Protein 8R7I (pdb70)

Foldseek 3Di:
DPLVLLEEDLDADQVCQDPPPDPSHFNHQDDPPDDAHAHEYEKEKEWDKAQPDQQPPPPVPQVSCVRQLHQHAQNQIDIFIAISNFFQTREAHHAAFHKYKYWYAYQYPPFWWWKAWALQQCFQHQLNRGADLASAPTHDHGDIDIRIGGNNAAFKIWMATNGAQSLSGGIDIYHHDYNLVPPLCSVVFDEEGPLLAKEKEFHASYHQVCQVLHDQPPTAADDGQEIATGRYFHRAWLQRHGPGPCNDFAEDEDAAQGKYKRKYFQNYQALKKWKKAKAPWWWWWQAKQRFGFDTDIARIEIDHFRIIIITMTGNHDDAAKIKIKIAIDFDAPDNRRGYIGIHIYHYPPYDHDDDRDAGSPRGGNVLAAYECDFQCQPPVPRRYDYLLQIFTSDFDPQCQLVDQFPAFAEWEKDWDFCVVDPNPPPPPDDAGWHQHPVRTTIFIDIQQEFEDRFFWHCQAPVVVTPPVQEADQDPVRAGDHCPSGYYGQHEAEDEAFTKYKYKYFHNPFDRFGQFKKFKHSDWWFWFDAHADDPVDDSVNVSVVCSVVSHGSYPHGHTHGIHGHHGNMMTMIIDTRNRAGKMKIAGSNSVNVVRRRIHIYGYHDRVSHDHDDPPRDIGGDDDDDDDD

Secondary structure (DSSP, 8-state):
--GGGGBPPS---HHHHHS-S-TT--SS---TTPPP-EEEEEEEEEEEESSSGGGTTTTTSTGGGGSTT---BTS---EEEEETTBSS---EEEETT-EEEEEEEEE-TT--B-EEEET---TT-GGGS--BTTTBPPBPTT-EEEEEEE--S-EEEEEEE-STT---S-EEEEEEEPPTTTSTTGGG-SB--GGGEEEEEEE-SS-SGGGSS-BTTTB-S---SEEEETTB---B-TTS-B-S--PPPPEEEE-TT-EEEEEEEEE--SS-EEEEEETT--EEEEEETTEEEEEEEESEEEE-TT-EEEEEEE--SSSSEEEEEEEEES--S-GGG--EEEEEEEETT--PPP-SPP-TT--S-TTS-EES-GGG--STTSSEE-GGG--BSS--SSSSTTS--SEEEEEEEEEEEGGGSS--SSSS-----EE-TT--EEEEEETTEEE---SS-HHHHGGGS-GGGBPPB-TTSSB------EEEB-EEEE-TT-EEEEEEEESS--TT---EEEETT--EEEEEEEEPPTT--HHHHHHHHHHH---SSSSPPEESEEEPPTTEEEEEEEE--S-EEEEEEESSHHHHTTT-EEEEEES-TTTSPPPPTT--------PPP--

Solvent-accessible surface area: 24685 Å² total; per-residue (Å²): 158,102,32,92,56,46,73,15,72,57,119,32,80,52,110,72,2,56,86,62,107,59,175,45,17,0,9,19,92,16,112,58,90,76,74,89,42,35,0,8,7,110,3,56,0,26,68,30,55,1,25,27,133,33,1,60,110,10,17,98,72,77,109,20,1,93,32,95,80,5,2,0,0,1,5,110,120,22,59,1,47,0,0,26,76,15,4,10,5,1,34,0,9,1,6,71,22,0,69,0,7,0,18,0,65,0,114,0,75,85,38,80,0,0,0,2,0,0,9,3,59,8,128,40,37,2,6,20,0,0,2,25,58,5,0,0,9,22,8,117,74,58,74,89,19,127,0,42,1,92,2,106,21,39,4,0,2,4,0,22,13,16,8,60,26,16,11,8,1,4,7,0,2,0,0,2,7,47,20,94,103,61,14,90,4,2,115,25,6,49,16,16,1,14,56,0,7,1,3,0,1,1,2,2,45,34,44,0,42,50,14,65,55,12,60,83,125,191,51,26,0,13,29,4,75,0,0,1,1,37,31,27,0,2,7,8,42,17,77,11,115,73,94,27,48,84,4,30,38,45,66,3,88,1,60,70,64,75,74,0,11,0,3,0,0,1,0,1,16,2,35,0,0,0,29,2,3,3,25,87,8,65,0,36,0,0,1,0,10,4,12,14,0,103,53,41,75,2,11,0,0,4,0,4,0,0,0,1,0,1,0,6,0,63,0,95,61,120,61,2,4,22,10,1,1,0,54,0,23,31,90,22,100,38,110,103,86,41,6,2,0,1,0,29,0,29,0,64,85,34,134,84,149,74,142,148,55,17,41,15,119,27,34,41,29,162,86,23,96,28,0,6,12,43,45,12,55,17,54,169,88,94,28,6,18,1,0,0,72,3,55,3,23,40,89,40,154,90,70,5,12,94,133,121,10,96,48,30,4,37,0,7,0,0,18,43,15,6,107,152,29,113,96,12,76,157,133,67,72,208,51,62,46,2,3,24,63,96,101,40,22,16,0,0,9,0,57,94,0,0,17,66,57,4,42,3,0,4,4,21,15,32,207,85,12,74,130,128,36,47,4,53,101,14,249,83,48,86,11,92,35,121,171,40,24,10,67,8,2,0,18,10,137,5,79,85,28,7,2,0,0,0,0,0,0,2,76,57,62,37,65,58,18,6,1,0,1,1,2,2,6,14,43,2,11,0,0,2,10,44,51,32,142,164,86,61,80,20,97,56,13,3,58,72,6,35,107,80,44,94,51,76,13,104,34,0,0,43,0,2,0,0,4,1,1,12,65,0,21,0,0,0,0,7,46,0,49,4,10,0,11,0,16,1,2,0,17,1,22,6,5,43,31,0,2,0,0,0,0,2,20,0,4,103,110,69,66,11,43,121,68,45,123,147,17,64,166,36,47,88,190,156,81,128,145,98,235

B-factor: mean 31.76, std 15.77, range [15.72, 157.98]

Radius of gyration: 23.55 Å; Cα contacts (8 Å, |Δi|>4): 1766; chains: 1; bounding box: 65×57×74 Å

Organism: NCBI:txid377960

Nearest PDB structures (foldseek):
  8r7i-assembly1_A-2  TM=1.002E+00  e=0.000E+00  Neocapritermes taracua
  5ehf-assembly1_A  TM=8.408E-01  e=8.484E-43  Antrodiella faginea
  5lwx-assembly1_A  TM=8.359E-01  e=9.428E-39  Aspergillus niger
  5lm8-assembly1_A  TM=8.127E-01  e=3.568E-38  Aspergillus niger
  3pps-assembly1_A  TM=8.114E-01  e=4.093E-37  Canariomyces arenarius

InterPro domains:
  IPR001117 Multicopper oxidase, second cupredoxin domain [PF00394] (268-372)
  IPR002355 Multicopper oxidase, copper-binding site [PS00080] (613-624)
  IPR008972 Cupredoxin [G3DSA:2.60.40.420] (43-202)
  IPR008972 Cupredoxin [G3DSA:2.60.40.420] (209-385)
  IPR008972 Cupredoxin [G3DSA:2.60.40.420] (458-654)
  IPR008972 Cupredoxin [SSF49503] (53-204)
  IPR008972 Cupredoxin [SSF49503] (212-377)
  IPR008972 Cupredoxin [SSF49503] (459-645)
  IPR011706 Multicopper oxidase, C-terminal [PF07731] (511-632)
  IPR011707 Multicopper oxidase-like, N-terminal [PF07732] (93-203)
  IPR033138 Multicopper oxidases, conserved site [PS00079] (608-628)
  IPR045087 Multicopper oxidase [PTHR11709] (98-631)

Sequence (627 aa):
LNLEESSYLQPDRIITRQEFLTPSNNRRNQCARECIAGEEAPPKICYYKWIAEDYVTLGPACGNCPANVVTACDAPQCVVANGYEKSIRTINRMVPGPSIQVCLGDRIIVDLQNKMAGNELAIHWHGVFQKGTQYMDGVPMLTQCSILEGDVFRYDFFANNEGTLYWHSHDGLQLDGIIQGSIVVRKPKSTDLNGDDTYDLDVPDHTLLILLDWINTTAGSRFPGLLQQRLPGQEPITFLLEDRGPTMLSSGQLIGPPVPYKEVWVESGKKRFRLRLLGGLCTVTGVEFSIEDHDLTVIATDGGPIKKPVVTVTSFVIYSGERYDVVVNANQNNPGTYWIHMKGLGVFPSPDEEVYQLALLRYSGTNNEERNEVPSSYNNGGFARGGKVVLNPQNATTCAEEGEGGVCVSQLVASIPDKHNVLDDRRKPDENIVLGFGFYNYLLHGPNPFNRGIYDRFFVVPDRNLMNSVMNNISFIAPPSPPLSQGRDIPDDVYCPIGRSGFPQCPEGFCEECVHLFRVPLGANNVQIVMGDVTPASDLHHPFHLHGYDFFVIAMDDQFRNGEETLDDSISSNLLETNLKQSSLPARKDTIAVPSNGYYAAIRFKKADDNPGFWFLHCHFMYHLATGMAVVFQVGEEGDWPPVPPNFPKCGSYQPTVSL

Structure (mmCIF, N/CA/C/O backbone):
data_8R7I
#
_entry.id   8R7I
#
_cell.length_a   163.500
_cell.length_b   163.500
_cell.length_c   89.210
_cell.angle_alpha   90.00
_cell.angle_beta   90.00
_cell.angle_gamma   120.00
#
_symmetry.space_group_name_H-M   'P 3 2 1'
#
loop_
_entity.id
_entity.type
_entity.pdbx_description
1 polymer 'Laccase BP76'
2 branched 2-acetamido-2-deoxy-beta-D-glucopyranose-(1-2)-alpha-D-mannopyranose-(1-3)-beta-D-mannopyranose-(1-4)-2-acetamido-2-deoxy-beta-D-glucopyranose-(1-4)-[alpha-L-fucopyranose-(1-3)][alpha-L-fucopyranose-(1-6)]2-acetamido-2-deoxy-beta-D-glucopyranose
3 branched 2-acetamido-2-deoxy-beta-D-glucopyranose-(1-2)-3-O-sulfo-alpha-D-mannopyranose-(1-3)-[alpha-D-mannopyranose-(1-6)]beta-D-mannopyranose-(1-4)-2-acetamido-2-deoxy-beta-D-glucopyranose-(1-4)-2-acetamido-2-deoxy-beta-D-glucopyranose
4 branched 3-O-sulfo-alpha-D-mannopyranose-(1-3)-[alpha-D-mannopyranose-(1-6)]beta-D-mannopyranose-(1-4)-2-acetamido-2-deoxy-beta-D-glucopyranose-(1-4)-[alpha-L-fucopyranose-(1-3)][alpha-L-fucopyranose-(1-6)]2-acetamido-2-deoxy-beta-D-glucopyranose
5 branched 2-acetamido-2-deoxy-beta-D-glucopyranose-(1-4)-2-acetamido-2-deoxy-beta-D-glucopyranose
6 non-polymer 2-methyl-5-oxidanyl-cyclohexa-2,5-diene-1,4-dione
7 non-polymer 1,4-benzoquinone
8 non-polymer 2-methylcyclohexa-2,5-diene-1,4-dione
9 non-polymer 'HYDROXIDE ION'
10 non-polymer 'COPPER (II) ION'
11 non-polymer 'CHLORIDE ION'
12 non-polymer 'SULFATE ION'
13 water water
#
loop_
_atom_site.group_PDB
_atom_site.id
_atom_site.type_symbol
_atom_site.label_atom_id
_atom_site.label_alt_id
_atom_site.label_comp_id
_atom_site.label_asym_id
_atom_site.label_entity_id
_atom_site.label_seq_id
_atom_site.pdbx_PDB_ins_code
_atom_site.Cartn_x
_atom_site.Cartn_y
_atom_site.Cartn_z
_atom_site.occupancy
_atom_site.B_iso_or_equiv
_atom_site.auth_seq_id
_atom_site.auth_comp_id
_atom_site.auth_asym_id
_atom_site.auth_atom_id
_atom_site.pdbx_PDB_model_num
ATOM 1 N N . LEU A 1 1 ? 41.485 91.726 19.868 1.00 81.84 23 LEU A N 1
ATOM 2 C CA . LEU A 1 1 ? 40.738 90.655 19.152 1.00 75.49 23 LEU A CA 1
ATOM 3 C C . LEU A 1 1 ? 39.389 90.418 19.830 1.00 80.10 23 LEU A C 1
ATOM 4 O O . LEU A 1 1 ? 39.300 90.501 21.063 1.00 88.33 23 LEU A O 1
ATOM 9 N N . ASN A 1 2 ? 38.357 90.097 19.029 1.00 70.33 24 ASN A N 1
ATOM 10 C CA . ASN A 1 2 ? 37.156 89.438 19.541 1.00 57.92 24 ASN A CA 1
ATOM 11 C C . ASN A 1 2 ? 37.401 87.914 19.504 1.00 47.64 24 ASN A C 1
ATOM 12 O O . ASN A 1 2 ? 37.163 87.284 18.462 1.00 44.47 24 ASN A O 1
ATOM 17 N N . LEU A 1 3 ? 37.816 87.338 20.646 1.00 41.41 25 LEU A N 1
ATOM 18 C CA . LEU A 1 3 ? 38.095 85.914 20.780 1.00 38.49 25 LEU A CA 1
ATOM 19 C C . LEU A 1 3 ? 36.915 85.046 20.349 1.00 34.50 25 LEU A C 1
ATOM 20 O O . LEU A 1 3 ? 37.126 83.947 19.812 1.00 32.88 25 LEU A O 1
ATOM 25 N N . GLU A 1 4 ? 35.675 85.488 20.602 1.00 33.46 26 GLU A N 1
ATOM 26 C CA A GLU A 1 4 ? 34.475 84.702 20.301 0.50 36.97 26 GLU A CA 1
ATOM 27 C CA B GLU A 1 4 ? 34.492 84.677 20.309 0.50 36.45 26 GLU A CA 1
ATOM 28 C C . GLU A 1 4 ? 34.397 84.396 18.804 1.00 32.27 26 GLU A C 1
ATOM 29 O O . GLU A 1 4 ? 33.794 83.379 18.423 1.00 33.53 26 GLU A O 1
ATOM 40 N N A SER A 1 5 ? 34.962 85.256 17.934 0.50 30.48 27 SER A N 1
ATOM 41 N N B SER A 1 5 ? 34.974 85.269 17.956 0.50 31.37 27 SER A N 1
ATOM 42 C CA A SER A 1 5 ? 34.936 85.024 16.488 0.50 33.23 27 SER A CA 1
ATOM 43 C CA B SER A 1 5 ? 35.013 85.086 16.504 0.50 35.07 27 SER A CA 1
ATOM 44 C C A SER A 1 5 ? 35.814 83.813 16.115 0.50 29.98 27 SER A C 1
ATOM 45 C C B SER A 1 5 ? 35.802 83.817 16.132 0.50 30.83 27 SER A C 1
ATOM 46 O O A SER A 1 5 ? 35.642 83.256 15.023 0.50 31.80 27 SER A O 1
ATOM 47 O O B SER A 1 5 ? 35.567 83.240 15.059 0.50 32.59 27 SER A O 1
ATOM 52 N N . TYR A 1 6 ? 36.720 83.394 17.018 1.00 27.22 28 TYR A N 1
ATOM 53 C CA . TYR A 1 6 ? 37.624 82.257 16.780 1.00 26.13 28 TYR A CA 1
ATOM 54 C C . TYR A 1 6 ? 37.178 81.004 17.524 1.00 26.03 28 TYR A C 1
ATOM 55 O O . TYR A 1 6 ? 37.925 80.015 17.538 1.00 23.78 28 TYR A O 1
ATOM 64 N N . LEU A 1 7 ? 35.995 81.040 18.139 1.00 23.75 29 LEU A N 1
ATOM 65 C CA . LEU A 1 7 ? 35.518 79.932 18.964 1.00 23.79 29 LEU A CA 1
ATOM 66 C C . LEU A 1 7 ? 35.310 78.695 18.097 1.00 24.47 29 LEU A C 1
ATOM 67 O O . LEU A 1 7 ? 34.618 78.752 17.058 1.00 24.19 29 LEU A O 1
ATOM 72 N N . GLN A 1 8 ? 35.890 77.561 18.500 1.00 22.43 30 GLN A N 1
ATOM 73 C CA . GLN A 1 8 ? 35.776 76.290 17.802 1.00 21.29 30 GLN A CA 1
ATOM 74 C C . GLN A 1 8 ? 34.666 75.431 18.390 1.00 23.31 30 GLN A C 1
ATOM 75 O O . GLN A 1 8 ? 34.422 75.444 19.608 1.00 22.83 30 GLN A O 1
ATOM 81 N N . PRO A 1 9 ? 33.968 74.640 17.556 1.00 21.59 31 PRO A N 1
ATOM 82 C CA . PRO A 1 9 ? 32.976 73.696 18.063 1.00 22.18 31 PRO A CA 1
ATOM 83 C C . PRO A 1 9 ? 33.640 72.495 18.776 1.00 22.90 31 PRO A C 1
ATOM 84 O O . PRO A 1 9 ? 34.774 72.144 18.449 1.00 20.95 31 PRO A O 1
ATOM 88 N N . ASP A 1 10 ? 32.893 71.913 19.721 1.00 21.35 32 ASP A N 1
ATOM 89 C CA . ASP A 1 10 ? 33.285 70.727 20.483 1.00 22.13 32 ASP A CA 1
ATOM 90 C C . ASP A 1 10 ? 33.462 69.498 19.572 1.00 23.41 32 ASP A C 1
ATOM 91 O O . ASP A 1 10 ? 34.270 68.628 19.909 1.00 23.27 32 ASP A O 1
ATOM 96 N N . ARG A 1 11 ? 32.646 69.393 18.503 1.00 21.93 33 ARG A N 1
ATOM 97 C CA . ARG A 1 11 ? 32.653 68.276 17.574 1.00 23.41 33 ARG A CA 1
ATOM 98 C C . ARG A 1 11 ? 32.593 68.828 16.126 1.00 24.76 33 ARG A C 1
ATOM 99 O O . ARG A 1 11 ? 31.947 69.851 15.875 1.00 24.30 33 ARG A O 1
ATOM 107 N N . ILE A 1 12 ? 33.240 68.109 15.224 1.00 24.50 34 ILE A N 1
ATOM 108 C CA A ILE A 1 12 ? 33.222 68.412 13.788 0.50 29.05 34 ILE A CA 1
ATOM 109 C CA B ILE A 1 12 ? 33.293 68.392 13.776 0.50 27.16 34 ILE A CA 1
ATOM 110 C C . ILE A 1 12 ? 32.827 67.126 13.053 1.00 28.39 34 ILE A C 1
ATOM 111 O O . ILE A 1 12 ? 33.374 66.062 13.349 1.00 27.86 34 ILE A O 1
ATOM 120 N N . THR A 1 13 ? 31.825 67.214 12.162 1.00 26.51 35 THR A N 1
ATOM 121 C CA . THR A 1 13 ? 31.442 66.053 11.318 1.00 26.36 35 THR A CA 1
ATOM 122 C C . THR A 1 13 ? 32.505 65.858 10.223 1.00 23.81 35 THR A C 1
ATOM 123 O O . THR A 1 13 ? 33.220 66.805 9.912 1.00 22.94 35 THR A O 1
ATOM 127 N N . ARG A 1 14 ? 32.627 64.667 9.647 1.00 23.71 36 ARG A N 1
ATOM 128 C CA . ARG A 1 14 ? 33.553 64.448 8.538 1.00 21.70 36 ARG A CA 1
ATOM 129 C C . ARG A 1 14 ? 33.266 65.452 7.398 1.00 21.97 36 ARG A C 1
ATOM 130 O O . ARG A 1 14 ? 34.178 66.049 6.863 1.00 20.83 36 ARG A O 1
ATOM 138 N N . GLN A 1 15 ? 31.994 65.685 7.052 1.00 22.58 37 GLN A N 1
ATOM 139 C CA . GLN A 1 15 ? 31.665 66.596 5.960 1.00 24.20 37 GLN A CA 1
ATOM 140 C C . GLN A 1 15 ? 32.076 68.025 6.304 1.00 23.22 37 GLN A C 1
ATOM 141 O O . GLN A 1 15 ? 32.596 68.733 5.421 1.00 23.34 37 GLN A O 1
ATOM 147 N N . GLU A 1 16 ? 31.907 68.469 7.569 1.00 23.39 38 GLU A N 1
ATOM 148 C CA . GLU A 1 16 ? 32.352 69.825 7.949 1.00 23.01 38 GLU A CA 1
ATOM 149 C C . GLU A 1 16 ? 33.868 69.973 7.817 1.00 22.15 38 GLU A C 1
ATOM 150 O O . GLU A 1 16 ? 34.372 71.039 7.483 1.00 23.50 38 GLU A O 1
ATOM 156 N N . PHE A 1 17 ? 34.609 68.902 8.145 1.00 20.87 39 PHE A N 1
ATOM 157 C CA . PHE A 1 17 ? 36.070 68.893 8.032 1.00 21.31 39 PHE A CA 1
ATOM 158 C C . PHE A 1 17 ? 36.472 69.029 6.554 1.00 20.04 39 PHE A C 1
ATOM 159 O O . PHE A 1 17 ? 37.363 69.797 6.219 1.00 22.64 39 PHE A O 1
ATOM 167 N N . LEU A 1 18 ? 35.849 68.238 5.671 1.00 21.38 40 LEU A N 1
ATOM 168 C CA . LEU A 1 18 ? 36.212 68.160 4.244 1.00 22.69 40 LEU A CA 1
ATOM 169 C C . LEU A 1 18 ? 35.813 69.452 3.505 1.00 23.97 40 LEU A C 1
ATOM 170 O O . LEU A 1 18 ? 36.609 69.912 2.688 1.00 24.69 40 LEU A O 1
ATOM 175 N N . THR A 1 19 ? 34.662 70.042 3.854 1.00 22.48 41 THR A N 1
ATOM 176 C CA . THR A 1 19 ? 34.160 71.269 3.207 1.00 25.54 41 THR A CA 1
ATOM 177 C C . THR A 1 19 ? 33.643 72.228 4.295 1.00 26.00 41 THR A C 1
ATOM 178 O O . THR A 1 19 ? 32.456 72.287 4.602 1.00 27.23 41 THR A O 1
ATOM 182 N N . PRO A 1 20 ? 34.546 72.948 4.969 1.00 25.63 42 PRO A N 1
ATOM 183 C CA . PRO A 1 20 ? 34.160 73.822 6.067 1.00 28.34 42 PRO A CA 1
ATOM 184 C C . PRO A 1 20 ? 33.182 74.933 5.627 1.00 29.94 42 PRO A C 1
ATOM 185 O O . PRO A 1 20 ? 33.383 75.496 4.586 1.00 29.38 42 PRO A O 1
ATOM 189 N N . SER A 1 21 ? 32.174 75.228 6.436 1.00 36.29 43 SER A N 1
ATOM 190 C CA . SER A 1 21 ? 31.203 76.323 6.210 1.00 41.89 43 SER A CA 1
ATOM 191 C C . SER A 1 21 ? 31.753 77.657 6.718 1.00 38.74 43 SER A C 1
ATOM 192 O O . SER A 1 21 ? 31.192 78.680 6.384 1.00 36.89 43 SER A O 1
ATOM 195 N N . ASN A 1 22 ? 32.814 77.640 7.536 1.00 35.92 44 ASN A N 1
ATOM 196 C CA A ASN A 1 22 ? 33.340 78.841 8.191 0.50 39.64 44 ASN A CA 1
ATOM 197 C CA B ASN A 1 22 ? 33.345 78.836 8.208 0.50 40.33 44 ASN A CA 1
ATOM 198 C C . ASN A 1 22 ? 34.850 78.893 7.949 1.00 35.76 44 ASN A C 1
ATOM 199 O O . ASN A 1 22 ? 35.519 77.878 8.200 1.00 33.85 44 ASN A O 1
ATOM 208 N N A ARG A 1 23 ? 35.364 80.061 7.519 0.50 29.43 45 ARG A N 1
ATOM 209 N N B ARG A 1 23 ? 35.395 80.045 7.506 0.50 30.08 45 ARG A N 1
ATOM 210 C CA A ARG A 1 23 ? 36.786 80.308 7.314 0.50 32.87 45 ARG A CA 1
ATOM 211 C CA B ARG A 1 23 ? 36.834 80.184 7.288 0.50 34.28 45 ARG A CA 1
ATOM 212 C C A ARG A 1 23 ? 37.599 80.194 8.611 0.50 27.64 45 ARG A C 1
ATOM 213 C C B ARG A 1 23 ? 37.618 80.206 8.612 0.50 28.12 45 ARG A C 1
ATOM 214 O O A ARG A 1 23 ? 38.819 80.010 8.545 0.50 31.02 45 ARG A O 1
ATOM 215 O O B ARG A 1 23 ? 38.850 80.115 8.568 0.50 30.94 45 ARG A O 1
ATOM 230 N N . ASN A 1 24 ? 36.932 80.352 9.764 1.00 28.02 46 ASN A N 1
ATOM 231 C CA . ASN A 1 24 ? 37.595 80.350 11.079 1.00 27.44 46 ASN A CA 1
ATOM 232 C C . ASN A 1 24 ? 37.706 78.926 11.665 1.00 24.23 46 ASN A C 1
ATOM 233 O O . ASN A 1 24 ? 38.339 78.774 12.708 1.00 25.18 46 ASN A O 1
ATOM 238 N N . GLN A 1 25 ? 37.122 77.913 11.006 1.00 24.51 47 GLN A N 1
ATOM 239 C CA . GLN A 1 25 ? 37.173 76.526 11.491 1.00 24.85 47 GLN A CA 1
ATOM 240 C C . GLN A 1 25 ? 38.604 75.992 11.410 1.00 24.09 47 GLN A C 1
ATOM 241 O O . GLN A 1 25 ? 39.201 75.948 10.311 1.00 22.45 47 GLN A O 1
ATOM 247 N N . CYS A 1 26 ? 39.152 75.535 12.545 1.00 21.99 48 CYS A N 1
ATOM 248 C CA . CYS A 1 26 ? 40.546 75.058 12.590 1.00 22.07 48 CYS A CA 1
ATOM 249 C C . CYS A 1 26 ? 40.674 73.597 12.142 1.00 20.88 48 CYS A C 1
ATOM 250 O O . CYS A 1 26 ? 41.726 73.233 11.597 1.00 23.35 48 CYS A O 1
ATOM 253 N N . ALA A 1 27 ? 39.663 72.782 12.374 1.00 20.15 49 ALA A N 1
ATOM 254 C CA . ALA A 1 27 ? 39.655 71.385 11.945 1.00 20.42 49 ALA A CA 1
ATOM 255 C C . ALA A 1 27 ? 39.477 71.361 10.408 1.00 22.48 49 ALA A C 1
ATOM 256 O O . ALA A 1 27 ? 38.365 71.538 9.920 1.00 22.07 49 ALA A O 1
ATOM 258 N N . ARG A 1 28 ? 40.579 71.141 9.680 1.00 23.06 50 ARG A N 1
ATOM 259 C CA . ARG A 1 28 ? 40.626 71.326 8.230 1.00 23.50 50 ARG A CA 1
ATOM 260 C C . ARG A 1 28 ? 41.785 70.550 7.609 1.00 24.01 50 ARG A C 1
ATOM 261 O O . ARG A 1 28 ? 42.774 70.229 8.305 1.00 22.25 50 ARG A O 1
ATOM 269 N N . GLU A 1 29 ? 41.694 70.287 6.298 1.00 22.84 51 GLU A N 1
ATOM 270 C CA . GLU A 1 29 ? 42.848 69.828 5.524 1.00 25.76 51 GLU A CA 1
ATOM 271 C C . GLU A 1 29 ? 43.745 71.046 5.348 1.00 28.67 51 GLU A C 1
ATOM 272 O O . GLU A 1 29 ? 43.343 72.016 4.701 1.00 33.95 51 GLU A O 1
ATOM 278 N N . CYS A 1 30 ? 44.941 70.992 5.898 1.00 24.75 52 CYS A N 1
ATOM 279 C CA . CYS A 1 30 ? 45.843 72.140 5.942 1.00 24.41 52 CYS A CA 1
ATOM 280 C C . CYS A 1 30 ? 46.371 72.432 4.524 1.00 26.57 52 CYS A C 1
ATOM 281 O O . CYS A 1 30 ? 46.552 71.497 3.739 1.00 26.87 52 CYS A O 1
ATOM 284 N N . ILE A 1 31 ? 46.581 73.712 4.235 1.00 26.11 53 ILE A N 1
ATOM 285 C CA . ILE A 1 31 ? 47.091 74.187 2.934 1.00 29.85 53 ILE A CA 1
ATOM 286 C C . ILE A 1 31 ? 48.514 74.721 3.164 1.00 28.74 53 ILE A C 1
ATOM 287 O O . ILE A 1 31 ? 48.688 75.626 3.992 1.00 29.21 53 ILE A O 1
ATOM 292 N N . ALA A 1 32 ? 49.479 74.186 2.427 1.00 29.36 54 ALA A N 1
ATOM 293 C CA . ALA A 1 32 ? 50.888 74.583 2.526 1.00 31.60 54 ALA A CA 1
ATOM 294 C C . ALA A 1 32 ? 50.992 76.090 2.280 1.00 30.68 54 ALA A C 1
ATOM 295 O O . ALA A 1 32 ? 50.377 76.564 1.332 1.00 32.47 54 ALA A O 1
ATOM 297 N N . GLY A 1 33 ? 51.655 76.813 3.163 1.00 29.49 55 GLY A N 1
ATOM 298 C CA . GLY A 1 33 ? 51.899 78.236 3.012 1.00 34.93 55 GLY A CA 1
ATOM 299 C C . GLY A 1 33 ? 50.745 79.155 3.448 1.00 36.35 55 GLY A C 1
ATOM 300 O O . GLY A 1 33 ? 50.923 80.346 3.402 1.00 36.37 55 GLY A O 1
ATOM 301 N N A GLU A 1 34 ? 49.589 78.606 3.875 0.50 33.20 56 GLU A N 1
ATOM 302 N N B GLU A 1 34 ? 49.582 78.627 3.854 0.50 33.46 56 GLU A N 1
ATOM 303 C CA A GLU A 1 34 ? 48.436 79.394 4.325 0.50 34.07 56 GLU A CA 1
ATOM 304 C CA B GLU A 1 34 ? 48.500 79.520 4.253 0.50 34.78 56 GLU A CA 1
ATOM 305 C C A GLU A 1 34 ? 48.723 80.019 5.703 0.50 35.83 56 GLU A C 1
ATOM 306 C C B GLU A 1 34 ? 48.773 80.059 5.665 0.50 36.26 56 GLU A C 1
ATOM 307 O O A GLU A 1 34 ? 49.362 79.369 6.528 0.50 31.82 56 GLU A O 1
ATOM 308 O O B GLU A 1 34 ? 49.484 79.425 6.443 0.50 32.46 56 GLU A O 1
ATOM 319 N N . ALA A 1 35 ? 48.242 81.255 5.961 1.00 32.03 57 ALA A N 1
ATOM 320 C CA . ALA A 1 35 ? 48.443 81.930 7.239 1.00 35.33 57 ALA A CA 1
ATOM 321 C C . ALA A 1 35 ? 47.906 81.027 8.368 1.00 30.12 57 ALA A C 1
ATOM 322 O O . ALA A 1 35 ? 46.825 80.458 8.234 1.00 27.72 57 ALA A O 1
ATOM 324 N N A PRO A 1 36 ? 48.587 80.950 9.528 0.50 28.20 58 PRO A N 1
ATOM 325 N N B PRO A 1 36 ? 48.628 80.864 9.492 0.50 28.46 58 PRO A N 1
ATOM 326 C CA A PRO A 1 36 ? 48.058 80.181 10.659 0.50 28.91 58 PRO A CA 1
ATOM 327 C CA B PRO A 1 36 ? 48.062 80.166 10.655 0.50 29.48 58 PRO A CA 1
ATOM 328 C C A PRO A 1 36 ? 46.785 80.814 11.220 0.50 27.66 58 PRO A C 1
ATOM 329 C C B PRO A 1 36 ? 46.784 80.807 11.205 0.50 27.90 58 PRO A C 1
ATOM 330 O O A PRO A 1 36 ? 46.540 82.005 11.013 0.50 27.71 58 PRO A O 1
ATOM 331 O O B PRO A 1 36 ? 46.532 81.993 10.979 0.50 27.88 58 PRO A O 1
ATOM 338 N N . LYS A 1 37 ? 45.961 80.009 11.902 1.00 25.15 59 LYS A N 1
ATOM 339 C CA . LYS A 1 37 ? 44.701 80.468 12.496 1.00 23.89 59 LYS A CA 1
ATOM 340 C C . LYS A 1 37 ? 44.867 80.624 14.019 1.00 25.18 59 LYS A C 1
ATOM 341 O O . LYS A 1 37 ? 45.810 80.077 14.612 1.00 26.01 59 LYS A O 1
ATOM 347 N N . ILE A 1 38 ? 43.971 81.395 14.617 1.00 24.99 60 ILE A N 1
ATOM 348 C CA . ILE A 1 38 ? 43.755 81.417 16.062 1.00 24.84 60 ILE A CA 1
ATOM 349 C C . ILE A 1 38 ? 42.602 80.475 16.332 1.00 24.35 60 ILE A C 1
ATOM 350 O O . ILE A 1 38 ? 41.500 80.659 15.782 1.00 24.18 60 ILE A O 1
ATOM 355 N N . CYS A 1 39 ? 42.840 79.498 17.198 1.00 21.92 61 CYS A N 1
ATOM 356 C CA . CYS A 1 39 ? 41.850 78.484 17.526 1.00 20.42 61 CYS A CA 1
ATOM 357 C C . CYS A 1 39 ? 41.493 78.613 19.022 1.00 21.96 61 CYS A C 1
ATOM 358 O O . CYS A 1 39 ? 42.322 78.270 19.883 1.00 21.56 61 CYS A O 1
ATOM 361 N N . TYR A 1 40 ? 40.281 79.148 19.302 1.00 21.54 62 TYR A N 1
ATOM 362 C CA . TYR A 1 40 ? 39.820 79.437 20.654 1.00 21.91 62 TYR A CA 1
ATOM 363 C C . TYR A 1 40 ? 38.835 78.370 21.115 1.00 21.04 62 TYR A C 1
ATOM 364 O O . TYR A 1 40 ? 37.900 78.004 20.381 1.00 22.19 62 TYR A O 1
ATOM 373 N N . TYR A 1 41 ? 39.054 77.869 22.343 1.00 21.33 63 TYR A N 1
ATOM 374 C CA . TYR A 1 41 ? 38.247 76.821 22.960 1.00 20.75 63 TYR A CA 1
ATOM 375 C C . TYR A 1 41 ? 37.741 77.327 24.305 1.00 21.41 63 TYR A C 1
ATOM 376 O O . TYR A 1 41 ? 38.506 77.907 25.081 1.00 22.57 63 TYR A O 1
ATOM 385 N N . LYS A 1 42 ? 36.456 77.158 24.558 1.00 22.54 64 LYS A N 1
ATOM 386 C CA . LYS A 1 42 ? 35.856 77.546 25.830 1.00 22.73 64 LYS A CA 1
ATOM 387 C C . LYS A 1 42 ? 35.361 76.273 26.496 1.00 21.16 64 LYS A C 1
ATOM 388 O O . LYS A 1 42 ? 34.419 75.634 26.024 1.00 19.87 64 LYS A O 1
ATOM 394 N N . TRP A 1 43 ? 36.033 75.918 27.592 1.00 21.64 65 TRP A N 1
ATOM 395 C CA . TRP A 1 43 ? 35.868 74.625 28.255 1.00 19.60 65 TRP A CA 1
ATOM 396 C C . TRP A 1 43 ? 35.398 74.829 29.704 1.00 20.74 65 TRP A C 1
ATOM 397 O O . TRP A 1 43 ? 35.968 75.666 30.424 1.00 20.40 65 TRP A O 1
ATOM 408 N N . ILE A 1 44 ? 34.396 74.069 30.127 1.00 20.03 66 ILE A N 1
ATOM 409 C CA . ILE A 1 44 ? 33.956 74.060 31.525 1.00 20.99 66 ILE A CA 1
ATOM 410 C C . ILE A 1 44 ? 34.118 72.650 32.067 1.00 20.31 66 ILE A C 1
ATOM 411 O O . ILE A 1 44 ? 33.589 71.707 31.487 1.00 19.89 66 ILE A O 1
ATOM 416 N N . ALA A 1 45 ? 34.865 72.544 33.187 1.00 21.22 67 ALA A N 1
ATOM 417 C CA . ALA A 1 45 ? 35.028 71.302 33.952 1.00 20.85 67 ALA A CA 1
ATOM 418 C C . ALA A 1 45 ? 33.941 71.211 35.021 1.00 20.92 67 ALA A C 1
ATOM 419 O O . ALA A 1 45 ? 33.858 72.094 35.909 1.00 21.78 67 ALA A O 1
ATOM 421 N N . GLU A 1 46 ? 33.105 70.173 34.929 1.00 20.25 68 GLU A N 1
ATOM 422 C CA . GLU A 1 46 ? 31.991 69.938 35.849 1.00 21.06 68 GLU A CA 1
ATOM 423 C C . GLU A 1 46 ? 32.069 68.547 36.491 1.00 21.29 68 GLU A C 1
ATOM 424 O O . GLU A 1 46 ? 32.577 67.611 35.870 1.00 20.94 68 GLU A O 1
ATOM 430 N N . ASP A 1 47 ? 31.421 68.438 37.654 1.00 19.84 69 ASP A N 1
ATOM 431 C CA . ASP A 1 47 ? 30.907 67.181 38.200 1.00 19.85 69 ASP A CA 1
ATOM 432 C C . ASP A 1 47 ? 29.723 66.777 37.318 1.00 22.04 69 ASP A C 1
ATOM 433 O O . ASP A 1 47 ? 28.831 67.595 37.129 1.00 20.96 69 ASP A O 1
ATOM 438 N N . TYR A 1 48 ? 29.724 65.563 36.755 1.00 20.78 70 TYR A N 1
ATOM 439 C CA . TYR A 1 48 ? 28.650 65.125 35.878 1.00 20.47 70 TYR A CA 1
ATOM 440 C C . TYR A 1 48 ? 28.444 63.624 36.098 1.00 21.36 70 TYR A C 1
ATOM 441 O O . TYR A 1 48 ? 28.901 63.064 37.115 1.00 19.69 70 TYR A O 1
ATOM 450 N N . VAL A 1 49 ? 27.693 63.000 35.176 1.00 21.23 71 VAL A N 1
ATOM 451 C CA . VAL A 1 49 ? 27.215 61.627 35.312 1.00 20.09 71 VAL A CA 1
ATOM 452 C C . VAL A 1 49 ? 27.297 60.923 33.970 1.00 19.70 71 VAL A C 1
ATOM 453 O O . VAL A 1 49 ? 27.187 61.585 32.943 1.00 20.63 71 VAL A O 1
ATOM 457 N N . THR A 1 50 ? 27.378 59.582 34.008 1.00 21.10 72 THR A N 1
ATOM 458 C CA . THR A 1 50 ? 27.066 58.733 32.870 1.00 21.36 72 THR A CA 1
ATOM 459 C C . THR A 1 50 ? 25.535 58.541 32.863 1.00 21.09 72 THR A C 1
ATOM 460 O O . THR A 1 50 ? 24.896 58.688 33.916 1.00 23.02 72 THR A O 1
ATOM 464 N N . LEU A 1 51 ? 24.966 58.288 31.686 1.00 22.72 73 LEU A N 1
ATOM 465 C CA . LEU A 1 51 ? 23.533 58.260 31.455 1.00 20.18 73 LEU A CA 1
ATOM 466 C C . LEU A 1 51 ? 22.901 59.522 32.061 1.00 21.80 73 LEU A C 1
ATOM 467 O O . LEU A 1 51 ? 23.354 60.630 31.766 1.00 22.20 73 LEU A O 1
ATOM 472 N N . GLY A 1 52 ? 21.862 59.383 32.872 1.00 23.10 74 GLY A N 1
ATOM 473 C CA . GLY A 1 52 ? 21.205 60.537 33.481 1.00 22.83 74 GLY A CA 1
ATOM 474 C C . GLY A 1 52 ? 20.305 61.294 32.506 1.00 23.76 74 GLY A C 1
ATOM 475 O O . GLY A 1 52 ? 19.942 60.780 31.445 1.00 24.18 74 GLY A O 1
ATOM 476 N N . PRO A 1 53 ? 19.914 62.518 32.879 1.00 24.76 75 PRO A N 1
ATOM 477 C CA . PRO A 1 53 ? 18.875 63.271 32.167 1.00 25.92 75 PRO A CA 1
ATOM 478 C C . PRO A 1 53 ? 19.169 63.566 30.695 1.00 29.44 75 PRO A C 1
ATOM 479 O O . PRO A 1 53 ? 18.239 63.657 29.918 1.00 28.07 75 PRO A O 1
ATOM 483 N N . ALA A 1 54 ? 20.433 63.767 30.301 1.00 24.20 76 ALA A N 1
ATOM 484 C CA . ALA A 1 54 ? 20.756 64.045 28.903 1.00 24.78 76 ALA A CA 1
ATOM 485 C C . ALA A 1 54 ? 20.659 62.809 28.003 1.00 23.10 76 ALA A C 1
ATOM 486 O O . ALA A 1 54 ? 20.717 62.971 26.784 1.00 23.64 76 ALA A O 1
ATOM 488 N N . CYS A 1 55 ? 20.547 61.589 28.559 1.00 23.76 77 CYS A N 1
ATOM 489 C CA . CYS A 1 55 ? 20.716 60.368 27.804 1.00 25.21 77 CYS A CA 1
ATOM 490 C C . CYS A 1 55 ? 19.375 59.688 27.491 1.00 25.10 77 CYS A C 1
ATOM 491 O O . CYS A 1 55 ? 19.390 58.627 26.861 1.00 25.25 77 CYS A O 1
ATOM 494 N N . GLY A 1 56 ? 18.246 60.240 27.940 1.00 27.77 78 GLY A N 1
ATOM 495 C CA . GLY A 1 56 ? 16.933 59.645 27.666 1.00 26.21 78 GLY A CA 1
ATOM 496 C C . GLY A 1 56 ? 16.942 58.152 27.954 1.00 28.83 78 GLY A C 1
ATOM 497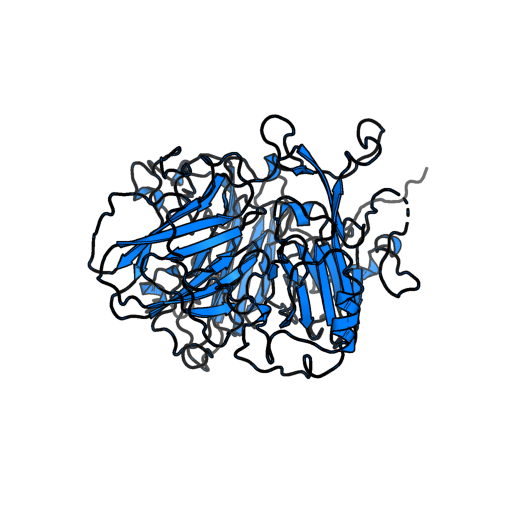 O O . GLY A 1 56 ? 17.331 57.754 29.072 1.00 27.71 78 GLY A O 1
ATOM 498 N N . ASN A 1 57 ? 16.525 57.329 26.976 1.00 27.20 79 ASN A N 1
ATOM 499 C CA . ASN A 1 57 ? 16.409 55.878 27.147 1.00 30.71 79 ASN A CA 1
ATOM 500 C C . ASN A 1 57 ? 17.606 55.142 26.539 1.00 29.39 79 ASN A C 1
ATOM 501 O O . ASN A 1 57 ? 17.486 53.962 26.190 1.00 28.54 79 ASN A O 1
ATOM 506 N N . CYS A 1 58 ? 18.761 55.808 26.447 1.00 28.27 80 CYS A N 1
ATOM 507 C CA . CYS A 1 58 ? 20.007 55.147 26.024 1.00 25.96 80 CYS A CA 1
ATOM 508 C C . CYS A 1 58 ? 20.303 54.054 27.035 1.00 27.17 80 CYS A C 1
ATOM 509 O O . CYS A 1 58 ? 20.216 54.315 28.234 1.00 30.74 80 CYS A O 1
ATOM 512 N N . PRO A 1 59 ? 20.741 52.829 26.658 1.00 27.84 81 PRO A N 1
ATOM 513 C CA . PRO A 1 59 ? 20.893 52.397 25.271 1.00 27.70 81 PRO A CA 1
ATOM 514 C C . PRO A 1 59 ? 19.789 51.527 24.646 1.00 32.01 81 PRO A C 1
ATOM 515 O O . PRO A 1 59 ? 19.974 51.059 23.514 1.00 33.38 81 PRO A O 1
ATOM 519 N N . ALA A 1 60 ? 18.656 51.332 25.333 1.00 30.78 82 ALA A N 1
ATOM 520 C CA . ALA A 1 60 ? 17.476 50.699 24.720 1.00 35.23 82 ALA A CA 1
ATOM 521 C C . ALA A 1 60 ? 17.124 51.459 23.456 1.00 33.60 82 ALA A C 1
ATOM 522 O O . ALA A 1 60 ? 16.817 50.871 22.432 1.00 33.70 82 ALA A O 1
ATOM 524 N N . ASN A 1 61 ? 17.176 52.797 23.526 1.00 33.05 83 ASN A N 1
ATOM 525 C CA . ASN A 1 61 ? 17.088 53.696 22.379 1.00 31.27 83 ASN A CA 1
ATOM 526 C C . ASN A 1 61 ? 18.539 54.084 22.018 1.00 34.02 83 ASN A C 1
ATOM 527 O O . ASN A 1 61 ? 19.154 54.894 22.740 1.00 28.75 83 ASN A O 1
ATOM 532 N N A VAL A 1 62 ? 19.083 53.517 20.930 0.50 32.65 84 VAL A N 1
ATOM 533 N N B VAL A 1 62 ? 19.081 53.525 20.923 0.50 32.40 84 VAL A N 1
ATOM 534 C CA A VAL A 1 62 ? 20.495 53.669 20.569 0.50 31.62 84 VAL A CA 1
ATOM 535 C CA B VAL A 1 62 ? 20.496 53.669 20.566 0.50 31.21 84 VAL A CA 1
ATOM 536 C C A VAL A 1 62 ? 20.770 55.098 20.103 0.50 32.23 84 VAL A C 1
ATOM 537 C C B VAL A 1 62 ? 20.777 55.095 20.091 0.50 32.10 84 VAL A C 1
ATOM 538 O O A VAL A 1 62 ? 21.871 55.605 20.333 0.50 32.06 84 VAL A O 1
ATOM 539 O O B VAL A 1 62 ? 21.883 55.597 20.301 0.50 32.08 84 VAL A O 1
ATOM 546 N N . THR A 1 63 ? 19.782 55.755 19.468 1.00 30.92 85 THR A N 1
ATOM 547 C CA . THR A 1 63 ? 19.915 57.136 18.978 1.00 31.07 85 THR A CA 1
ATOM 548 C C . THR A 1 63 ? 20.103 58.095 20.156 1.00 28.50 85 THR A C 1
ATOM 549 O O . THR A 1 63 ? 20.824 59.093 20.031 1.00 29.56 85 THR A O 1
ATOM 553 N N . ALA A 1 64 ? 19.420 57.832 21.281 1.00 29.26 86 ALA A N 1
ATOM 554 C CA . ALA A 1 64 ? 19.518 58.714 22.467 1.00 28.39 86 ALA A CA 1
ATOM 555 C C . ALA A 1 64 ? 20.979 58.797 22.955 1.00 25.83 86 ALA A C 1
ATOM 556 O O . ALA A 1 64 ? 21.407 59.839 23.466 1.00 27.58 86 ALA A O 1
ATOM 558 N N . CYS A 1 65 ? 21.759 57.714 22.767 1.00 25.93 87 CYS A N 1
ATOM 559 C CA . CYS A 1 65 ? 23.164 57.663 23.207 1.00 26.09 87 CYS A CA 1
ATOM 560 C C . CYS A 1 65 ? 23.991 58.773 22.561 1.00 26.15 87 CYS A C 1
ATOM 561 O O . CYS A 1 65 ? 25.025 59.155 23.119 1.00 26.46 87 CYS A O 1
ATOM 564 N N . ASP A 1 66 ? 23.575 59.262 21.372 1.00 25.63 88 ASP A N 1
ATOM 565 C CA . ASP A 1 66 ? 24.314 60.225 20.574 1.00 24.42 88 ASP A CA 1
ATOM 566 C C . ASP A 1 66 ? 23.944 61.671 20.917 1.00 24.27 88 ASP A C 1
ATOM 567 O O . ASP A 1 66 ? 24.501 62.597 20.321 1.00 24.21 88 ASP A O 1
ATOM 572 N N . ALA A 1 67 ? 23.078 61.902 21.914 1.00 24.18 89 ALA A N 1
ATOM 573 C CA . ALA A 1 67 ? 22.766 63.272 22.333 1.00 24.80 89 ALA A CA 1
ATOM 574 C C . ALA A 1 67 ? 24.045 63.998 22.774 1.00 25.29 89 ALA A C 1
ATOM 575 O O . ALA A 1 67 ? 24.955 63.372 23.342 1.00 24.25 89 ALA A O 1
ATOM 577 N N . PRO A 1 68 ? 24.211 65.298 22.491 1.00 22.28 90 PRO A N 1
ATOM 578 C CA . PRO A 1 68 ? 25.498 65.959 22.589 1.00 23.51 90 PRO A CA 1
ATOM 579 C C . PRO A 1 68 ? 26.017 66.158 24.010 1.00 22.39 90 PRO A C 1
ATOM 580 O O . PRO A 1 68 ? 27.219 66.384 24.130 1.00 21.44 90 PRO A O 1
ATOM 584 N N . GLN A 1 69 ? 25.149 66.008 25.044 1.00 21.46 91 GLN A N 1
ATOM 585 C CA . GLN A 1 69 ? 25.562 66.071 26.460 1.00 21.02 91 GLN A CA 1
ATOM 586 C C . GLN A 1 69 ? 25.364 64.731 27.159 1.00 22.38 91 GLN A C 1
ATOM 587 O O . GLN A 1 69 ? 25.443 64.670 28.390 1.00 23.12 91 GLN A O 1
ATOM 593 N N . CYS A 1 70 ? 25.126 63.666 26.395 1.00 22.29 92 CYS A N 1
ATOM 594 C CA . CYS A 1 70 ? 24.977 62.326 26.944 1.00 21.98 92 CYS A CA 1
ATOM 595 C C . CYS A 1 70 ? 26.358 61.653 26.941 1.00 22.23 92 CYS A C 1
ATOM 596 O O . CYS A 1 70 ? 27.002 61.649 25.894 1.00 20.63 92 CYS A O 1
ATOM 599 N N . VAL A 1 71 ? 26.760 61.085 28.085 1.00 22.18 93 VAL A N 1
ATOM 600 C CA . VAL A 1 71 ? 27.961 60.267 28.223 1.00 20.57 93 VAL A CA 1
ATOM 601 C C . VAL A 1 71 ? 27.521 58.822 28.483 1.00 22.87 93 VAL A C 1
ATOM 602 O O . VAL A 1 71 ? 27.036 58.517 29.582 1.00 21.50 93 VAL A O 1
ATOM 606 N N . VAL A 1 72 ? 27.708 57.935 27.499 1.00 22.33 94 VAL A N 1
ATOM 607 C CA . VAL A 1 72 ? 27.159 56.584 27.596 1.00 24.66 94 VAL A CA 1
ATOM 608 C C . VAL A 1 72 ? 28.150 55.652 28.314 1.00 22.57 94 VAL A C 1
ATOM 609 O O . VAL A 1 72 ? 27.707 54.839 29.124 1.00 23.42 94 VAL A O 1
ATOM 613 N N . ALA A 1 73 ? 29.437 55.731 27.979 1.00 21.81 95 ALA A N 1
ATOM 614 C CA . ALA A 1 73 ? 30.477 54.836 28.498 1.00 21.29 95 ALA A CA 1
ATOM 615 C C . ALA A 1 73 ? 30.012 53.381 28.349 1.00 22.44 95 ALA A C 1
ATOM 616 O O . ALA A 1 73 ? 29.646 52.970 27.222 1.00 21.81 95 ALA A O 1
ATOM 618 N N . ASN A 1 74 ? 30.026 52.589 29.433 1.00 21.59 96 ASN A N 1
ATOM 619 C CA . ASN A 1 74 ? 29.571 51.196 29.427 1.00 21.63 96 ASN A CA 1
ATOM 620 C C . ASN A 1 74 ? 28.125 51.079 29.944 1.00 23.78 96 ASN A C 1
ATOM 621 O O . ASN A 1 74 ? 27.678 49.967 30.246 1.00 23.42 96 ASN A O 1
ATOM 626 N N . GLY A 1 75 ? 27.435 52.222 30.111 1.00 22.85 97 GLY A N 1
ATOM 627 C CA . GLY A 1 75 ? 26.048 52.256 30.568 1.00 24.69 97 GLY A CA 1
ATOM 628 C C . GLY A 1 75 ? 25.861 52.017 32.075 1.00 26.68 97 GLY A C 1
ATOM 629 O O . GLY A 1 75 ? 24.707 51.918 32.536 1.00 26.13 97 GLY A O 1
ATOM 630 N N . TYR A 1 76 ? 26.958 51.916 32.847 1.00 25.58 98 TYR A N 1
ATOM 631 C CA . TYR A 1 76 ? 26.882 51.853 34.306 1.00 24.75 98 TYR A CA 1
ATOM 632 C C . TYR A 1 76 ? 26.836 53.295 34.830 1.00 27.35 98 TYR A C 1
ATOM 633 O O . TYR A 1 76 ? 27.728 54.093 34.499 1.00 25.00 98 TYR A O 1
ATOM 642 N N . GLU A 1 77 ? 25.787 53.651 35.591 1.00 24.52 99 GLU A N 1
ATOM 643 C CA . GLU A 1 77 ? 25.621 55.002 36.140 1.00 23.44 99 GLU A CA 1
ATOM 644 C C . GLU A 1 77 ? 26.625 55.257 37.251 1.00 24.52 99 GLU A C 1
ATOM 645 O O . GLU A 1 77 ? 26.675 54.503 38.223 1.00 25.39 99 GLU A O 1
ATOM 651 N N . LYS A 1 78 ? 27.392 56.348 37.121 1.00 23.17 100 LYS A N 1
ATOM 652 C CA . LYS A 1 78 ? 28.331 56.794 38.142 1.00 22.44 100 LYS A CA 1
ATOM 653 C C . LYS A 1 78 ? 28.673 58.258 37.910 1.00 21.97 100 LYS A C 1
ATOM 654 O O . LYS A 1 78 ? 28.394 58.796 36.828 1.00 22.21 100 LYS A O 1
ATOM 660 N N . SER A 1 79 ? 29.282 58.864 38.920 1.00 20.46 101 SER A N 1
ATOM 661 C CA . SER A 1 79 ? 29.840 60.196 38.873 1.00 23.20 101 SER A CA 1
ATOM 662 C C . SER A 1 79 ? 31.096 60.207 37.983 1.00 23.41 101 SER A C 1
ATOM 663 O O . SER A 1 79 ? 31.934 59.273 38.071 1.00 21.79 101 SER A O 1
ATOM 666 N N . ILE A 1 80 ? 31.220 61.270 37.175 1.00 21.98 102 ILE A N 1
ATOM 667 C CA . ILE A 1 80 ? 32.369 61.516 36.291 1.00 20.86 102 ILE A CA 1
ATOM 668 C C . ILE A 1 80 ? 32.722 62.996 36.384 1.00 21.86 102 ILE A C 1
ATOM 669 O O . ILE A 1 80 ? 31.980 63.782 36.992 1.00 21.75 102 ILE A O 1
ATOM 674 N N . ARG A 1 81 ? 33.841 63.349 35.756 1.00 21.62 103 ARG A N 1
ATOM 675 C CA . ARG A 1 81 ? 34.332 64.726 35.608 1.00 22.04 103 ARG A CA 1
ATOM 676 C C . ARG A 1 81 ? 34.462 64.952 34.104 1.00 23.01 103 ARG A C 1
ATOM 677 O O . ARG A 1 81 ? 35.112 64.134 33.452 1.00 22.86 103 ARG A O 1
ATOM 685 N N . THR A 1 82 ? 33.856 66.031 33.573 1.00 21.54 104 THR A N 1
ATOM 686 C CA . THR A 1 82 ? 33.751 66.226 32.139 1.00 20.85 104 THR A CA 1
ATOM 687 C C . THR A 1 82 ? 34.208 67.622 31.784 1.00 20.51 104 THR A C 1
ATOM 688 O O . THR A 1 82 ? 33.921 68.580 32.538 1.00 20.30 104 THR A O 1
ATOM 692 N N . ILE A 1 83 ? 34.860 67.725 30.612 1.00 19.63 105 ILE A N 1
ATOM 693 C CA . ILE A 1 83 ? 34.956 68.982 29.868 1.00 19.80 105 ILE A CA 1
ATOM 694 C C . ILE A 1 83 ? 33.756 69.006 28.902 1.00 21.69 105 ILE A C 1
ATOM 695 O O . ILE A 1 83 ? 33.652 68.113 28.026 1.00 21.50 105 ILE A O 1
ATOM 700 N N . ASN A 1 84 ? 32.896 70.020 29.034 1.00 19.82 106 ASN A N 1
ATOM 701 C CA . ASN A 1 84 ? 31.804 70.263 28.103 1.00 19.97 106 ASN A CA 1
ATOM 702 C C . ASN A 1 84 ? 30.931 69.003 27.941 1.00 20.81 106 ASN A C 1
ATOM 703 O O . ASN A 1 84 ? 30.470 68.735 26.837 1.00 21.82 106 ASN A O 1
ATOM 708 N N . ARG A 1 85 ? 30.699 68.269 29.036 1.00 20.35 107 ARG A N 1
ATOM 709 C CA . ARG A 1 85 ? 29.741 67.156 29.114 1.00 20.43 107 ARG A CA 1
ATOM 710 C C . ARG A 1 85 ? 29.970 66.138 27.994 1.00 20.82 107 ARG A C 1
ATOM 711 O O . ARG A 1 85 ? 29.006 65.633 27.392 1.00 21.14 107 ARG A O 1
ATOM 719 N N . MET A 1 86 ? 31.246 65.767 27.790 1.00 21.30 108 MET A N 1
ATOM 720 C CA . MET A 1 86 ? 31.581 64.704 26.850 1.00 21.33 108 MET A CA 1
ATOM 721 C C . MET A 1 86 ? 32.839 63.982 27.336 1.00 20.04 108 MET A C 1
ATOM 722 O O . MET A 1 86 ? 33.712 64.613 27.937 1.00 20.74 108 MET A O 1
ATOM 727 N N . VAL A 1 87 ? 32.860 62.659 27.141 1.00 19.55 109 VAL A N 1
ATOM 728 C CA . VAL A 1 87 ? 34.013 61.799 27.439 1.00 21.32 109 VAL A CA 1
ATOM 729 C C . VAL A 1 87 ? 34.193 60.863 26.252 1.00 19.80 109 VAL A C 1
ATOM 730 O O . VAL A 1 87 ? 33.282 60.059 25.973 1.00 22.68 109 VAL A O 1
ATOM 734 N N . PRO A 1 88 ? 35.311 60.924 25.515 1.00 20.73 110 PRO A N 1
ATOM 735 C CA . PRO A 1 88 ? 36.367 61.909 25.677 1.00 19.79 110 PRO A CA 1
ATOM 736 C C . PRO A 1 88 ? 35.864 63.343 25.520 1.00 20.24 110 PRO A C 1
ATOM 737 O O . PRO A 1 88 ? 34.837 63.583 24.897 1.00 19.10 110 PRO A O 1
ATOM 741 N N . GLY A 1 89 ? 36.645 64.268 26.063 1.00 19.11 111 GLY A N 1
ATOM 742 C CA . GLY A 1 89 ? 36.380 65.700 25.932 1.00 19.54 111 GLY A CA 1
ATOM 743 C C . GLY A 1 89 ? 36.565 66.160 24.502 1.00 20.32 111 GLY A C 1
ATOM 744 O O . GLY A 1 89 ? 36.861 65.376 23.581 1.00 21.28 111 GLY A O 1
ATOM 745 N N . PRO A 1 90 ? 36.342 67.456 24.261 1.00 19.89 112 PRO A N 1
ATOM 746 C CA . PRO A 1 90 ? 36.503 68.011 22.917 1.00 20.63 112 PRO A CA 1
ATOM 747 C C . PRO A 1 90 ? 37.899 67.745 22.361 1.00 20.64 112 PRO A C 1
ATOM 748 O O . PRO A 1 90 ? 38.886 67.909 23.078 1.00 20.39 112 PRO A O 1
ATOM 752 N N . SER A 1 91 ? 37.954 67.377 21.072 1.00 20.39 113 SER A N 1
ATOM 753 C CA . SER A 1 91 ? 39.200 67.222 20.346 1.00 21.20 113 SER A CA 1
ATOM 754 C C . SER A 1 91 ? 39.693 68.578 19.838 1.00 21.73 113 SER A C 1
ATOM 755 O O . SER A 1 91 ? 38.898 69.362 19.291 1.00 22.51 113 SER A O 1
ATOM 758 N N . ILE A 1 92 ? 40.976 68.862 20.027 1.00 19.42 114 ILE A N 1
ATOM 759 C CA . ILE A 1 92 ? 41.617 70.037 19.446 1.00 20.09 114 ILE A CA 1
ATOM 760 C C . ILE A 1 92 ? 42.238 69.585 18.111 1.00 21.95 114 ILE A C 1
ATOM 761 O O . ILE A 1 92 ? 43.250 68.871 18.120 1.00 20.96 114 ILE A O 1
ATOM 766 N N . GLN A 1 93 ? 41.574 69.918 16.991 1.00 20.33 115 GLN A N 1
ATOM 767 C CA . GLN A 1 93 ? 41.956 69.484 15.637 1.00 20.44 115 GLN A CA 1
ATOM 768 C C . GLN A 1 93 ? 42.426 70.728 14.895 1.00 22.44 115 GLN A C 1
ATOM 769 O O . GLN A 1 93 ? 41.598 71.626 14.642 1.00 21.73 115 GLN A O 1
ATOM 775 N N . VAL A 1 94 ? 43.736 70.838 14.637 1.00 20.58 116 VAL A N 1
ATOM 776 C CA . VAL A 1 94 ? 44.351 72.064 14.132 1.00 20.82 116 VAL A CA 1
ATOM 777 C C . VAL A 1 94 ? 45.408 71.712 13.076 1.00 20.85 116 VAL A C 1
ATOM 778 O O . VAL A 1 94 ? 45.547 70.534 12.697 1.00 20.48 116 VAL A O 1
ATOM 782 N N . CYS A 1 95 ? 46.103 72.740 12.585 1.00 21.20 117 CYS A N 1
ATOM 783 C CA . CYS A 1 95 ? 47.210 72.623 11.636 1.00 20.75 117 CYS A CA 1
ATOM 784 C C . CYS A 1 95 ? 48.480 73.175 12.287 1.00 21.85 117 CYS A C 1
ATOM 785 O O . CYS A 1 95 ? 48.390 74.097 13.078 1.00 22.53 117 CYS A O 1
ATOM 788 N N . LEU A 1 96 ? 49.641 72.584 11.942 1.00 21.43 118 LEU A N 1
ATOM 789 C CA . LEU A 1 96 ? 50.937 73.042 12.408 1.00 21.21 118 LEU A CA 1
ATOM 790 C C . LEU A 1 96 ? 51.057 74.557 12.249 1.00 23.08 118 LEU A C 1
ATOM 791 O O . LEU A 1 96 ? 50.786 75.058 11.155 1.00 23.60 118 LEU A O 1
ATOM 796 N N . GLY A 1 97 ? 51.407 75.250 13.331 1.00 22.83 119 GLY A N 1
ATOM 797 C CA . GLY A 1 97 ? 51.577 76.709 13.403 1.00 22.51 119 GLY A CA 1
ATOM 798 C C . GLY A 1 97 ? 50.374 77.439 13.942 1.00 22.00 119 GLY A C 1
ATOM 799 O O . GLY A 1 97 ? 50.478 78.639 14.216 1.00 22.61 119 GLY A O 1
ATOM 800 N N . ASP A 1 98 ? 49.218 76.779 14.057 1.00 22.88 120 ASP A N 1
ATOM 801 C CA . ASP A 1 98 ? 48.025 77.438 14.623 1.00 21.99 120 ASP A CA 1
ATOM 802 C C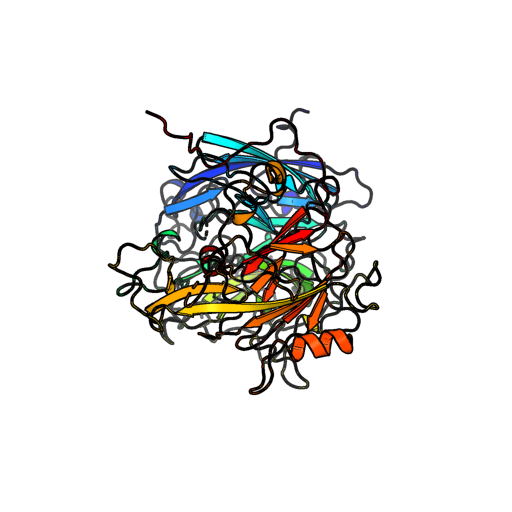 . ASP A 1 98 ? 48.262 77.783 16.101 1.00 23.77 120 ASP A C 1
ATOM 803 O O . ASP A 1 98 ? 49.076 77.126 16.797 1.00 23.78 120 ASP A O 1
ATOM 808 N N . ARG A 1 99 ? 47.604 78.854 16.555 1.00 21.53 121 ARG A N 1
ATOM 809 C CA . ARG A 1 99 ? 47.620 79.268 17.955 1.00 22.57 121 ARG A CA 1
ATOM 810 C C . ARG A 1 99 ? 46.415 78.674 18.672 1.00 22.71 121 ARG A C 1
ATOM 811 O O . ARG A 1 99 ? 45.274 78.764 18.150 1.00 23.55 121 ARG A O 1
ATOM 819 N N . ILE A 1 100 ? 46.672 78.044 19.834 1.00 21.24 122 ILE A N 1
ATOM 820 C CA . ILE A 1 100 ? 45.642 77.397 20.654 1.00 20.77 122 ILE A CA 1
ATOM 821 C C . ILE A 1 100 ? 45.438 78.268 21.895 1.00 21.31 122 ILE A C 1
ATOM 822 O O . ILE A 1 100 ? 46.414 78.564 22.616 1.00 23.40 122 ILE A O 1
ATOM 827 N N . ILE A 1 101 ? 44.208 78.742 22.084 1.00 20.98 123 ILE A N 1
ATOM 828 C CA . ILE A 1 101 ? 43.799 79.490 23.261 1.00 20.16 123 ILE A CA 1
ATOM 829 C C . ILE A 1 101 ? 42.630 78.741 23.908 1.00 20.02 123 ILE A C 1
ATOM 830 O O . ILE A 1 101 ? 41.601 78.549 23.253 1.00 21.28 123 ILE A O 1
ATOM 835 N N . VAL A 1 102 ? 42.810 78.290 25.167 1.00 20.95 124 VAL A N 1
ATOM 836 C CA . VAL A 1 102 ? 41.795 77.548 25.906 1.00 20.49 124 VAL A CA 1
ATOM 837 C C . VAL A 1 102 ? 41.417 78.318 27.172 1.00 20.22 124 VAL A C 1
ATOM 838 O O . VAL A 1 102 ? 42.272 78.502 28.044 1.00 21.27 124 VAL A O 1
ATOM 842 N N . ASP A 1 103 ? 40.167 78.792 27.251 1.00 21.10 125 ASP A N 1
ATOM 843 C CA . ASP A 1 103 ? 39.609 79.344 28.493 1.00 21.46 125 ASP A CA 1
ATOM 844 C C . ASP A 1 103 ? 39.025 78.180 29.278 1.00 21.05 125 ASP A C 1
ATOM 845 O O . ASP A 1 103 ? 38.014 77.606 28.860 1.00 22.25 125 ASP A O 1
ATOM 850 N N . LEU A 1 104 ? 39.700 77.802 30.369 1.00 22.00 126 LEU A N 1
ATOM 851 C CA . LEU A 1 104 ? 39.303 76.650 31.173 1.00 21.72 126 LEU A CA 1
ATOM 852 C C . LEU A 1 104 ? 38.698 77.122 32.503 1.00 21.43 126 LEU A C 1
ATOM 853 O O . LEU A 1 104 ? 39.430 77.699 33.332 1.00 20.34 126 LEU A O 1
ATOM 858 N N . GLN A 1 105 ? 37.381 76.899 32.644 1.00 20.20 127 GLN A N 1
ATOM 859 C CA . GLN A 1 105 ? 36.637 77.215 33.859 1.00 21.51 127 GLN A CA 1
ATOM 860 C C . GLN A 1 105 ? 36.574 75.979 34.768 1.00 20.47 127 GLN A C 1
ATOM 861 O O . GLN A 1 105 ? 36.067 74.927 34.344 1.00 19.68 127 GLN A O 1
ATOM 867 N N . ASN A 1 106 ? 37.037 76.112 36.001 1.00 19.53 128 ASN A N 1
ATOM 868 C CA . ASN A 1 106 ? 36.941 75.057 37.014 1.00 20.30 128 ASN A CA 1
ATOM 869 C C . ASN A 1 106 ? 35.628 75.199 37.799 1.00 20.08 128 ASN A C 1
ATOM 870 O O . ASN A 1 106 ? 35.519 76.107 38.595 1.00 21.57 128 ASN A O 1
ATOM 875 N N . LYS A 1 107 ? 34.664 74.311 37.575 1.00 20.10 129 LYS A N 1
ATOM 876 C CA . LYS A 1 107 ? 33.365 74.301 38.275 1.00 21.97 129 LYS A CA 1
ATOM 877 C C . LYS A 1 107 ? 33.216 73.016 39.087 1.00 24.03 129 LYS A C 1
ATOM 878 O O . LYS A 1 107 ? 32.085 72.590 39.392 1.00 23.99 129 LYS A O 1
ATOM 884 N N . MET A 1 108 ? 34.344 72.331 39.415 1.00 20.26 130 MET A N 1
ATOM 885 C CA . MET A 1 108 ? 34.259 71.067 40.150 1.00 20.33 130 MET A CA 1
ATOM 886 C C . MET A 1 108 ? 34.359 71.329 41.658 1.00 22.72 130 MET A C 1
ATOM 887 O O . MET A 1 108 ? 35.380 71.857 42.132 1.00 21.82 130 MET A O 1
ATOM 892 N N . ALA A 1 109 ? 33.329 70.901 42.396 1.00 23.02 131 ALA A N 1
ATOM 893 C CA . ALA A 1 109 ? 33.203 71.154 43.843 1.00 25.75 131 ALA A CA 1
ATOM 894 C C . ALA A 1 109 ? 34.453 70.637 44.571 1.00 21.70 131 ALA A C 1
ATOM 895 O O . ALA A 1 109 ? 34.774 69.444 44.453 1.00 24.89 131 ALA A O 1
ATOM 897 N N . GLY A 1 110 ? 35.151 71.479 45.321 1.00 22.18 132 GLY A N 1
ATOM 898 C CA . GLY A 1 110 ? 36.238 71.022 46.166 1.00 22.34 132 GLY A CA 1
ATOM 899 C C . GLY A 1 110 ? 37.503 70.606 45.421 1.00 22.14 132 GLY A C 1
ATOM 900 O O . GLY A 1 110 ? 38.452 70.118 46.067 1.00 22.92 132 GLY A O 1
ATOM 901 N N . ASN A 1 111 ? 37.521 70.721 44.085 1.00 21.47 133 ASN A N 1
ATOM 902 C CA . ASN A 1 111 ? 38.650 70.230 43.266 1.00 22.57 133 ASN A CA 1
ATOM 903 C C . ASN A 1 111 ? 39.460 71.402 42.707 1.00 22.60 133 ASN A C 1
ATOM 904 O O . ASN A 1 111 ? 38.932 72.480 42.427 1.00 23.83 133 ASN A O 1
ATOM 909 N N . GLU A 1 112 ? 40.780 71.219 42.608 1.00 20.60 134 GLU A N 1
ATOM 910 C CA . GLU A 1 112 ? 41.648 72.117 41.857 1.00 20.58 134 GLU A CA 1
ATOM 911 C C . GLU A 1 112 ? 41.865 71.484 40.467 1.00 21.07 134 GLU A C 1
ATOM 912 O O . GLU A 1 112 ? 41.624 70.259 40.302 1.00 22.36 134 GLU A O 1
ATOM 918 N N . LEU A 1 113 ? 42.301 72.274 39.488 1.00 19.43 135 LEU A N 1
ATOM 919 C CA . LEU A 1 113 ? 42.413 71.790 38.108 1.00 20.37 135 LEU A CA 1
ATOM 920 C C . LEU A 1 113 ? 43.641 72.338 37.388 1.00 19.63 135 LEU A C 1
ATOM 921 O O . LEU A 1 113 ? 44.009 73.512 37.544 1.00 20.92 135 LEU A O 1
ATOM 926 N N . ALA A 1 114 ? 44.232 71.491 36.543 1.00 20.10 136 ALA A N 1
ATOM 927 C CA . ALA A 1 114 ? 45.215 71.926 35.549 1.00 19.73 136 ALA A CA 1
ATOM 928 C C . ALA A 1 114 ? 45.170 70.898 34.419 1.00 19.52 136 ALA A C 1
ATOM 929 O O . ALA A 1 114 ? 45.029 69.705 34.706 1.00 19.04 136 ALA A O 1
ATOM 931 N N . ILE A 1 115 ? 45.260 71.352 33.172 1.00 20.48 137 ILE A N 1
ATOM 932 C CA . ILE A 1 115 ? 45.290 70.442 32.021 1.00 20.58 137 ILE A CA 1
ATOM 933 C C . ILE A 1 115 ? 46.670 70.545 31.378 1.00 20.01 137 ILE A C 1
ATOM 934 O O . ILE A 1 115 ? 47.161 71.656 31.132 1.00 19.65 137 ILE A O 1
ATOM 939 N N . HIS A 1 116 ? 47.258 69.361 31.118 1.00 19.38 138 HIS A N 1
ATOM 940 C CA . HIS A 1 116 ? 48.560 69.201 30.446 1.00 19.81 138 HIS A CA 1
ATOM 941 C C . HIS A 1 116 ? 48.322 68.824 28.968 1.00 19.80 138 HIS A C 1
ATOM 942 O O . HIS A 1 116 ? 47.423 67.990 28.653 1.00 19.43 138 HIS A O 1
ATOM 949 N N . TRP A 1 117 ? 49.100 69.457 28.064 1.00 18.85 139 TRP A N 1
ATOM 950 C CA . TRP A 1 117 ? 48.995 69.250 26.625 1.00 18.68 139 TRP A CA 1
ATOM 951 C C . TRP A 1 117 ? 50.124 68.268 26.268 1.00 19.91 139 TRP A C 1
ATOM 952 O O . TRP A 1 117 ? 51.238 68.676 25.963 1.00 20.37 139 TRP A O 1
ATOM 963 N N . HIS A 1 118 ? 49.824 66.988 26.447 1.00 18.50 140 HIS A N 1
ATOM 964 C CA . HIS A 1 118 ? 50.787 65.889 26.377 1.00 20.34 140 HIS A CA 1
ATOM 965 C C . HIS A 1 118 ? 51.327 65.757 24.942 1.00 19.97 140 HIS A C 1
ATOM 966 O O . HIS A 1 118 ? 50.576 65.475 24.002 1.00 20.09 140 HIS A O 1
ATOM 973 N N . GLY A 1 119 ? 52.647 65.944 24.801 1.00 20.38 141 GLY A N 1
ATOM 974 C CA . GLY A 1 119 ? 53.367 65.805 23.544 1.00 21.07 141 GLY A CA 1
ATOM 975 C C . GLY A 1 119 ? 53.629 67.160 22.899 1.00 24.28 141 GLY A C 1
ATOM 976 O O . GLY A 1 119 ? 54.421 67.212 21.954 1.00 22.75 141 GLY A O 1
ATOM 977 N N . VAL A 1 120 ? 53.019 68.241 23.431 1.00 20.41 142 VAL A N 1
ATOM 978 C CA . VAL A 1 120 ? 53.276 69.608 22.954 1.00 20.58 142 VAL A CA 1
ATOM 979 C C . VAL A 1 120 ? 54.509 70.131 23.662 1.00 20.76 142 VAL A C 1
ATOM 980 O O . VAL A 1 120 ? 54.502 70.162 24.894 1.00 20.41 142 VAL A O 1
ATOM 984 N N . PHE A 1 121 ? 55.555 70.577 22.911 1.00 20.87 143 PHE A N 1
ATOM 985 C CA . PHE A 1 121 ? 56.855 70.865 23.532 1.00 20.56 143 PHE A CA 1
ATOM 986 C C . PHE A 1 121 ? 56.833 72.134 24.397 1.00 22.01 143 PHE A C 1
ATOM 987 O O . PHE A 1 121 ? 57.604 72.208 25.377 1.00 22.16 143 PHE A O 1
ATOM 995 N N . GLN A 1 122 ? 55.992 73.136 24.042 1.00 20.29 144 GLN A N 1
ATOM 996 C CA . GLN A 1 122 ? 55.814 74.369 24.826 1.00 20.48 144 GLN A CA 1
ATOM 997 C C . GLN A 1 122 ? 57.138 75.168 24.901 1.00 22.09 144 GLN A C 1
ATOM 998 O O . GLN A 1 122 ? 57.342 75.909 25.863 1.00 21.60 144 GLN A O 1
ATOM 1004 N N . LYS A 1 123 ? 57.970 75.132 23.846 1.00 22.59 145 LYS A N 1
ATOM 1005 C CA . LYS A 1 123 ? 59.184 75.961 23.828 1.00 23.06 145 LYS A CA 1
ATOM 1006 C C . LYS A 1 123 ? 58.779 77.433 23.694 1.00 23.18 145 LYS A C 1
ATOM 1007 O O . LYS A 1 123 ? 58.192 77.784 22.670 1.00 25.40 145 LYS A O 1
ATOM 1013 N N . GLY A 1 124 ? 59.094 78.267 24.682 1.00 23.03 146 GLY A N 1
ATOM 1014 C CA . GLY A 1 124 ? 58.694 79.680 24.734 1.00 23.34 146 GLY A CA 1
ATOM 1015 C C . GLY A 1 124 ? 57.383 79.903 25.485 1.00 24.39 146 GLY A C 1
ATOM 1016 O O . GLY A 1 124 ? 57.070 81.047 25.819 1.00 25.27 146 GLY A O 1
ATOM 1017 N N . THR A 1 125 ? 56.650 78.827 25.818 1.00 22.23 147 THR A N 1
ATOM 1018 C CA . THR A 1 125 ? 55.382 78.907 26.544 1.00 22.45 147 THR A CA 1
ATOM 1019 C C . THR A 1 125 ? 55.388 77.839 27.660 1.00 22.85 147 THR A C 1
ATOM 1020 O O . THR A 1 125 ? 54.357 77.196 27.914 1.00 19.69 147 THR A O 1
ATOM 1024 N N . GLN A 1 126 ? 56.527 77.734 28.398 1.00 21.93 148 GLN A N 1
ATOM 1025 C CA . GLN A 1 126 ? 56.722 76.679 29.391 1.00 21.05 148 GLN A CA 1
ATOM 1026 C C . GLN A 1 126 ? 55.662 76.784 30.504 1.00 22.13 148 GLN A C 1
ATOM 1027 O O . GLN A 1 126 ? 55.260 75.767 31.048 1.00 21.79 148 GLN A O 1
ATOM 1033 N N . TYR A 1 127 ? 55.165 77.999 30.775 1.00 20.74 149 TYR A N 1
ATOM 1034 C CA . TYR A 1 127 ? 54.167 78.322 31.780 1.00 20.34 149 TYR A CA 1
ATOM 1035 C C . TYR A 1 127 ? 52.799 77.692 31.469 1.00 20.65 149 TYR A C 1
ATOM 1036 O O . TYR A 1 127 ? 51.908 77.723 32.341 1.00 20.89 149 TYR A O 1
ATOM 1045 N N . MET A 1 128 ? 52.621 77.148 30.262 1.00 19.74 150 MET A N 1
ATOM 1046 C CA . MET A 1 128 ? 51.343 76.565 29.834 1.00 20.84 150 MET A CA 1
ATOM 1047 C C . MET A 1 128 ? 51.372 75.033 29.906 1.00 20.41 150 MET A C 1
ATOM 1048 O O . MET A 1 128 ? 50.358 74.404 29.529 1.00 20.45 150 MET A O 1
ATOM 1053 N N . ASP A 1 129 ? 52.463 74.432 30.419 1.00 20.19 151 ASP A N 1
ATOM 1054 C CA . ASP A 1 129 ? 52.599 72.967 30.381 1.00 19.91 151 ASP A CA 1
ATOM 1055 C C . ASP A 1 129 ? 51.508 72.250 31.191 1.00 19.96 151 ASP A C 1
ATOM 1056 O O . ASP A 1 129 ? 51.205 71.082 30.881 1.00 21.31 151 ASP A O 1
ATOM 1061 N N . GLY A 1 130 ? 50.946 72.898 32.231 1.00 19.74 152 GLY A N 1
ATOM 1062 C CA . GLY A 1 130 ? 49.787 72.356 32.951 1.00 19.25 152 GLY A CA 1
ATOM 1063 C C . GLY A 1 130 ? 50.117 71.417 34.114 1.00 20.66 152 GLY A C 1
ATOM 1064 O O . GLY A 1 130 ? 49.284 70.580 34.445 1.00 21.32 152 GLY A O 1
ATOM 1065 N N . VAL A 1 131 ? 51.323 71.536 34.733 1.00 20.12 153 VAL A N 1
ATOM 1066 C CA . VAL A 1 131 ? 51.709 70.678 35.852 1.00 19.98 153 VAL A CA 1
ATOM 1067 C C . VAL A 1 131 ? 51.636 71.466 37.170 1.00 20.49 153 VAL A C 1
ATOM 1068 O O . VAL A 1 131 ? 52.436 72.398 37.398 1.00 19.54 153 VAL A O 1
ATOM 1072 N N . PRO A 1 132 ? 50.693 71.092 38.047 1.00 20.50 154 PRO A N 1
ATOM 1073 C CA . PRO A 1 132 ? 50.580 71.673 39.391 1.00 21.47 154 PRO A CA 1
ATOM 1074 C C . PRO A 1 132 ? 51.903 71.617 40.155 1.00 20.85 154 PRO A C 1
ATOM 1075 O O . PRO A 1 132 ? 52.569 70.583 40.149 1.00 20.06 154 PRO A O 1
ATOM 1079 N N . MET A 1 133 ? 52.293 72.746 40.749 1.00 19.29 155 MET A N 1
ATOM 1080 C CA . MET A 1 133 ? 53.524 72.895 41.545 1.00 21.32 155 MET A CA 1
ATOM 1081 C C . MET A 1 133 ? 54.780 72.579 40.722 1.00 22.91 155 MET A C 1
ATOM 1082 O O . MET A 1 133 ? 55.817 72.282 41.328 1.00 20.47 155 MET A O 1
ATOM 1087 N N . LEU A 1 134 ? 54.720 72.787 39.389 1.00 20.82 156 LEU A N 1
ATOM 1088 C CA . LEU A 1 134 ? 55.926 72.707 38.557 1.00 22.36 156 LEU A CA 1
ATOM 1089 C C . LEU A 1 134 ? 55.964 73.875 37.575 1.00 22.18 156 LEU A C 1
ATOM 1090 O O . LEU A 1 134 ? 56.884 74.683 37.655 1.00 21.04 156 LEU A O 1
ATOM 1095 N N . THR A 1 135 ? 54.940 73.999 36.723 1.00 20.33 157 THR A N 1
ATOM 1096 C CA . THR A 1 135 ? 54.842 75.056 35.745 1.00 20.41 157 THR A CA 1
ATOM 1097 C C . THR A 1 135 ? 53.747 76.070 36.096 1.00 21.31 157 THR A C 1
ATOM 1098 O O . THR A 1 135 ? 53.774 77.151 35.529 1.00 22.69 157 THR A O 1
ATOM 1102 N N . GLN A 1 136 ? 52.786 75.718 36.958 1.00 21.13 158 GLN A N 1
ATOM 1103 C CA . GLN A 1 136 ? 51.740 76.644 37.410 1.00 20.11 158 GLN A CA 1
ATOM 1104 C C . GLN A 1 136 ? 51.232 76.276 38.808 1.00 21.30 158 GLN A C 1
ATOM 1105 O O . GLN A 1 136 ? 51.456 75.152 39.304 1.00 20.97 158 GLN A O 1
ATOM 1111 N N . CYS A 1 137 ? 50.429 77.191 39.370 1.00 19.79 159 CYS A N 1
ATOM 1112 C CA . CYS A 1 137 ? 49.508 76.906 40.466 1.00 20.80 159 CYS A CA 1
ATOM 1113 C C . CYS A 1 137 ? 48.228 76.355 39.844 1.00 21.27 159 CYS A C 1
ATOM 1114 O O . CYS A 1 137 ? 47.758 76.922 38.841 1.00 20.78 159 CYS A O 1
ATOM 1117 N N . SER A 1 138 ? 47.694 75.280 40.404 1.00 20.78 160 SER A N 1
ATOM 1118 C CA . SER A 1 138 ? 46.397 74.738 40.015 1.00 20.89 160 SER A CA 1
ATOM 1119 C C . SER A 1 138 ? 45.331 75.849 40.045 1.00 21.93 160 SER A C 1
ATOM 1120 O O . SER A 1 138 ? 45.398 76.769 40.884 1.00 20.98 160 SER A O 1
ATOM 1123 N N . ILE A 1 139 ? 44.284 75.636 39.244 1.00 21.25 161 ILE A N 1
ATOM 1124 C CA . ILE A 1 139 ? 43.134 76.536 39.130 1.00 21.77 161 ILE A CA 1
ATOM 1125 C C . ILE A 1 139 ? 42.151 76.181 40.236 1.00 21.22 161 ILE A C 1
ATOM 1126 O O . ILE A 1 139 ? 41.643 75.029 40.250 1.00 20.39 161 ILE A O 1
ATOM 1131 N N . LEU A 1 140 ? 41.811 77.172 41.078 1.00 20.21 162 LEU A N 1
ATOM 1132 C CA . LEU A 1 140 ? 40.846 76.975 42.138 1.00 22.32 162 LEU A CA 1
ATOM 1133 C C . LEU A 1 140 ? 39.424 76.910 41.560 1.00 21.28 162 LEU A C 1
ATOM 1134 O O . LEU A 1 140 ? 39.154 77.488 40.506 1.00 21.01 162 LEU A O 1
ATOM 1139 N N . GLU A 1 141 ? 38.540 76.226 42.278 1.00 20.99 163 GLU A N 1
ATOM 1140 C CA . GLU A 1 141 ? 37.144 76.160 41.886 1.00 20.90 163 GLU A CA 1
ATOM 1141 C C . GLU A 1 141 ? 36.593 77.600 41.892 1.00 22.28 163 GLU A C 1
ATOM 1142 O O . GLU A 1 141 ? 36.867 78.325 42.843 1.00 21.23 163 GLU A O 1
ATOM 1148 N N . GLY A 1 142 ? 35.906 77.986 40.816 1.00 22.63 164 GLY A N 1
ATOM 1149 C CA . GLY A 1 142 ? 35.337 79.331 40.662 1.00 22.84 164 GLY A CA 1
ATOM 1150 C C . GLY A 1 142 ? 36.218 80.238 39.820 1.00 24.21 164 GLY A C 1
ATOM 1151 O O . GLY A 1 142 ? 35.774 81.355 39.486 1.00 24.50 164 GLY A O 1
ATOM 1152 N N . ASP A 1 143 ? 37.426 79.790 39.455 1.00 21.34 165 ASP A N 1
ATOM 1153 C CA . ASP A 1 143 ? 38.329 80.576 38.604 1.00 20.63 165 ASP A CA 1
ATOM 1154 C C . ASP A 1 143 ? 38.428 79.987 37.194 1.00 21.43 165 ASP A C 1
ATOM 1155 O O . ASP A 1 143 ? 38.130 78.792 36.983 1.00 21.98 165 ASP A O 1
ATOM 1160 N N . VAL A 1 144 ? 38.894 80.831 36.268 1.00 22.73 166 VAL A N 1
ATOM 1161 C CA . VAL A 1 144 ? 39.146 80.535 34.862 1.00 22.64 166 VAL A CA 1
ATOM 1162 C C . VAL A 1 144 ? 40.627 80.801 34.588 1.00 23.75 166 VAL A C 1
ATOM 1163 O O . VAL A 1 144 ? 41.169 81.787 35.070 1.00 23.38 166 VAL A O 1
ATOM 1167 N N . PHE A 1 145 ? 41.261 79.913 33.802 1.00 20.77 167 PHE A N 1
ATOM 1168 C CA . PHE A 1 145 ? 42.656 80.065 33.391 1.00 20.75 167 PHE A CA 1
ATOM 1169 C C . PHE A 1 145 ? 42.723 79.935 31.862 1.00 21.01 167 PHE A C 1
ATOM 1170 O O . PHE A 1 145 ? 42.183 78.979 31.295 1.00 21.84 167 PHE A O 1
ATOM 1178 N N . ARG A 1 146 ? 43.397 80.895 31.234 1.00 21.00 168 ARG A N 1
ATOM 1179 C CA . ARG A 1 146 ? 43.572 80.975 29.788 1.00 21.50 168 ARG A CA 1
ATOM 1180 C C . ARG A 1 146 ? 44.939 80.412 29.409 1.00 21.28 168 ARG A C 1
ATOM 1181 O O . ARG A 1 146 ? 45.946 81.101 29.578 1.00 21.70 168 ARG A O 1
ATOM 1189 N N . TYR A 1 147 ? 44.929 79.203 28.819 1.00 20.85 169 TYR A N 1
ATOM 1190 C CA . TYR A 1 147 ? 46.100 78.614 28.187 1.00 20.63 169 TYR A CA 1
ATOM 1191 C C . TYR A 1 147 ? 46.251 79.233 26.784 1.00 22.24 169 TYR A C 1
ATOM 1192 O O . TYR A 1 147 ? 45.259 79.338 26.072 1.00 22.73 169 TYR A O 1
ATOM 1201 N N . ASP A 1 148 ? 47.484 79.637 26.441 1.00 22.19 170 ASP A N 1
ATOM 1202 C CA . ASP A 1 148 ? 47.791 80.292 25.159 1.00 21.81 170 ASP A CA 1
ATOM 1203 C C . ASP A 1 148 ? 49.154 79.816 24.704 1.00 22.74 170 ASP A C 1
ATOM 1204 O O . ASP A 1 148 ? 50.157 80.161 25.345 1.00 22.93 170 ASP A O 1
ATOM 1209 N N . PHE A 1 149 ? 49.185 78.986 23.655 1.00 21.94 171 PHE A N 1
ATOM 1210 C CA . PHE A 1 149 ? 50.433 78.431 23.120 1.00 22.56 171 PHE A CA 1
ATOM 1211 C C . PHE A 1 149 ? 50.259 78.145 21.632 1.00 21.83 171 PHE A C 1
ATOM 1212 O O . PHE A 1 149 ? 49.149 78.174 21.106 1.00 23.96 171 PHE A O 1
ATOM 1220 N N . PHE A 1 150 ? 51.360 77.827 20.940 1.00 22.45 172 PHE A N 1
ATOM 1221 C CA . PHE A 1 150 ? 51.347 77.481 19.521 1.00 22.7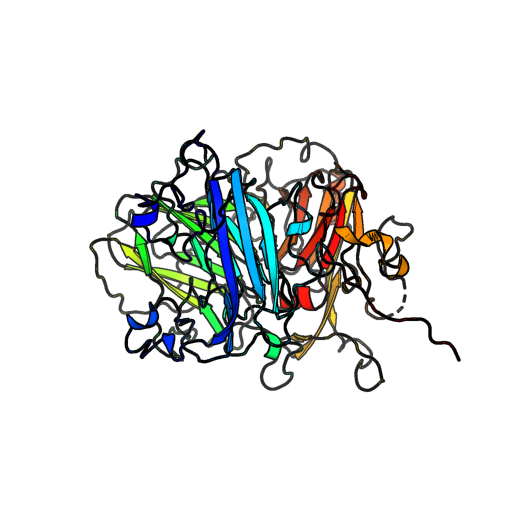7 172 PHE A CA 1
ATOM 1222 C C . PHE A 1 150 ? 51.498 75.966 19.354 1.00 24.30 172 PHE A C 1
ATOM 1223 O O . PHE A 1 150 ? 52.288 75.333 20.071 1.00 22.22 172 PHE A O 1
ATOM 1231 N N . ALA A 1 151 ? 50.805 75.425 18.333 1.00 21.93 173 ALA A N 1
ATOM 1232 C CA . ALA A 1 151 ? 50.932 74.050 17.872 1.00 20.91 173 ALA A CA 1
ATOM 1233 C C . ALA A 1 151 ? 52.148 74.000 16.949 1.00 23.11 173 ALA A C 1
ATOM 1234 O O . ALA A 1 151 ? 52.003 73.926 15.717 1.00 23.54 173 ALA A O 1
ATOM 1236 N N . ASN A 1 152 ? 53.348 74.110 17.543 1.00 22.25 174 ASN A N 1
ATOM 1237 C CA . ASN A 1 152 ? 54.590 74.209 16.770 1.00 21.66 174 ASN A CA 1
ATOM 1238 C C . ASN A 1 152 ? 55.249 72.840 16.597 1.00 22.93 174 ASN A C 1
ATOM 1239 O O . ASN A 1 152 ? 56.343 72.785 16.037 1.00 24.01 174 ASN A O 1
ATOM 1244 N N . ASN A 1 153 ? 54.602 71.740 16.985 1.00 21.42 175 ASN A N 1
ATOM 1245 C CA . ASN A 1 153 ? 55.159 70.411 16.680 1.00 20.44 175 ASN A CA 1
ATOM 1246 C C . ASN A 1 153 ? 54.039 69.501 16.196 1.00 21.49 175 ASN A C 1
ATOM 1247 O O . ASN A 1 153 ? 52.943 69.483 16.779 1.00 21.36 175 ASN A O 1
ATOM 1252 N N . GLU A 1 154 ? 54.314 68.723 15.126 1.00 20.96 176 GLU A N 1
ATOM 1253 C CA . GLU A 1 154 ? 53.274 67.970 14.427 1.00 21.27 176 GLU A CA 1
ATOM 1254 C C . GLU A 1 154 ? 52.846 66.713 15.206 1.00 21.58 176 GLU A C 1
ATOM 1255 O O . GLU A 1 154 ? 53.602 66.229 16.063 1.00 21.26 176 GLU A O 1
ATOM 1261 N N . GLY A 1 155 ? 51.652 66.212 14.868 1.00 20.18 177 GLY A N 1
ATOM 1262 C CA . GLY A 1 155 ? 51.293 64.821 15.147 1.00 20.82 177 GLY A CA 1
ATOM 1263 C C . GLY A 1 155 ? 50.085 64.642 16.066 1.00 21.23 177 GLY A C 1
ATOM 1264 O O . GLY A 1 155 ? 49.408 65.617 16.425 1.00 20.13 177 GLY A O 1
ATOM 1265 N N . THR A 1 156 ? 49.792 63.382 16.362 1.00 19.84 178 THR A N 1
ATOM 1266 C CA . THR A 1 156 ? 48.754 62.981 17.295 1.00 20.48 178 THR A CA 1
ATOM 1267 C C . THR A 1 156 ? 49.267 63.206 18.715 1.00 21.18 178 THR A C 1
ATOM 1268 O O . THR A 1 156 ? 50.121 62.445 19.193 1.00 20.48 178 THR A O 1
ATOM 1272 N N . LEU A 1 157 ? 48.806 64.286 19.339 1.00 20.27 179 LEU A N 1
ATOM 1273 C CA . LEU A 1 157 ? 49.131 64.655 20.713 1.00 19.74 179 LEU A CA 1
ATOM 1274 C C . LEU A 1 157 ? 47.860 64.443 21.543 1.00 19.92 179 LEU A C 1
ATOM 1275 O O . LEU A 1 157 ? 46.977 63.697 21.108 1.00 20.61 179 LEU A O 1
ATOM 1280 N N . TYR A 1 158 ? 47.841 64.914 22.793 1.00 20.64 180 TYR A N 1
ATOM 1281 C CA . TYR A 1 158 ? 46.915 64.393 23.793 1.00 20.27 180 TYR A CA 1
ATOM 1282 C C . TYR A 1 158 ? 46.727 65.462 24.878 1.00 20.88 180 TYR A C 1
ATOM 1283 O O . TYR A 1 158 ? 47.649 66.222 25.122 1.00 20.75 180 TYR A O 1
ATOM 1292 N N . TRP A 1 159 ? 45.561 65.521 25.523 1.00 21.22 181 TRP A N 1
ATOM 1293 C CA . TRP A 1 159 ? 45.370 66.422 26.664 1.00 20.12 181 TRP A CA 1
ATOM 1294 C C . TRP A 1 159 ? 44.646 65.685 27.789 1.00 20.35 181 TRP A C 1
ATOM 1295 O O . TRP A 1 159 ? 43.812 64.767 27.529 1.00 20.60 181 TRP A O 1
ATOM 1306 N N . HIS A 1 160 ? 45.006 66.044 29.041 1.00 20.40 182 HIS A N 1
ATOM 1307 C CA . HIS A 1 160 ? 44.321 65.456 30.200 1.00 20.33 182 HIS A CA 1
ATOM 1308 C C . HIS A 1 160 ? 44.563 66.305 31.425 1.00 19.19 182 HIS A C 1
ATOM 1309 O O . HIS A 1 160 ? 45.572 67.025 31.488 1.00 19.36 182 HIS A O 1
ATOM 1316 N N . SER A 1 161 ? 43.686 66.163 32.431 1.00 19.48 183 SER A N 1
ATOM 1317 C CA . SER A 1 161 ? 43.963 66.717 33.743 1.00 18.89 183 SER A CA 1
ATOM 1318 C C . SER A 1 161 ? 45.289 66.151 34.233 1.00 20.26 183 SER A C 1
ATOM 1319 O O . SER A 1 161 ? 45.512 64.924 34.111 1.00 21.29 183 SER A O 1
ATOM 1322 N N . HIS A 1 162 ? 46.150 67.018 34.749 1.00 19.64 184 HIS A N 1
ATOM 1323 C CA . HIS A 1 162 ? 47.398 66.618 35.417 1.00 21.29 184 HIS A CA 1
ATOM 1324 C C . HIS A 1 162 ? 47.270 66.863 36.927 1.00 21.87 184 HIS A C 1
ATOM 1325 O O . HIS A 1 162 ? 48.302 67.037 37.616 1.00 22.17 184 HIS A O 1
ATOM 1332 N N . ASP A 1 163 ? 46.021 66.862 37.447 1.00 21.43 185 ASP A N 1
ATOM 1333 C CA . ASP A 1 163 ? 45.723 67.242 38.837 1.00 22.11 185 ASP A CA 1
ATOM 1334 C C . ASP A 1 163 ? 45.010 66.066 39.500 1.00 21.70 185 ASP A C 1
ATOM 1335 O O . ASP A 1 163 ? 43.841 65.802 39.182 1.00 23.54 185 ASP A O 1
ATOM 1340 N N . GLY A 1 164 ? 45.736 65.311 40.334 1.00 22.41 186 GLY A N 1
ATOM 1341 C CA . GLY A 1 164 ? 45.179 64.136 41.009 1.00 22.14 186 GLY A CA 1
ATOM 1342 C C . GLY A 1 164 ? 44.738 63.086 39.987 1.00 23.07 186 GLY A C 1
ATOM 1343 O O . GLY A 1 164 ? 45.450 62.846 39.004 1.00 23.40 186 GLY A O 1
ATOM 1344 N N . LEU A 1 165 ? 43.566 62.476 40.222 1.00 21.09 187 LEU A N 1
ATOM 1345 C CA . LEU A 1 165 ? 43.116 61.268 39.535 1.00 21.96 187 LEU A CA 1
ATOM 1346 C C . LEU A 1 165 ? 42.011 61.584 38.531 1.00 21.67 187 LEU A C 1
ATOM 1347 O O . LEU A 1 165 ? 41.320 60.679 38.068 1.00 22.71 187 LEU A O 1
ATOM 1352 N N . GLN A 1 166 ? 41.823 62.874 38.223 1.00 21.92 188 GLN A N 1
ATOM 1353 C CA . GLN A 1 166 ? 40.676 63.360 37.437 1.00 21.86 188 GLN A CA 1
ATOM 1354 C C . GLN A 1 166 ? 40.652 62.801 35.992 1.00 21.84 188 GLN A C 1
ATOM 1355 O O . GLN A 1 166 ? 39.559 62.687 35.408 1.00 21.24 188 GLN A O 1
ATOM 1370 N N . LEU A 1 168 ? 40.988 59.748 34.905 1.00 20.12 190 LEU A N 1
ATOM 1371 C CA . LEU A 1 168 ? 40.250 58.485 34.811 1.00 20.18 190 LEU A CA 1
ATOM 1372 C C . LEU A 1 168 ? 38.755 58.712 35.105 1.00 21.42 190 LEU A C 1
ATOM 1373 O O . LEU A 1 168 ? 37.933 57.840 34.778 1.00 23.66 190 LEU A O 1
ATOM 1378 N N . ASP A 1 169 ? 38.412 59.877 35.684 1.00 21.06 191 ASP A N 1
ATOM 1379 C CA . ASP A 1 169 ? 36.997 60.282 35.838 1.00 20.23 191 ASP A CA 1
ATOM 1380 C C . ASP A 1 169 ? 36.424 60.919 34.557 1.00 22.51 191 ASP A C 1
ATOM 1381 O O . ASP A 1 169 ? 35.203 61.154 34.530 1.00 19.99 191 ASP A O 1
ATOM 1386 N N . GLY A 1 170 ? 37.279 61.220 33.560 1.00 20.77 192 GLY A N 1
ATOM 1387 C CA . GLY A 1 170 ? 36.854 61.640 32.237 1.00 21.99 192 GLY A CA 1
ATOM 1388 C C . GLY A 1 170 ? 37.499 62.909 31.684 1.00 20.33 192 GLY A C 1
ATOM 1389 O O . GLY A 1 170 ? 37.189 63.252 30.530 1.00 21.68 192 GLY A O 1
ATOM 1390 N N . ILE A 1 171 ? 38.446 63.555 32.392 1.00 20.96 193 ILE A N 1
ATOM 1391 C CA A ILE A 1 171 ? 39.082 64.767 31.877 0.50 20.79 193 ILE A CA 1
ATOM 1392 C CA B ILE A 1 171 ? 39.093 64.772 31.896 0.50 20.40 193 ILE A CA 1
ATOM 1393 C C . ILE A 1 171 ? 40.273 64.414 30.973 1.00 21.22 193 ILE A C 1
ATOM 1394 O O . ILE A 1 171 ? 41.447 64.480 31.397 1.00 19.62 193 ILE A O 1
ATOM 1403 N N . GLN A 1 172 ? 39.961 64.068 29.722 1.00 19.51 194 GLN A N 1
ATOM 1404 C CA . GLN A 1 172 ? 40.984 63.768 28.711 1.00 19.10 194 GLN A CA 1
ATOM 1405 C C . GLN A 1 172 ? 40.378 63.873 27.314 1.00 19.90 194 GLN A C 1
ATOM 1406 O O . GLN A 1 172 ? 39.166 63.621 27.142 1.00 19.49 194 GLN A O 1
ATOM 1412 N N . GLY A 1 173 ? 41.237 64.158 26.330 1.00 19.82 195 GLY A N 1
ATOM 1413 C CA . GLY A 1 173 ? 40.843 64.174 24.926 1.00 18.96 195 GLY A CA 1
ATOM 1414 C C . GLY A 1 173 ? 42.065 64.231 24.014 1.00 20.75 195 GLY A C 1
ATOM 1415 O O . GLY A 1 173 ? 43.198 64.166 24.503 1.00 19.95 195 GLY A O 1
ATOM 1416 N N . SER A 1 174 ? 41.834 64.336 22.695 1.00 19.78 196 SER A N 1
ATOM 1417 C CA . SER A 1 174 ? 42.897 64.319 21.721 1.00 19.45 196 SER A CA 1
ATOM 1418 C C . SER A 1 174 ? 43.286 65.717 21.279 1.00 19.89 196 SER A C 1
ATOM 1419 O O . SER A 1 174 ? 42.470 66.663 21.341 1.00 19.74 196 SER A O 1
ATOM 1422 N N . ILE A 1 175 ? 44.540 65.850 20.824 1.00 21.48 197 ILE A N 1
ATOM 1423 C CA . ILE A 1 175 ? 45.044 67.003 20.053 1.00 20.77 197 ILE A CA 1
ATOM 1424 C C . ILE A 1 175 ? 45.603 66.424 18.751 1.00 24.28 197 ILE A C 1
ATOM 1425 O O . ILE A 1 175 ? 46.499 65.530 18.810 1.00 23.43 197 ILE A O 1
ATOM 1430 N N . VAL A 1 176 ? 45.156 66.932 17.587 1.00 20.45 198 VAL A N 1
ATOM 1431 C CA . VAL A 1 176 ? 45.763 66.546 16.312 1.00 19.72 198 VAL A CA 1
ATOM 1432 C C . VAL A 1 176 ? 46.329 67.782 15.647 1.00 22.91 198 VAL A C 1
ATOM 1433 O O . VAL A 1 176 ? 45.552 68.707 15.341 1.00 20.51 198 VAL A O 1
ATOM 1437 N N . VAL A 1 177 ? 47.664 67.802 15.461 1.00 20.68 199 VAL A N 1
ATOM 1438 C CA . VAL A 1 177 ? 48.348 68.893 14.767 1.00 21.01 199 VAL A CA 1
ATOM 1439 C C . VAL A 1 177 ? 48.708 68.349 13.371 1.00 22.54 199 VAL A C 1
ATOM 1440 O O . VAL A 1 177 ? 49.751 67.657 13.192 1.00 21.24 199 VAL A O 1
ATOM 1444 N N . ARG A 1 178 ? 47.791 68.555 12.430 1.00 21.80 200 ARG A N 1
ATOM 1445 C CA . ARG A 1 178 ? 47.953 68.067 11.056 1.00 24.26 200 ARG A CA 1
ATOM 1446 C C . ARG A 1 178 ? 48.963 68.926 10.313 1.00 25.53 200 ARG A C 1
ATOM 1447 O O . ARG A 1 178 ? 49.092 70.114 10.613 1.00 23.79 200 ARG A O 1
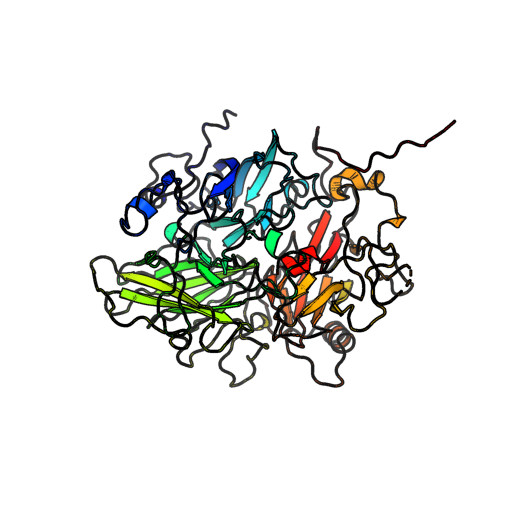ATOM 1455 N N . LYS A 1 179 ? 49.658 68.308 9.357 1.00 24.98 201 LYS A N 1
ATOM 1456 C CA . LYS A 1 179 ? 50.397 69.030 8.321 1.00 25.49 201 LYS A CA 1
ATOM 1457 C C . LYS A 1 179 ? 49.587 68.999 7.033 1.00 21.88 201 LYS A C 1
ATOM 1458 O O . LYS A 1 179 ? 48.724 68.110 6.836 1.00 24.32 201 LYS A O 1
ATOM 1464 N N . PRO A 1 180 ? 49.865 69.927 6.100 1.00 22.24 202 PRO A N 1
ATOM 1465 C CA . PRO A 1 180 ? 49.404 69.754 4.709 1.00 25.26 202 PRO A CA 1
ATOM 1466 C C . PRO A 1 180 ? 49.792 68.337 4.253 1.00 23.77 202 PRO A C 1
ATOM 1467 O O . PRO A 1 180 ? 50.905 67.893 4.502 1.00 23.21 202 PRO A O 1
ATOM 1471 N N . LYS A 1 181 ? 48.869 67.630 3.616 1.00 24.05 203 LYS A N 1
ATOM 1472 C CA . LYS A 1 181 ? 49.106 66.274 3.126 1.00 26.30 203 LYS A CA 1
ATOM 1473 C C . LYS A 1 181 ? 50.360 66.234 2.242 1.00 28.95 203 LYS A C 1
ATOM 1474 O O . LYS A 1 181 ? 51.142 65.284 2.367 1.00 26.93 203 LYS A O 1
ATOM 1480 N N . SER A 1 182 ? 50.599 67.290 1.443 1.00 28.69 204 SER A N 1
ATOM 1481 C CA . SER A 1 182 ? 51.738 67.360 0.513 1.00 31.33 204 SER A CA 1
ATOM 1482 C C . SER A 1 182 ? 53.071 67.570 1.236 1.00 32.18 204 SER A C 1
ATOM 1483 O O . SER A 1 182 ? 54.098 67.314 0.621 1.00 31.59 204 SER A O 1
ATOM 1486 N N . THR A 1 183 ? 53.102 67.987 2.528 1.00 26.83 205 THR A N 1
ATOM 1487 C CA . THR A 1 183 ? 54.356 68.168 3.258 1.00 27.34 205 THR A CA 1
ATOM 1488 C C . THR A 1 183 ? 54.509 67.182 4.435 1.00 28.63 205 THR A C 1
ATOM 1489 O O . THR A 1 183 ? 55.552 67.149 5.050 1.00 28.39 205 THR A O 1
ATOM 1493 N N . ASP A 1 184 ? 53.465 66.433 4.793 1.00 27.12 206 ASP A N 1
ATOM 1494 C CA . ASP A 1 184 ? 53.605 65.333 5.755 1.00 24.28 206 ASP A CA 1
ATOM 1495 C C . ASP A 1 184 ? 54.549 64.275 5.155 1.00 24.47 206 ASP A C 1
ATOM 1496 O O . ASP A 1 184 ? 54.303 63.825 4.049 1.00 22.96 206 ASP A O 1
ATOM 1501 N N . LEU A 1 185 ? 55.579 63.852 5.891 1.00 23.73 207 LEU A N 1
ATOM 1502 C CA . LEU A 1 185 ? 56.559 62.905 5.355 1.00 26.39 207 LEU A CA 1
ATOM 1503 C C . LEU A 1 185 ? 55.905 61.607 4.915 1.00 25.10 207 LEU A C 1
ATOM 1504 O O . LEU A 1 185 ? 56.465 60.957 4.041 1.00 25.01 207 LEU A O 1
ATOM 1509 N N . ASN A 1 186 ? 54.765 61.219 5.513 1.00 22.49 208 ASN A N 1
ATOM 1510 C CA . ASN A 1 186 ? 54.028 60.016 5.134 1.00 22.27 208 ASN A CA 1
ATOM 1511 C C . ASN A 1 186 ? 52.677 60.330 4.458 1.00 22.72 208 ASN A C 1
ATOM 1512 O O . ASN A 1 186 ? 51.797 59.440 4.417 1.00 22.71 208 ASN A O 1
ATOM 1517 N N . GLY A 1 187 ? 52.509 61.559 3.918 1.00 23.36 209 GLY A N 1
ATOM 1518 C CA . GLY A 1 187 ? 51.266 61.959 3.236 1.00 25.67 209 GLY A CA 1
ATOM 1519 C C . GLY A 1 187 ? 50.864 61.046 2.081 1.00 26.36 209 GLY A C 1
ATOM 1520 O O . GLY A 1 187 ? 49.669 60.886 1.855 1.00 26.45 209 GLY A O 1
ATOM 1521 N N . ASP A 1 188 ? 51.848 60.395 1.433 1.00 25.70 210 ASP A N 1
ATOM 1522 C CA A ASP A 1 188 ? 51.580 59.451 0.341 0.50 28.70 210 ASP A CA 1
ATOM 1523 C CA B ASP A 1 188 ? 51.566 59.451 0.341 0.50 29.95 210 ASP A CA 1
ATOM 1524 C C . ASP A 1 188 ? 51.012 58.052 0.720 1.00 25.77 210 ASP A C 1
ATOM 1525 O O . ASP A 1 188 ? 50.617 57.139 -0.090 1.00 28.00 210 ASP A O 1
ATOM 1534 N N . THR A 1 189 ? 50.975 57.824 2.055 1.00 22.94 211 THR A N 1
ATOM 1535 C CA . THR A 1 189 ? 50.585 56.504 2.533 1.00 21.17 211 THR A CA 1
ATOM 1536 C C . THR A 1 189 ? 49.074 56.380 2.733 1.00 21.15 211 THR A C 1
ATOM 1537 O O . THR A 1 189 ? 48.599 55.294 3.067 1.00 23.29 211 THR A O 1
ATOM 1541 N N . TYR A 1 190 ? 48.325 57.485 2.618 1.00 21.41 212 TYR A N 1
ATOM 1542 C CA . TYR A 1 190 ? 46.877 57.453 2.862 1.00 21.64 212 TYR A CA 1
ATOM 1543 C C . TYR A 1 190 ? 46.178 58.459 1.921 1.00 21.18 212 TYR A C 1
ATOM 1544 O O . TYR A 1 190 ? 46.807 59.359 1.366 1.00 21.70 212 TYR A O 1
ATOM 1553 N N . ASP A 1 191 ? 44.843 58.325 1.839 1.00 21.56 213 ASP A N 1
ATOM 1554 C CA . ASP A 1 191 ? 43.948 59.196 1.065 1.00 22.62 213 ASP A CA 1
ATOM 1555 C C . ASP A 1 191 ? 43.160 60.152 1.975 1.00 22.98 213 ASP A C 1
ATOM 1556 O O . ASP A 1 191 ? 42.911 61.302 1.574 1.00 22.66 213 ASP A O 1
ATOM 1561 N N . LEU A 1 192 ? 42.767 59.689 3.167 1.00 21.48 214 LEU A N 1
ATOM 1562 C CA . LEU A 1 192 ? 41.973 60.463 4.124 1.00 21.83 214 LEU A CA 1
ATOM 1563 C C . LEU A 1 192 ? 42.584 60.368 5.530 1.00 21.39 214 LEU A C 1
ATOM 1564 O O . LEU A 1 192 ? 43.145 59.324 5.897 1.00 22.21 214 LEU A O 1
ATOM 1569 N N . ASP A 1 193 ? 42.467 61.457 6.277 1.00 21.10 215 ASP A N 1
ATOM 1570 C CA . ASP A 1 193 ? 42.942 61.638 7.658 1.00 20.73 215 ASP A CA 1
ATOM 1571 C C . ASP A 1 193 ? 41.925 62.510 8.396 1.00 21.74 215 ASP A C 1
ATOM 1572 O O . ASP A 1 193 ? 42.139 63.739 8.515 1.00 22.57 215 ASP A O 1
ATOM 1577 N N . VAL A 1 194 ? 40.781 61.899 8.770 1.00 21.49 216 VAL A N 1
ATOM 1578 C CA . VAL A 1 194 ? 39.603 62.654 9.174 1.00 22.12 216 VAL A CA 1
ATOM 1579 C C . VAL A 1 194 ? 39.439 62.603 10.701 1.00 22.75 216 VAL A C 1
ATOM 1580 O O . VAL A 1 194 ? 39.823 61.610 11.329 1.00 22.43 216 VAL A O 1
ATOM 1584 N N . PRO A 1 195 ? 38.866 63.658 11.308 1.00 22.90 217 PRO A N 1
ATOM 1585 C CA . PRO A 1 195 ? 38.664 63.701 12.770 1.00 21.92 217 PRO A CA 1
ATOM 1586 C C . PRO A 1 195 ? 37.986 62.485 13.385 1.00 21.85 217 PRO A C 1
ATOM 1587 O O . PRO A 1 195 ? 38.349 62.120 14.514 1.00 22.07 217 PRO A O 1
ATOM 1591 N N . ASP A 1 196 ? 37.004 61.874 12.689 1.00 20.60 218 ASP A N 1
ATOM 1592 C CA . ASP A 1 196 ? 36.252 60.753 13.260 1.00 21.66 218 ASP A CA 1
ATOM 1593 C C . ASP A 1 196 ? 37.184 59.499 13.358 1.00 22.12 218 ASP A C 1
ATOM 1594 O O . ASP A 1 196 ? 36.808 58.531 14.034 1.00 21.97 218 ASP A O 1
ATOM 1599 N N . HIS A 1 197 ? 38.399 59.570 12.805 1.00 20.76 219 HIS A N 1
ATOM 1600 C CA . HIS A 1 197 ? 39.417 58.507 12.853 1.00 20.91 219 HIS A CA 1
ATOM 1601 C C . HIS A 1 197 ? 40.545 58.841 13.827 1.00 20.78 219 HIS A C 1
ATOM 1602 O O . HIS A 1 197 ? 41.488 58.038 13.927 1.00 20.46 219 HIS A O 1
ATOM 1609 N N . THR A 1 198 ? 40.404 59.953 14.586 1.00 21.43 220 THR A N 1
ATOM 1610 C CA . THR A 1 198 ? 41.187 60.210 15.798 1.00 21.58 220 THR A CA 1
ATOM 1611 C C . THR A 1 198 ? 40.447 59.513 16.944 1.00 21.68 220 THR A C 1
ATOM 1612 O O . THR A 1 198 ? 39.384 59.985 17.366 1.00 22.20 220 THR A O 1
ATOM 1616 N N . LEU A 1 199 ? 40.956 58.351 17.372 1.00 19.80 221 LEU A N 1
ATOM 1617 C CA . LEU A 1 199 ? 40.228 57.432 18.241 1.00 21.83 221 LEU A CA 1
ATOM 1618 C C . LEU A 1 199 ? 41.006 57.237 19.558 1.00 22.55 221 LEU A C 1
ATOM 1619 O O . LEU A 1 199 ? 42.114 56.667 19.519 1.00 20.91 221 LEU A O 1
ATOM 1624 N N . LEU A 1 200 ? 40.433 57.675 20.690 1.00 21.41 222 LEU A N 1
ATOM 1625 C CA . LEU A 1 200 ? 40.990 57.345 22.015 1.00 21.09 222 LEU A CA 1
ATOM 1626 C C . LEU A 1 200 ? 40.522 55.964 22.430 1.00 20.24 222 LEU A C 1
ATOM 1627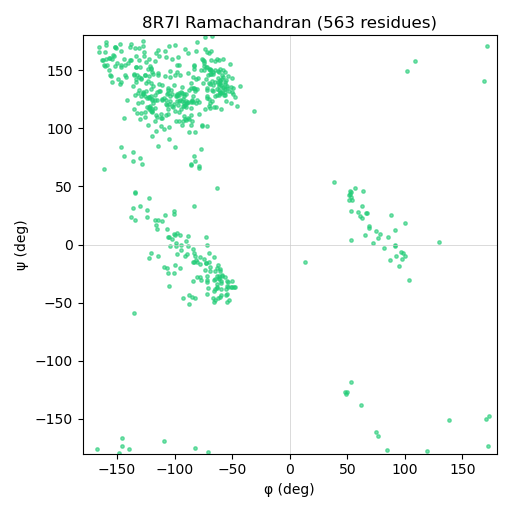 O O . LEU A 1 200 ? 39.317 55.672 22.373 1.00 21.18 222 LEU A O 1
ATOM 1632 N N . ILE A 1 201 ? 41.467 55.133 22.884 1.00 20.81 223 ILE A N 1
ATOM 1633 C CA . ILE A 1 201 ? 41.143 53.900 23.585 1.00 22.29 223 ILE A CA 1
ATOM 1634 C C . ILE A 1 201 ? 41.190 54.241 25.090 1.00 20.79 223 ILE A C 1
ATOM 1635 O O . ILE A 1 201 ? 42.255 54.632 25.586 1.00 21.26 223 ILE A O 1
ATOM 1640 N N A LEU A 1 202 ? 40.035 54.158 25.759 0.50 20.72 224 LEU A N 1
ATOM 1641 N N B LEU A 1 202 ? 40.036 54.190 25.772 0.50 20.77 224 LEU A N 1
ATOM 1642 C CA A LEU A 1 202 ? 39.896 54.483 27.175 0.50 20.42 224 LEU A CA 1
ATOM 1643 C CA B LEU A 1 202 ? 39.933 54.523 27.193 0.50 20.54 224 LEU A CA 1
ATOM 1644 C C A LEU A 1 202 ? 39.844 53.191 27.976 0.50 21.90 224 LEU A C 1
ATOM 1645 C C B LEU A 1 202 ? 39.805 53.236 27.997 0.50 21.94 224 LEU A C 1
ATOM 1646 O O A LEU A 1 202 ? 39.242 52.219 27.500 0.50 22.48 224 LEU A O 1
ATOM 1647 O O B LEU A 1 202 ? 39.076 52.330 27.565 0.50 21.95 224 LEU A O 1
ATOM 1656 N N . ASP A 1 203 ? 40.422 53.195 29.190 1.00 20.55 225 ASP A N 1
ATOM 1657 C CA . ASP A 1 203 ? 40.035 52.185 30.170 1.00 21.29 225 ASP A CA 1
ATOM 1658 C C . ASP A 1 203 ? 38.948 52.791 31.058 1.00 22.63 225 ASP A C 1
ATOM 1659 O O . ASP A 1 203 ? 38.751 54.022 31.086 1.00 21.58 225 ASP A O 1
ATOM 1664 N N . TRP A 1 204 ? 38.183 51.921 31.726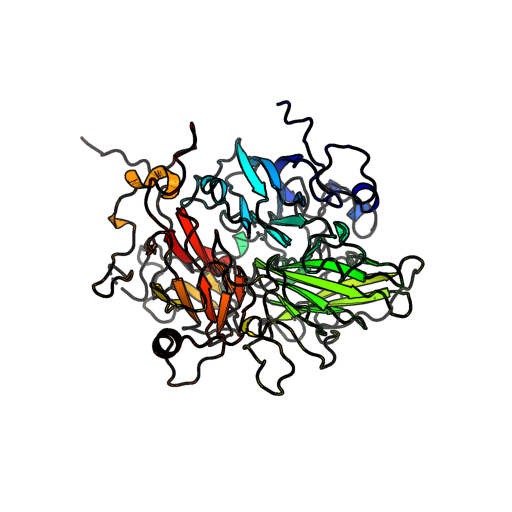 1.00 21.41 226 TRP A N 1
ATOM 1665 C CA . TRP A 1 204 ? 36.999 52.389 32.427 1.00 20.59 226 TRP A CA 1
ATOM 1666 C C . TRP A 1 204 ? 36.791 51.556 33.691 1.00 22.40 226 TRP A C 1
ATOM 1667 O O . TRP A 1 204 ? 36.943 50.331 33.634 1.00 22.68 226 TRP A O 1
ATOM 1678 N N . ILE A 1 205 ? 36.399 52.243 34.778 1.00 21.97 227 ILE A N 1
ATOM 1679 C CA . ILE A 1 205 ? 36.038 51.636 36.066 1.00 21.81 227 ILE A CA 1
ATOM 1680 C C . ILE A 1 205 ? 34.618 52.075 36.408 1.00 24.03 227 ILE A C 1
ATOM 1681 O O . ILE A 1 205 ? 34.184 53.169 35.992 1.00 21.87 227 ILE A O 1
ATOM 1686 N N . ASN A 1 206 ? 33.907 51.226 37.154 1.00 23.70 228 ASN A N 1
ATOM 1687 C CA . ASN A 1 206 ? 32.533 51.499 37.582 1.00 24.04 228 ASN A CA 1
ATOM 1688 C C . ASN A 1 206 ? 32.472 52.269 38.911 1.00 27.27 228 ASN A C 1
ATOM 1689 O O . ASN A 1 206 ? 31.379 52.588 39.339 1.00 30.62 228 ASN A O 1
ATOM 1694 N N . THR A 1 207 ? 33.629 52.576 39.541 1.00 24.63 229 THR A N 1
ATOM 1695 C CA . THR A 1 207 ? 33.744 53.497 40.666 1.00 24.79 229 THR A CA 1
ATOM 1696 C C . THR A 1 207 ? 34.352 54.803 40.155 1.00 23.52 229 THR A C 1
ATOM 1697 O O . THR A 1 207 ? 34.843 54.817 39.021 1.00 24.04 229 THR A O 1
ATOM 1701 N N . THR A 1 208 ? 34.388 55.858 40.971 1.00 24.40 230 THR A N 1
ATOM 1702 C CA . THR A 1 208 ? 35.212 57.022 40.671 1.00 22.25 230 THR A CA 1
ATOM 1703 C C . THR A 1 208 ? 36.674 56.571 40.849 1.00 24.17 230 THR A C 1
ATOM 1704 O O . THR A 1 208 ? 36.919 55.505 41.448 1.00 22.99 230 THR A O 1
ATOM 1708 N N . ALA A 1 209 ? 37.613 57.369 40.330 1.00 21.52 231 ALA A N 1
ATOM 1709 C CA . ALA A 1 209 ? 39.037 57.078 40.438 1.00 22.26 231 ALA A CA 1
ATOM 1710 C C . ALA A 1 209 ? 39.448 57.151 41.909 1.00 21.60 231 ALA A C 1
ATOM 1711 O O . ALA A 1 209 ? 40.323 56.373 42.348 1.00 21.52 231 ALA A O 1
ATOM 1713 N N . GLY A 1 210 ? 38.911 58.139 42.630 1.00 21.17 232 GLY A N 1
ATOM 1714 C CA . GLY A 1 210 ? 39.195 58.417 44.050 1.00 22.41 232 GLY A CA 1
ATOM 1715 C C . GLY A 1 210 ? 38.796 57.252 44.954 1.00 22.65 232 GLY A C 1
ATOM 1716 O O . GLY A 1 210 ? 39.445 57.018 45.976 1.00 23.46 232 GLY A O 1
ATOM 1717 N N . SER A 1 211 ? 37.768 56.463 44.569 1.00 22.91 233 SER A N 1
ATOM 1718 C CA . SER A 1 211 ? 37.390 55.272 45.335 1.00 24.66 233 SER A CA 1
ATOM 1719 C C . SER A 1 211 ? 38.525 54.250 45.406 1.00 25.97 233 SER A C 1
ATOM 1720 O O . SER A 1 211 ? 38.509 53.400 46.302 1.00 26.27 233 SER A O 1
ATOM 1723 N N . ARG A 1 212 ? 39.502 54.310 44.486 1.00 23.43 234 ARG A N 1
ATOM 1724 C CA . ARG A 1 212 ? 40.534 53.275 44.325 1.00 22.84 234 ARG A CA 1
ATOM 1725 C C . ARG A 1 212 ? 41.877 53.740 44.886 1.00 24.20 234 ARG A C 1
ATOM 1726 O O . ARG A 1 212 ? 42.897 53.048 44.703 1.00 23.33 234 ARG A O 1
ATOM 1734 N N . PHE A 1 213 ? 41.901 54.915 45.534 1.00 22.97 235 PHE A N 1
ATOM 1735 C CA . PHE A 1 213 ? 43.111 55.439 46.154 1.00 21.49 235 PHE A CA 1
ATOM 1736 C C . PHE A 1 213 ? 42.790 55.900 47.585 1.00 23.06 235 PHE A C 1
ATOM 1737 O O . PHE A 1 213 ? 41.960 56.801 47.772 1.00 22.33 235 PHE A O 1
ATOM 1745 N N . PRO A 1 214 ? 43.450 55.370 48.641 1.00 21.37 236 PRO A N 1
ATOM 1746 C CA . PRO A 1 214 ? 44.463 54.316 48.546 1.00 20.12 236 PRO A CA 1
ATOM 1747 C C . PRO A 1 214 ? 44.037 52.944 47.989 1.00 22.43 236 PRO A C 1
ATOM 1748 O O . PRO A 1 214 ? 44.899 52.191 47.552 1.00 22.08 236 PRO A O 1
ATOM 1752 N N . GLY A 1 215 ? 42.732 52.655 47.963 1.00 20.57 237 GLY A N 1
ATOM 1753 C CA . GLY A 1 215 ? 42.224 51.367 47.523 1.00 23.26 237 GLY A CA 1
ATOM 1754 C C . GLY A 1 215 ? 41.682 50.550 48.704 1.00 25.19 237 GLY A C 1
ATOM 1755 O O . GLY A 1 215 ? 42.013 50.882 49.862 1.00 24.74 237 GLY A O 1
ATOM 1756 N N . LEU A 1 216 ? 40.789 49.578 48.424 1.00 23.50 238 LEU A N 1
ATOM 1757 C CA . LEU A 1 216 ? 39.947 48.929 49.423 1.00 23.95 238 LEU A CA 1
ATOM 1758 C C . LEU A 1 216 ? 40.443 47.476 49.614 1.00 23.30 238 LEU A C 1
ATOM 1759 O O . LEU A 1 216 ? 40.093 46.591 48.824 1.00 24.36 238 LEU A O 1
ATOM 1764 N N . LEU A 1 217 ? 41.226 47.280 50.670 1.00 23.51 239 LEU A N 1
ATOM 1765 C CA . LEU A 1 217 ? 41.989 46.073 50.967 1.00 23.41 239 LEU A CA 1
ATOM 1766 C C . LEU A 1 217 ? 41.187 44.794 50.694 1.00 25.79 239 LEU A C 1
ATOM 1767 O O . LEU A 1 217 ? 41.710 43.932 49.965 1.00 26.11 239 LEU A O 1
ATOM 1772 N N A GLN A 1 218 ? 39.972 44.648 51.274 0.75 25.54 240 GLN A N 1
ATOM 1773 N N B GLN A 1 218 ? 39.976 44.650 51.278 0.25 25.17 240 GLN A N 1
ATOM 1774 C CA A GLN A 1 218 ? 39.254 43.369 51.186 0.75 26.93 240 GLN A CA 1
ATOM 1775 C CA B GLN A 1 218 ? 39.234 43.384 51.234 0.25 26.00 240 GLN A CA 1
ATOM 1776 C C A GLN A 1 218 ? 38.354 43.313 49.953 0.75 25.88 240 GLN A C 1
ATOM 1777 C C B GLN A 1 218 ? 38.347 43.300 49.985 0.25 25.16 240 GLN A C 1
ATOM 1778 O O A GLN A 1 218 ? 38.551 42.419 49.127 0.75 24.76 240 GLN A O 1
ATOM 1779 O O B GLN A 1 218 ? 38.562 42.394 49.173 0.25 24.06 240 GLN A O 1
ATOM 1790 N N . ARG A 1 219 ? 37.367 44.208 49.826 1.00 24.83 241 ARG A N 1
ATOM 1791 C CA . ARG A 1 219 ? 36.310 44.020 48.806 1.00 26.61 241 ARG A CA 1
ATOM 1792 C C . ARG A 1 219 ? 36.748 44.435 47.393 1.00 25.56 241 ARG A C 1
ATOM 1793 O O . ARG A 1 219 ? 36.146 43.957 46.436 1.00 26.20 241 ARG A O 1
ATOM 1801 N N . LEU A 1 220 ? 37.768 45.287 47.233 1.00 25.89 242 LEU A N 1
ATOM 1802 C CA . LEU A 1 220 ? 38.115 45.767 45.898 1.00 27.14 242 LEU A CA 1
ATOM 1803 C C . LEU A 1 220 ? 39.537 46.336 45.897 1.00 26.91 242 LEU A C 1
ATOM 1804 O O . LEU A 1 220 ? 39.741 47.524 45.704 1.00 28.10 242 LEU A O 1
ATOM 1809 N N . PRO A 1 221 ? 40.566 45.498 46.143 1.00 23.88 243 PRO A N 1
ATOM 1810 C CA . PRO A 1 221 ? 41.932 45.985 46.120 1.00 23.50 243 PRO A CA 1
ATOM 1811 C C . PRO A 1 221 ? 42.334 46.339 44.675 1.00 23.02 243 PRO A C 1
ATOM 1812 O O . PRO A 1 221 ? 41.858 45.758 43.731 1.00 23.14 243 PRO A O 1
ATOM 1816 N N . GLY A 1 222 ? 43.234 47.292 44.532 1.00 22.53 244 GLY A N 1
ATOM 1817 C CA . GLY A 1 222 ? 43.837 47.602 43.252 1.00 22.60 244 GLY A CA 1
ATOM 1818 C C . GLY A 1 222 ? 43.003 48.559 42.395 1.00 23.89 244 GLY A C 1
ATOM 1819 O O . GLY A 1 222 ? 41.922 49.054 42.822 1.00 22.67 244 GLY A O 1
ATOM 1820 N N . GLN A 1 223 ? 43.528 48.790 41.190 1.00 23.02 245 GLN A N 1
ATOM 1821 C CA . GLN A 1 223 ? 43.070 49.847 40.283 1.00 21.53 245 GLN A CA 1
ATOM 1822 C C . GLN A 1 223 ? 42.933 49.253 38.867 1.00 24.00 245 GLN A C 1
ATOM 1823 O O . GLN A 1 223 ? 43.381 49.869 37.910 1.00 23.53 245 GLN A O 1
ATOM 1829 N N . GLU A 1 224 ? 42.325 48.069 38.769 1.00 22.96 246 GLU A N 1
ATOM 1830 C CA . GLU A 1 224 ? 42.114 47.360 37.511 1.00 24.61 246 GLU A CA 1
ATOM 1831 C C . GLU A 1 224 ? 40.884 47.928 36.792 1.00 23.47 246 GLU A C 1
ATOM 1832 O O . GLU A 1 224 ? 39.857 48.216 37.428 1.00 23.98 246 GLU A O 1
ATOM 1838 N N . PRO A 1 225 ? 40.924 48.028 35.439 1.00 22.88 247 PRO A N 1
ATOM 1839 C CA . PRO A 1 225 ? 39.729 48.401 34.673 1.00 21.41 247 PRO A CA 1
ATOM 1840 C C . PRO A 1 225 ? 38.771 47.222 34.593 1.00 22.28 247 PRO A C 1
ATOM 1841 O O . PRO A 1 225 ? 39.202 46.083 34.711 1.00 21.93 247 PRO A O 1
ATOM 1845 N N . ILE A 1 226 ? 37.494 47.512 34.332 1.00 21.10 248 ILE A N 1
ATOM 1846 C CA . ILE A 1 226 ? 36.468 46.503 34.105 1.00 22.70 248 ILE A CA 1
ATOM 1847 C C . ILE A 1 226 ? 36.207 46.335 32.594 1.00 24.66 248 ILE A C 1
ATOM 1848 O O . ILE A 1 226 ? 35.703 45.300 32.191 1.00 23.94 248 ILE A O 1
ATOM 1853 N N . THR A 1 227 ? 36.504 47.371 31.781 1.00 22.52 249 THR A N 1
ATOM 1854 C CA . THR A 1 227 ? 36.258 47.379 30.336 1.00 21.83 249 THR A CA 1
ATOM 1855 C C . THR A 1 227 ? 37.153 48.452 29.691 1.00 21.59 249 THR A C 1
ATOM 1856 O O . THR A 1 227 ? 37.885 49.177 30.404 1.00 22.68 249 THR A O 1
ATOM 1860 N N . PHE A 1 228 ? 37.142 48.512 28.374 1.00 21.19 250 PHE A N 1
ATOM 1861 C CA . PHE A 1 228 ? 37.666 49.638 27.608 1.00 22.27 250 PHE A CA 1
ATOM 1862 C C . PHE A 1 228 ? 36.500 50.257 26.834 1.00 22.63 250 PHE A C 1
ATOM 1863 O O . PHE A 1 228 ? 35.501 49.565 26.561 1.00 22.33 250 PHE A O 1
ATOM 1871 N N . LEU A 1 229 ? 36.659 51.528 26.461 1.00 21.94 251 LEU A N 1
ATOM 1872 C CA . LEU A 1 229 ? 35.778 52.224 25.520 1.00 21.19 251 LEU A CA 1
ATOM 1873 C C . LEU A 1 229 ? 36.611 52.550 24.275 1.00 22.78 251 LEU A C 1
ATOM 1874 O O . LEU A 1 229 ? 37.815 52.828 24.393 1.00 22.61 251 LEU A O 1
ATOM 1879 N N . LEU A 1 230 ? 35.991 52.526 23.083 1.00 22.44 252 LEU A N 1
ATOM 1880 C CA . LEU A 1 230 ? 36.577 53.204 21.927 1.00 20.55 252 LEU A CA 1
ATOM 1881 C C . LEU A 1 230 ? 35.812 54.515 21.782 1.00 21.80 252 LEU A C 1
ATOM 1882 O O . LEU A 1 230 ? 34.588 54.455 21.631 1.00 22.86 252 LEU A O 1
ATOM 1887 N N . GLU A 1 231 ? 36.505 55.642 21.893 1.00 21.49 253 GLU A N 1
ATOM 1888 C CA . GLU A 1 231 ? 35.845 56.934 22.118 1.00 21.59 253 GLU A CA 1
ATOM 1889 C C . GLU A 1 231 ? 34.941 56.804 23.333 1.00 22.16 253 GLU A C 1
ATOM 1890 O O . GLU A 1 231 ? 35.438 56.519 24.409 1.00 21.89 253 GLU A O 1
ATOM 1896 N N . ASP A 1 232 ? 33.621 56.979 23.192 1.00 23.53 254 ASP A N 1
ATOM 1897 C CA . ASP A 1 232 ? 32.712 57.205 24.299 1.00 21.50 254 ASP A CA 1
ATOM 1898 C C . ASP A 1 232 ? 31.998 55.933 24.721 1.00 22.65 254 ASP A C 1
ATOM 1899 O O . ASP A 1 232 ? 31.197 56.019 25.644 1.00 23.78 254 ASP A O 1
ATOM 1904 N N . ARG A 1 233 ? 32.260 54.755 24.102 1.00 20.99 255 ARG A N 1
ATOM 1905 C CA . ARG A 1 233 ? 31.320 53.660 24.326 1.00 21.25 255 ARG A CA 1
ATOM 1906 C C . ARG A 1 233 ? 31.939 52.277 24.207 1.00 22.03 255 ARG A C 1
ATOM 1907 O O . ARG A 1 233 ? 32.887 52.051 23.445 1.00 22.08 255 ARG A O 1
ATOM 1915 N N . GLY A 1 234 ? 31.293 51.352 24.917 1.00 23.36 256 GLY A N 1
ATOM 1916 C CA . GLY A 1 234 ? 31.530 49.921 24.760 1.00 23.29 256 GLY A CA 1
ATOM 1917 C C . GLY A 1 234 ? 30.857 49.181 25.902 1.00 23.70 256 GLY A C 1
ATOM 1918 O O . GLY A 1 234 ? 30.865 49.638 27.058 1.00 24.18 256 GLY A O 1
ATOM 1919 N N . PRO A 1 235 ? 30.240 48.017 25.641 1.00 23.74 257 PRO A N 1
ATOM 1920 C CA . PRO A 1 235 ? 29.586 47.273 26.709 1.00 23.55 257 PRO A CA 1
ATOM 1921 C C . PRO A 1 235 ? 30.552 46.405 27.500 1.00 24.31 257 PRO A C 1
ATOM 1922 O O . PRO A 1 235 ? 31.597 45.963 26.986 1.00 23.35 257 PRO A O 1
ATOM 1926 N N . THR A 1 236 ? 30.174 46.130 28.749 1.00 23.62 258 THR A N 1
ATOM 1927 C CA . THR A 1 236 ? 30.970 45.313 29.643 1.00 23.83 258 THR A CA 1
ATOM 1928 C C . THR A 1 236 ? 30.700 43.848 29.307 1.00 24.08 258 THR A C 1
ATOM 1929 O O . THR A 1 236 ? 29.528 43.424 29.416 1.00 26.50 258 THR A O 1
ATOM 1933 N N . MET A 1 237 ? 31.778 43.114 28.956 1.00 24.64 259 MET A N 1
ATOM 1934 C CA . MET A 1 237 ? 31.736 41.705 28.590 1.00 26.67 259 MET A CA 1
ATOM 1935 C C . MET A 1 237 ? 32.645 40.866 29.485 1.00 26.04 259 MET A C 1
ATOM 1936 O O . MET A 1 237 ? 33.790 41.278 29.787 1.00 24.98 259 MET A O 1
ATOM 1941 N N . LEU A 1 238 ? 32.188 39.631 29.769 1.00 27.12 260 LEU A N 1
ATOM 1942 C CA . LEU A 1 238 ? 33.071 38.534 30.225 1.00 29.35 260 LEU A CA 1
ATOM 1943 C C . LEU A 1 238 ? 34.006 38.094 29.102 1.00 26.13 260 LEU A C 1
ATOM 1944 O O . LEU A 1 238 ? 33.755 38.436 27.931 1.00 26.23 260 LEU A O 1
ATOM 1949 N N . SER A 1 239 ? 35.058 37.307 29.422 1.00 26.77 261 SER A N 1
ATOM 1950 C CA . SER A 1 239 ? 35.979 36.727 28.442 1.00 28.40 261 SER A CA 1
ATOM 1951 C C . SER A 1 239 ? 35.238 36.064 27.280 1.00 28.12 261 SER A C 1
ATOM 1952 O O . SER A 1 239 ? 35.708 36.140 26.151 1.00 29.36 261 SER A O 1
ATOM 1955 N N . SER A 1 240 ? 34.099 35.423 27.561 1.00 28.61 262 SER A N 1
ATOM 1956 C CA . SER A 1 240 ? 33.319 34.693 26.551 1.00 33.16 262 SER A CA 1
ATOM 1957 C C . SER A 1 240 ? 32.667 35.637 25.530 1.00 32.45 262 SER A C 1
ATOM 1958 O O . SER A 1 240 ? 32.206 35.157 24.494 1.00 32.18 262 SER A O 1
ATOM 1961 N N . GLY A 1 241 ? 32.536 36.932 25.867 1.00 28.71 263 GLY A N 1
ATOM 1962 C CA . GLY A 1 241 ? 31.758 37.900 25.082 1.00 30.10 263 GLY A CA 1
ATOM 1963 C C . GLY A 1 241 ? 30.343 38.089 25.623 1.00 31.22 263 GLY A C 1
ATOM 1964 O O . GLY A 1 241 ? 29.633 38.981 25.148 1.00 31.08 263 GLY A O 1
ATOM 1965 N N . GLN A 1 242 ? 29.945 37.289 26.631 1.00 31.61 264 GLN A N 1
ATOM 1966 C CA . GLN A 1 242 ? 28.661 37.448 27.313 1.00 34.14 264 GLN A CA 1
ATOM 1967 C C . GLN A 1 242 ? 28.604 38.844 27.967 1.00 33.72 264 GLN A C 1
ATOM 1968 O O . GLN A 1 242 ? 29.574 39.245 28.653 1.00 29.62 264 GLN A O 1
ATOM 1974 N N . LEU A 1 243 ? 27.509 39.568 27.728 1.00 32.24 265 LEU A N 1
ATOM 1975 C CA . LEU A 1 243 ? 27.264 40.897 28.302 1.00 35.97 265 LEU A CA 1
ATOM 1976 C C . LEU A 1 243 ? 26.949 40.773 29.790 1.00 38.66 265 LEU A C 1
ATOM 1977 O O . LEU A 1 243 ? 26.128 39.935 30.142 1.00 35.40 265 LEU A O 1
ATOM 1982 N N . ILE A 1 244 ? 27.577 41.607 30.634 1.00 31.02 266 ILE A N 1
ATOM 1983 C CA . ILE A 1 244 ? 27.250 41.722 32.053 1.00 33.38 266 ILE A CA 1
ATOM 1984 C C . ILE A 1 244 ? 26.913 43.174 32.381 1.00 38.18 266 ILE A C 1
ATOM 1985 O O . ILE A 1 244 ? 27.091 43.609 33.519 1.00 43.63 266 ILE A O 1
ATOM 1990 N N . GLY A 1 245 ? 26.488 43.923 31.362 1.00 34.34 267 GLY A N 1
ATOM 1991 C CA . GLY A 1 245 ? 26.062 45.310 31.511 1.00 33.18 267 GLY A CA 1
ATOM 1992 C C . GLY A 1 245 ? 24.979 45.621 30.493 1.00 32.44 267 GLY A C 1
ATOM 1993 O O . GLY A 1 245 ? 24.601 44.749 29.706 1.00 31.52 267 GLY A O 1
ATOM 1994 N N . PRO A 1 246 ? 24.467 46.862 30.470 1.00 29.17 268 PRO A N 1
ATOM 1995 C CA . PRO A 1 246 ? 23.501 47.273 29.448 1.00 32.12 268 PRO A CA 1
ATOM 1996 C C . PRO A 1 246 ? 24.080 47.106 28.039 1.00 29.89 268 PRO A C 1
ATOM 1997 O O . PRO A 1 246 ? 25.311 47.197 27.857 1.00 27.58 268 PRO A O 1
ATOM 2001 N N . PRO A 1 247 ? 23.239 46.843 27.017 1.00 30.82 269 PRO A N 1
ATOM 2002 C CA . PRO A 1 247 ? 23.698 46.617 25.647 1.00 28.79 269 PRO A CA 1
ATOM 2003 C C . PRO A 1 247 ? 24.028 47.940 24.950 1.00 30.33 269 PRO A C 1
ATOM 2004 O O . PRO A 1 247 ? 23.380 48.361 23.983 1.00 29.33 269 PRO A O 1
ATOM 2008 N N . VAL A 1 248 ? 25.063 48.609 25.452 1.00 27.94 270 VAL A N 1
ATOM 2009 C CA . VAL A 1 248 ? 25.618 49.811 24.832 1.00 26.76 270 VAL A CA 1
ATOM 2010 C C . VAL A 1 248 ? 26.115 49.383 23.456 1.00 25.62 270 VAL A C 1
ATOM 2011 O O . VAL A 1 248 ? 26.836 48.388 23.341 1.00 27.69 270 VAL A O 1
ATOM 2015 N N . PRO A 1 249 ? 25.801 50.134 22.388 1.00 25.39 271 PRO A N 1
ATOM 2016 C CA . PRO A 1 249 ? 26.253 49.754 21.051 1.00 26.97 271 PRO A CA 1
ATOM 2017 C C . PRO A 1 249 ? 27.772 49.875 20.921 1.00 26.30 271 PRO A C 1
ATOM 2018 O O . PRO A 1 249 ? 28.358 50.792 21.513 1.00 25.56 271 PRO A O 1
ATOM 2022 N N . TYR A 1 250 ? 28.405 48.922 20.221 1.00 24.62 272 TYR A N 1
ATOM 2023 C CA . TYR A 1 250 ? 29.822 49.034 19.865 1.00 24.26 272 TYR A CA 1
ATOM 2024 C C . TYR A 1 250 ? 30.063 50.300 19.048 1.00 24.62 272 TYR A C 1
ATOM 2025 O O . TYR A 1 250 ? 29.221 50.678 18.201 1.00 24.57 272 TYR A O 1
ATOM 2034 N N . LYS A 1 251 ? 31.221 50.944 19.253 1.00 23.65 273 LYS A N 1
ATOM 2035 C CA . LYS A 1 251 ? 31.673 52.057 18.426 1.00 22.67 273 LYS A CA 1
ATOM 2036 C C . LYS A 1 251 ? 31.802 51.585 16.957 1.00 23.56 273 LYS A C 1
ATOM 2037 O O . LYS A 1 251 ? 32.359 50.506 16.702 1.00 24.20 273 LYS A O 1
ATOM 2043 N N . GLU A 1 252 ? 31.352 52.412 16.018 1.00 24.03 274 GLU A N 1
ATOM 2044 C CA . GLU A 1 252 ? 31.477 52.163 14.571 1.00 25.65 274 GLU A CA 1
ATOM 2045 C C . GLU A 1 252 ? 32.555 53.056 13.999 1.00 27.73 274 GLU A C 1
ATOM 2046 O O . GLU A 1 252 ? 32.602 54.262 14.328 1.00 24.52 274 GLU A O 1
ATOM 2052 N N . VAL A 1 253 ? 33.451 52.469 13.192 1.00 23.68 275 VAL A N 1
ATOM 2053 C CA . VAL A 1 253 ? 34.482 53.204 12.471 1.00 22.98 275 VAL A CA 1
ATOM 2054 C C . VAL A 1 253 ? 34.213 53.017 10.962 1.00 24.07 275 VAL A C 1
ATOM 2055 O O . VAL A 1 253 ? 34.261 51.881 10.480 1.00 22.90 275 VAL A O 1
ATOM 2059 N N . TRP A 1 254 ? 33.930 54.103 10.240 1.00 22.55 276 TRP A N 1
ATOM 2060 C CA . TRP A 1 254 ? 33.456 54.045 8.851 1.00 23.24 276 TRP A CA 1
ATOM 2061 C C . TRP A 1 254 ? 34.619 54.218 7.883 1.00 23.58 276 TRP A C 1
ATOM 2062 O O . TRP A 1 254 ? 35.350 55.204 8.014 1.00 23.13 276 TRP A O 1
ATOM 2073 N N . VAL A 1 255 ? 34.720 53.323 6.896 1.00 21.81 277 VAL A N 1
ATOM 2074 C CA . VAL A 1 255 ? 35.659 53.434 5.780 1.00 22.96 277 VAL A CA 1
ATOM 2075 C C . VAL A 1 255 ? 34.885 53.302 4.452 1.00 22.98 277 VAL A C 1
ATOM 2076 O O . VAL A 1 255 ? 33.661 53.081 4.470 1.00 23.43 277 VAL A O 1
ATOM 2080 N N . GLU A 1 256 ? 35.604 53.481 3.335 1.00 26.90 278 GLU A N 1
ATOM 2081 C CA . GLU A 1 256 ? 35.039 53.389 1.984 1.00 26.97 278 GLU A CA 1
ATOM 2082 C C . GLU A 1 256 ? 35.962 52.480 1.177 1.00 25.58 278 GLU A C 1
ATOM 2083 O O . GLU A 1 256 ? 37.182 52.711 1.197 1.00 23.86 278 GLU A O 1
ATOM 2089 N N . SER A 1 257 ? 35.383 51.520 0.445 1.00 24.15 279 SER A N 1
ATOM 2090 C CA . SER A 1 257 ? 36.128 50.589 -0.411 1.00 26.68 279 SER A CA 1
ATOM 2091 C C . SER A 1 257 ? 37.115 51.313 -1.342 1.00 25.91 279 SER A C 1
ATOM 2092 O O . SER A 1 257 ? 36.765 52.352 -1.933 1.00 25.83 279 SER A O 1
ATOM 2095 N N . GLY A 1 258 ? 38.355 50.843 -1.387 1.00 26.06 280 GLY A N 1
ATOM 2096 C CA . GLY A 1 258 ? 39.391 51.343 -2.286 1.00 28.54 280 GLY A CA 1
ATOM 2097 C C . GLY A 1 258 ? 40.151 52.563 -1.778 1.00 29.70 280 GLY A C 1
ATOM 2098 O O . GLY A 1 258 ? 40.928 53.116 -2.547 1.00 31.24 280 GLY A O 1
ATOM 2099 N N . LYS A 1 259 ? 39.941 53.013 -0.523 1.00 27.20 281 LYS A N 1
ATOM 2100 C CA A LYS A 1 259 ? 40.631 54.192 0.011 0.50 27.79 281 LYS A CA 1
ATOM 2101 C CA B LYS A 1 259 ? 40.628 54.190 0.009 0.50 26.93 281 LYS A CA 1
ATOM 2102 C C . LYS A 1 259 ? 41.434 53.779 1.248 1.00 25.35 281 LYS A C 1
ATOM 2103 O O . LYS A 1 259 ? 41.039 52.820 1.933 1.00 24.19 281 LYS A O 1
ATOM 2114 N N . ARG A 1 260 ? 42.517 54.528 1.524 1.00 23.83 282 ARG A N 1
ATOM 2115 C CA . ARG A 1 260 ? 43.410 54.329 2.651 1.00 23.35 282 ARG A CA 1
ATOM 2116 C C . ARG A 1 260 ? 43.114 55.427 3.669 1.00 21.90 282 ARG A C 1
ATOM 2117 O O . ARG A 1 260 ? 43.069 56.642 3.295 1.00 21.50 282 ARG A O 1
ATOM 2125 N N . PHE A 1 261 ? 42.927 55.020 4.939 1.00 21.48 283 PHE A N 1
ATOM 2126 C CA . PHE A 1 261 ? 42.573 55.912 6.051 1.00 21.09 283 PHE A CA 1
ATOM 2127 C C . PHE A 1 261 ? 43.672 55.938 7.125 1.00 21.67 283 PHE A C 1
ATOM 2128 O O . PHE A 1 261 ? 44.092 54.893 7.633 1.00 21.61 283 PHE A O 1
ATOM 2136 N N . ARG A 1 262 ? 44.096 57.138 7.495 1.00 21.58 284 ARG A N 1
ATOM 2137 C CA . ARG A 1 262 ? 44.964 57.355 8.653 1.00 22.95 284 ARG A CA 1
ATOM 2138 C C . ARG A 1 262 ? 44.112 57.298 9.927 1.00 24.34 284 ARG A C 1
ATOM 2139 O O . ARG A 1 262 ? 43.246 58.142 10.103 1.00 23.66 284 ARG A O 1
ATOM 2147 N N . LEU A 1 263 ? 44.316 56.267 10.743 1.00 20.78 285 LEU A N 1
ATOM 2148 C CA . LEU A 1 263 ? 43.759 56.137 12.092 1.00 22.09 285 LEU A CA 1
ATOM 2149 C C . LEU A 1 263 ? 44.806 56.625 13.096 1.00 23.16 285 LEU A C 1
ATOM 2150 O O . LEU A 1 263 ? 45.966 56.154 13.108 1.00 21.70 285 LEU A O 1
ATOM 2155 N N . ARG A 1 264 ? 44.410 57.605 13.910 1.00 21.05 286 ARG A N 1
ATOM 2156 C CA . ARG A 1 264 ? 45.262 58.199 14.944 1.00 20.93 286 ARG A CA 1
ATOM 2157 C C . ARG A 1 264 ? 44.768 57.640 16.262 1.00 21.57 286 ARG A C 1
ATOM 2158 O O . ARG A 1 264 ? 43.686 58.046 16.740 1.00 21.73 286 ARG A O 1
ATOM 2166 N N . LEU A 1 265 ? 45.504 56.631 16.794 1.00 21.00 287 LEU A N 1
ATOM 2167 C CA . LEU A 1 265 ? 45.019 55.870 17.949 1.00 20.90 287 LEU A CA 1
ATOM 2168 C C . LEU A 1 265 ? 45.756 56.302 19.222 1.00 22.68 287 LEU A C 1
ATOM 2169 O O . LEU A 1 265 ? 46.996 56.307 19.231 1.00 20.66 287 LEU A O 1
ATOM 2174 N N . LEU A 1 266 ? 44.992 56.646 20.280 1.00 19.94 288 LEU A N 1
ATOM 2175 C CA . LEU A 1 266 ? 45.567 57.208 21.511 1.00 21.43 288 LEU A CA 1
ATOM 2176 C C . LEU A 1 266 ? 45.376 56.238 22.677 1.00 21.19 288 LEU A C 1
ATOM 2177 O O . LEU A 1 266 ? 44.292 55.653 22.844 1.00 20.30 288 LEU A O 1
ATOM 2182 N N . GLY A 1 267 ? 46.431 56.105 23.479 1.00 21.53 289 GLY A N 1
ATOM 2183 C CA . GLY A 1 267 ? 46.432 55.324 24.712 1.00 22.28 289 GLY A CA 1
ATOM 2184 C C . GLY A 1 267 ? 45.850 56.172 25.845 1.00 21.53 289 GLY A C 1
ATOM 2185 O O . GLY A 1 267 ? 46.596 56.681 26.697 1.00 20.26 289 GLY A O 1
ATOM 2186 N N . GLY A 1 268 ? 44.496 56.315 25.841 1.00 21.68 290 GLY A N 1
ATOM 2187 C CA . GLY A 1 268 ? 43.767 57.051 26.874 1.00 22.84 290 GLY A CA 1
ATOM 2188 C C . GLY A 1 268 ? 43.518 56.164 28.084 1.00 21.69 290 GLY A C 1
ATOM 2189 O O . GLY A 1 268 ? 42.498 56.241 28.699 1.00 26.21 290 GLY A O 1
ATOM 2190 N N . LEU A 1 269 ? 44.455 55.269 28.343 1.00 22.99 291 LEU A N 1
ATOM 2191 C CA . LEU A 1 269 ? 44.433 54.298 29.408 1.00 23.00 291 LEU A CA 1
ATOM 2192 C C . LEU A 1 269 ? 45.101 54.964 30.606 1.00 24.00 291 LEU A C 1
ATOM 2193 O O . LEU A 1 269 ? 46.209 55.519 30.425 1.00 25.92 291 LEU A O 1
ATOM 2198 N N . CYS A 1 270 ? 44.446 54.922 31.772 1.00 21.22 292 CYS A N 1
ATOM 2199 C CA . CYS A 1 270 ? 45.053 55.458 32.984 1.00 22.06 292 CYS A CA 1
ATOM 2200 C C . CYS A 1 270 ? 45.519 54.365 33.955 1.00 21.27 292 CYS A C 1
ATOM 2201 O O . CYS A 1 270 ? 46.273 54.666 34.880 1.00 23.73 292 CYS A O 1
ATOM 2204 N N . THR A 1 271 ? 44.976 53.144 33.811 1.00 20.92 293 THR A N 1
ATOM 2205 C CA . THR A 1 271 ? 45.345 51.981 34.627 1.00 20.38 293 THR A CA 1
ATOM 2206 C C . THR A 1 271 ? 46.645 51.373 34.079 1.00 22.88 293 THR A C 1
ATOM 2207 O O . THR A 1 271 ? 47.102 51.772 32.993 1.00 21.75 293 THR A O 1
ATOM 2211 N N . VAL A 1 272 ? 47.166 50.368 34.804 1.00 21.61 294 VAL A N 1
ATOM 2212 C CA . VAL A 1 272 ? 48.379 49.612 34.432 1.00 21.93 294 VAL A CA 1
ATOM 2213 C C . VAL A 1 272 ? 48.148 48.642 33.254 1.00 24.76 294 VAL A C 1
ATOM 2214 O O . VAL A 1 272 ? 49.029 47.827 32.966 1.00 26.07 294 VAL A O 1
ATOM 2218 N N . THR A 1 273 ? 46.990 48.662 32.611 1.00 24.10 295 THR A N 1
ATOM 2219 C CA . THR A 1 273 ? 46.592 47.676 31.606 1.00 24.22 295 THR A CA 1
ATOM 2220 C C . THR A 1 273 ? 46.964 48.156 30.199 1.00 25.90 295 THR A C 1
ATOM 2221 O O . THR A 1 273 ? 46.589 49.272 29.804 1.00 25.21 295 THR A O 1
ATOM 2225 N N . GLY A 1 274 ? 47.726 47.320 29.478 1.00 22.55 296 GLY A N 1
ATOM 2226 C CA . GLY A 1 274 ? 47.990 47.534 28.066 1.00 24.70 296 GLY A CA 1
ATOM 2227 C C . GLY A 1 274 ? 46.833 47.038 27.186 1.00 22.03 296 GLY A C 1
ATOM 2228 O O . GLY A 1 274 ? 46.004 46.257 27.640 1.00 22.16 296 GLY A O 1
ATOM 2229 N N . VAL A 1 275 ? 46.865 47.438 25.914 1.00 21.99 297 VAL A N 1
ATOM 2230 C CA . VAL A 1 275 ? 45.886 46.971 24.936 1.00 23.06 297 VAL A CA 1
ATOM 2231 C C . VAL A 1 275 ? 46.620 46.508 23.688 1.00 21.90 297 VAL A C 1
ATOM 2232 O O . VAL A 1 275 ? 47.454 47.245 23.170 1.00 21.75 297 VAL A O 1
ATOM 2236 N N . GLU A 1 276 ? 46.281 45.309 23.212 1.00 21.52 298 GLU A N 1
ATOM 2237 C CA . GLU A 1 276 ? 46.741 44.840 21.916 1.00 21.54 298 GLU A CA 1
ATOM 2238 C C . GLU A 1 276 ? 45.595 45.062 20.937 1.00 21.27 298 GLU A C 1
ATOM 2239 O O . GLU A 1 276 ? 44.534 44.424 21.081 1.00 20.94 298 GLU A O 1
ATOM 2245 N N . PHE A 1 277 ? 45.839 45.953 19.960 1.00 21.89 299 PHE A N 1
ATOM 2246 C CA . PHE A 1 277 ? 44.834 46.391 18.988 1.00 23.00 299 PHE A CA 1
ATOM 2247 C C . PHE A 1 277 ? 44.998 45.591 17.688 1.00 21.58 299 PHE A C 1
ATOM 2248 O O . PHE A 1 277 ? 46.101 45.569 17.118 1.00 22.40 299 PHE A O 1
ATOM 2256 N N . SER A 1 278 ? 43.905 45.023 17.184 1.00 22.37 300 SER A N 1
ATOM 2257 C CA . SER A 1 278 ? 43.918 44.301 15.894 1.00 23.21 300 SER A CA 1
ATOM 2258 C C . SER A 1 278 ? 42.572 44.471 15.175 1.00 22.90 300 SER A C 1
ATOM 2259 O O . SER A 1 278 ? 41.573 44.789 15.818 1.00 23.90 300 SER A O 1
ATOM 2262 N N . ILE A 1 279 ? 42.586 44.352 13.837 1.00 22.11 301 ILE A N 1
ATOM 2263 C CA . ILE A 1 279 ? 41.372 44.445 13.024 1.00 23.15 301 ILE A CA 1
ATOM 2264 C C . ILE A 1 279 ? 41.281 43.188 12.150 1.00 21.88 301 ILE A C 1
ATOM 2265 O O . ILE A 1 279 ? 42.207 42.922 11.380 1.00 23.69 301 ILE A O 1
ATOM 2270 N N . GLU A 1 280 ? 40.138 42.524 12.210 1.00 23.36 302 GLU A N 1
ATOM 2271 C CA . GLU A 1 280 ? 39.838 41.354 11.380 1.00 24.00 302 GLU A CA 1
ATOM 2272 C C . GLU A 1 280 ? 40.106 41.664 9.893 1.00 26.27 302 GLU A C 1
ATOM 2273 O O . GLU A 1 280 ? 39.560 42.664 9.363 1.00 24.26 302 GLU A O 1
ATOM 2279 N N . ASP A 1 281 ? 40.995 40.867 9.264 1.00 22.83 303 ASP A N 1
ATOM 2280 C CA . ASP A 1 281 ? 41.319 40.877 7.834 1.00 26.51 303 ASP A CA 1
ATOM 2281 C C . ASP A 1 281 ? 42.002 42.163 7.337 1.00 25.53 303 ASP A C 1
ATOM 2282 O O . ASP A 1 281 ? 42.176 42.307 6.125 1.00 25.62 303 ASP A O 1
ATOM 2287 N N . HIS A 1 282 ? 42.401 43.101 8.235 1.00 24.24 304 HIS A N 1
ATOM 2288 C CA . HIS A 1 282 ? 43.017 44.351 7.816 1.00 22.93 304 HIS A CA 1
ATOM 2289 C C . HIS A 1 282 ? 44.372 44.535 8.517 1.00 25.15 304 HIS A C 1
ATOM 2290 O O . HIS A 1 282 ? 44.394 44.780 9.719 1.00 28.67 304 HIS A O 1
ATOM 2297 N N . ASP A 1 283 ? 45.445 44.512 7.758 1.00 25.23 305 ASP A N 1
ATOM 2298 C CA . ASP A 1 283 ? 46.791 44.832 8.237 1.00 25.81 305 ASP A CA 1
ATOM 2299 C C . ASP A 1 283 ? 46.891 46.318 8.577 1.00 25.52 305 ASP A C 1
ATOM 2300 O O . ASP A 1 283 ? 46.125 47.117 8.045 1.00 24.59 305 ASP A O 1
ATOM 2305 N N . LEU A 1 284 ? 47.869 46.679 9.414 1.00 22.01 306 LEU A N 1
ATOM 2306 C CA . LEU A 1 284 ? 48.013 48.059 9.896 1.00 21.86 306 LEU A CA 1
ATOM 2307 C C . LEU A 1 284 ? 49.368 48.553 9.418 1.00 24.55 306 LEU A C 1
ATOM 2308 O O . LEU A 1 284 ? 50.365 47.935 9.774 1.00 25.00 306 LEU A O 1
ATOM 2313 N N . THR A 1 285 ? 49.395 49.646 8.650 1.00 23.23 307 THR A N 1
ATOM 2314 C CA . THR A 1 285 ? 50.636 50.276 8.238 1.00 22.56 307 THR A CA 1
ATOM 2315 C C . THR A 1 285 ? 50.944 51.416 9.204 1.00 23.49 307 THR A C 1
ATOM 2316 O O . THR A 1 285 ? 50.323 52.495 9.118 1.00 21.73 307 THR A O 1
ATOM 2320 N N . VAL A 1 286 ? 51.943 51.207 10.087 1.00 22.18 308 VAL A N 1
ATOM 2321 C CA . VAL A 1 286 ? 52.278 52.162 11.135 1.00 22.42 308 VAL A CA 1
ATOM 2322 C C . VAL A 1 286 ? 53.125 53.280 10.557 1.00 22.00 308 VAL A C 1
ATOM 2323 O O . VAL A 1 286 ? 54.145 52.967 9.925 1.00 23.13 308 VAL A O 1
ATOM 2327 N N . ILE A 1 287 ? 52.714 54.563 10.706 1.00 21.64 309 ILE A N 1
ATOM 2328 C CA . ILE A 1 287 ? 53.407 55.688 10.071 1.00 21.04 309 ILE A CA 1
ATOM 2329 C C . ILE A 1 287 ? 53.893 56.751 11.072 1.00 21.10 309 ILE A C 1
ATOM 2330 O O . ILE A 1 287 ? 54.610 57.669 10.659 1.00 22.49 309 ILE A O 1
ATOM 2335 N N . ALA A 1 288 ? 53.465 56.715 12.342 1.00 20.08 310 ALA A N 1
ATOM 2336 C CA . ALA A 1 288 ? 53.960 57.652 13.339 1.00 20.16 310 ALA A CA 1
ATOM 2337 C C . ALA A 1 288 ? 53.820 57.079 14.755 1.00 20.59 310 ALA A C 1
ATOM 2338 O O . ALA A 1 288 ? 52.872 56.321 15.031 1.00 21.44 310 ALA A O 1
ATOM 2340 N N . THR A 1 289 ? 54.792 57.444 15.604 1.00 20.15 311 THR A N 1
ATOM 2341 C CA . THR A 1 289 ? 54.908 57.049 17.014 1.00 21.74 311 THR A CA 1
ATOM 2342 C C . THR A 1 289 ? 54.885 58.316 17.855 1.00 20.15 311 THR A C 1
ATOM 2343 O O . THR A 1 289 ? 55.805 59.124 17.719 1.00 20.66 311 THR A O 1
ATOM 2347 N N . ASP A 1 290 ? 53.836 58.511 18.691 1.00 20.58 312 ASP A N 1
ATOM 2348 C CA . ASP A 1 290 ? 53.742 59.682 19.551 1.00 22.30 312 ASP A CA 1
ATOM 2349 C C . ASP A 1 290 ? 53.907 60.953 18.716 1.00 23.35 312 ASP A C 1
ATOM 2350 O O . ASP A 1 290 ? 54.604 61.882 19.152 1.00 24.09 312 ASP A O 1
ATOM 2355 N N . GLY A 1 291 ? 53.299 60.981 17.524 1.00 22.40 313 GLY A N 1
ATOM 2356 C CA . GLY A 1 291 ? 53.334 62.144 16.633 1.00 22.22 313 GLY A CA 1
ATOM 2357 C C . GLY A 1 291 ? 54.536 62.198 15.693 1.00 24.39 313 GLY A C 1
ATOM 2358 O O . GLY A 1 291 ? 54.554 63.058 14.828 1.00 24.31 313 GLY A O 1
ATOM 2359 N N . GLY A 1 292 ? 55.572 61.376 15.916 1.00 22.53 314 GLY A N 1
ATOM 2360 C CA . GLY A 1 292 ? 56.812 61.454 15.148 1.00 23.27 314 GLY A CA 1
ATOM 2361 C C . GLY A 1 292 ? 56.751 60.489 13.959 1.00 21.61 314 GLY A C 1
ATOM 2362 O O . GLY A 1 292 ? 56.601 59.271 14.125 1.00 21.95 314 GLY A O 1
ATOM 2363 N N . PRO A 1 293 ? 56.842 60.996 12.704 1.00 23.02 315 PRO A N 1
ATOM 2364 C CA . PRO A 1 293 ? 56.765 60.131 11.539 1.00 21.47 315 PRO A CA 1
ATOM 2365 C C . PRO A 1 293 ? 57.886 59.087 11.524 1.00 22.38 315 PRO A C 1
ATOM 2366 O O . PRO A 1 293 ? 59.042 59.412 11.896 1.00 22.43 315 PRO A O 1
ATOM 2370 N N . ILE A 1 294 ? 57.545 57.868 11.111 1.00 21.15 316 ILE A N 1
ATOM 2371 C CA . ILE A 1 294 ? 58.531 56.787 10.930 1.00 22.25 316 ILE A CA 1
ATOM 2372 C C . ILE A 1 294 ? 58.496 56.299 9.469 1.00 24.10 316 ILE A C 1
ATOM 2373 O O . ILE A 1 294 ? 57.498 56.508 8.749 1.00 23.45 316 ILE A O 1
ATOM 2378 N N A LYS A 1 295 ? 59.556 55.606 9.058 0.50 22.42 317 LYS A N 1
ATOM 2379 N N B LYS A 1 295 ? 59.562 55.606 9.056 0.50 23.26 317 LYS A N 1
ATOM 2380 C CA A LYS A 1 295 ? 59.511 54.758 7.870 0.50 23.10 317 LYS A CA 1
ATOM 2381 C CA B LYS A 1 295 ? 59.523 54.741 7.877 0.50 24.62 317 LYS A CA 1
ATOM 2382 C C A LYS A 1 295 ? 58.401 53.731 8.081 0.50 22.38 317 LYS A C 1
ATOM 2383 C C B LYS A 1 295 ? 58.397 53.731 8.085 0.50 23.13 317 LYS A C 1
ATOM 2384 O O A LYS A 1 295 ? 58.397 53.000 9.063 0.50 25.44 317 LYS A O 1
ATOM 2385 O O B LYS A 1 295 ? 58.380 53.006 9.073 0.50 26.02 317 LYS A O 1
ATOM 2396 N N . PRO A 1 296 ? 57.378 53.673 7.197 1.00 23.90 318 PRO A N 1
ATOM 2397 C CA . PRO A 1 296 ? 56.236 52.787 7.432 1.00 22.97 318 PRO A CA 1
ATOM 2398 C C . PRO A 1 296 ? 56.633 51.327 7.653 1.00 26.39 318 PRO A C 1
ATOM 2399 O O . PRO A 1 296 ? 57.522 50.827 6.948 1.00 24.48 318 PRO A O 1
ATOM 2403 N N . VAL A 1 297 ? 55.934 50.670 8.587 1.00 24.94 319 VAL A N 1
ATOM 2404 C CA A VAL A 1 297 ? 56.057 49.243 8.884 0.50 23.96 319 VAL A CA 1
ATOM 2405 C CA B VAL A 1 297 ? 56.057 49.236 8.838 0.50 24.12 319 VAL A CA 1
ATOM 2406 C C . VAL A 1 297 ? 54.657 48.646 8.902 1.00 25.85 319 VAL A C 1
ATOM 2407 O O . VAL A 1 297 ? 53.803 49.199 9.603 1.00 25.99 319 VAL A O 1
ATOM 2414 N N . THR A 1 298 ? 54.463 47.507 8.242 1.00 24.43 320 THR A N 1
ATOM 2415 C CA . THR A 1 298 ? 53.166 46.834 8.229 1.00 25.68 320 THR A CA 1
ATOM 2416 C C . THR A 1 298 ? 53.161 45.725 9.272 1.00 26.92 320 THR A C 1
ATOM 2417 O O . THR A 1 298 ? 54.065 44.896 9.285 1.00 27.01 320 THR A O 1
ATOM 2421 N N . VAL A 1 299 ? 52.139 45.705 10.147 1.00 23.99 321 VAL A N 1
ATOM 2422 C CA . VAL A 1 299 ? 51.996 44.739 11.229 1.00 22.83 321 VAL A CA 1
ATOM 2423 C C . VAL A 1 299 ? 50.550 44.243 11.240 1.00 23.21 321 VAL A C 1
ATOM 2424 O O . VAL A 1 299 ? 49.726 44.852 10.574 1.00 24.85 321 VAL A O 1
ATOM 2428 N N . THR A 1 300 ? 50.236 43.198 12.004 1.00 23.49 322 THR A N 1
ATOM 2429 C CA . THR A 1 300 ? 48.883 42.700 12.187 1.00 24.36 322 THR A CA 1
ATOM 2430 C C . THR A 1 300 ? 48.293 43.181 13.497 1.00 22.05 322 THR A C 1
ATOM 2431 O O . THR A 1 300 ? 47.063 43.131 13.647 1.00 24.34 322 THR A O 1
ATOM 2435 N N . SER A 1 301 ? 49.129 43.637 14.429 1.00 23.11 323 SER A N 1
ATOM 2436 C CA . SER A 1 301 ? 48.638 44.188 15.706 1.00 23.46 323 SER A CA 1
ATOM 2437 C C . SER A 1 301 ? 49.681 45.104 16.304 1.00 23.79 323 SER A C 1
ATOM 2438 O O . SER A 1 301 ? 50.849 45.046 15.913 1.00 22.35 323 SER A O 1
ATOM 2441 N N . PHE A 1 302 ? 49.258 45.984 17.223 1.00 23.32 324 PHE A N 1
ATOM 2442 C CA . PHE A 1 302 ? 50.237 46.705 18.062 1.00 21.07 324 PHE A CA 1
ATOM 2443 C C . PHE A 1 302 ? 49.714 46.735 19.500 1.00 21.90 324 PHE A C 1
ATOM 2444 O O . PHE A 1 302 ? 48.499 46.576 19.768 1.00 22.38 324 PHE A O 1
ATOM 2452 N N . VAL A 1 303 ? 50.664 46.936 20.408 1.00 21.99 325 VAL A N 1
ATOM 2453 C CA . VAL A 1 303 ? 50.423 47.046 21.835 1.00 22.44 325 VAL A CA 1
ATOM 2454 C C . VAL A 1 303 ? 50.582 48.517 22.194 1.00 21.51 325 VAL A C 1
ATOM 2455 O O . VAL A 1 303 ? 51.572 49.143 21.766 1.00 21.17 325 VAL A O 1
ATOM 2459 N N . ILE A 1 304 ? 49.640 49.026 22.980 1.00 20.69 326 ILE A N 1
ATOM 2460 C CA . ILE A 1 304 ? 49.646 50.443 23.367 1.00 21.09 326 ILE A CA 1
ATOM 2461 C C . ILE A 1 304 ? 49.384 50.526 24.885 1.00 21.79 326 ILE A C 1
ATOM 2462 O O . ILE A 1 304 ? 48.599 49.747 25.434 1.00 20.51 326 ILE A O 1
ATOM 2467 N N . TYR A 1 305 ? 50.064 51.480 25.526 1.00 20.76 327 TYR A N 1
ATOM 2468 C CA . TYR A 1 305 ? 49.918 51.768 26.940 1.00 20.73 327 TYR A CA 1
ATOM 2469 C C . TYR A 1 305 ? 49.614 53.254 27.117 1.00 21.05 327 TYR A C 1
ATOM 2470 O O . TYR A 1 305 ? 49.838 54.054 26.205 1.00 21.28 327 TYR A O 1
ATOM 2479 N N . SER A 1 306 ? 49.164 53.575 28.343 1.00 20.62 328 SER A N 1
ATOM 2480 C CA . SER A 1 306 ? 48.947 54.909 28.890 1.00 19.44 328 SER A CA 1
ATOM 2481 C C . SER A 1 306 ? 49.925 55.943 28.321 1.00 19.31 328 SER A C 1
ATOM 2482 O O . SER A 1 306 ? 51.131 55.851 28.581 1.00 20.53 328 SER A O 1
ATOM 2485 N N . GLY A 1 307 ? 49.406 56.915 27.574 1.00 20.06 329 GLY A N 1
ATOM 2486 C CA . GLY A 1 307 ? 50.154 58.093 27.100 1.00 20.73 329 GLY A CA 1
ATOM 2487 C C . GLY A 1 307 ? 50.742 57.916 25.680 1.00 21.26 329 GLY A C 1
ATOM 2488 O O . GLY A 1 307 ? 51.131 58.920 25.067 1.00 20.64 329 GLY A O 1
ATOM 2489 N N . GLU A 1 308 ? 50.878 56.678 25.178 1.00 18.61 330 GLU A N 1
ATOM 2490 C CA . GLU A 1 308 ? 51.376 56.458 23.832 1.00 19.32 330 GLU A CA 1
ATOM 2491 C C . GLU A 1 308 ? 50.329 56.812 22.776 1.00 20.05 330 GLU A C 1
ATOM 2492 O O . GLU A 1 308 ? 49.108 56.725 23.051 1.00 19.83 330 GLU A O 1
ATOM 2498 N N . ARG A 1 309 ? 50.789 57.127 21.555 1.00 19.14 331 ARG A N 1
ATOM 2499 C CA . ARG A 1 309 ? 49.939 57.247 20.372 1.00 20.12 331 ARG A CA 1
ATOM 2500 C C . ARG A 1 309 ? 50.610 56.504 19.221 1.00 20.03 331 ARG A C 1
ATOM 2501 O O . ARG A 1 309 ? 51.824 56.626 19.050 1.00 20.15 331 ARG A O 1
ATOM 2509 N N . TYR A 1 310 ? 49.794 55.800 18.418 1.00 21.03 332 TYR A N 1
ATOM 2510 C CA . TYR A 1 310 ? 50.227 55.146 17.186 1.00 21.15 332 TYR A CA 1
ATOM 2511 C C . TYR A 1 310 ? 49.271 55.559 16.061 1.00 21.13 332 TYR A C 1
ATOM 2512 O O . TYR A 1 310 ? 48.040 55.421 16.209 1.00 21.79 332 TYR A O 1
ATOM 2521 N N . ASP A 1 311 ? 49.849 56.045 14.957 1.00 20.29 333 ASP A N 1
ATOM 2522 C CA . ASP A 1 311 ? 49.095 56.309 13.722 1.00 20.79 333 ASP A CA 1
ATOM 2523 C C . ASP A 1 311 ? 49.290 55.122 12.777 1.00 22.11 333 ASP A C 1
ATOM 2524 O O . ASP A 1 311 ? 50.470 54.762 12.468 1.00 20.37 333 ASP A O 1
ATOM 2529 N N . VAL A 1 312 ? 48.185 54.523 12.362 1.00 19.83 334 VAL A N 1
ATOM 2530 C CA . VAL A 1 312 ? 48.221 53.395 11.441 1.00 22.39 334 VAL A CA 1
ATOM 2531 C C . VAL A 1 312 ? 47.320 53.698 10.234 1.00 24.74 334 VAL A C 1
ATOM 2532 O O . VAL A 1 312 ? 46.245 54.281 10.404 1.00 24.30 334 VAL A O 1
ATOM 2536 N N . VAL A 1 313 ? 47.728 53.201 9.056 1.00 21.30 335 VAL A N 1
ATOM 2537 C CA . VAL A 1 313 ? 46.873 53.298 7.869 1.00 20.96 335 VAL A CA 1
ATOM 2538 C C . VAL A 1 313 ? 46.136 51.979 7.683 1.00 22.69 335 VAL A C 1
ATOM 2539 O O . VAL A 1 313 ? 46.766 50.895 7.672 1.00 22.90 335 VAL A O 1
ATOM 2543 N N . VAL A 1 314 ? 44.813 52.093 7.553 1.00 21.21 336 VAL A N 1
ATOM 2544 C CA . VAL A 1 314 ? 43.928 50.987 7.153 1.00 22.84 336 VAL A CA 1
ATOM 2545 C C . VAL A 1 314 ? 43.593 51.160 5.669 1.00 22.84 336 VAL A C 1
ATOM 2546 O O . VAL A 1 314 ? 43.107 52.240 5.248 1.00 21.59 336 VAL A O 1
ATOM 2550 N N . ASN A 1 315 ? 43.947 50.146 4.884 1.00 22.26 337 ASN A N 1
ATOM 2551 C CA . ASN A 1 315 ? 43.594 50.070 3.460 1.00 23.01 337 ASN A CA 1
ATOM 2552 C C . ASN A 1 315 ? 42.272 49.317 3.341 1.00 24.63 337 ASN A C 1
ATOM 2553 O O . ASN A 1 315 ? 42.236 48.087 3.609 1.00 24.30 337 ASN A O 1
ATOM 2558 N N . ALA A 1 316 ? 41.189 50.026 2.962 1.00 22.44 338 ALA A N 1
ATOM 2559 C CA . ALA A 1 316 ? 39.848 49.421 2.902 1.00 24.68 338 ALA A CA 1
ATOM 2560 C C . ALA A 1 316 ? 39.724 48.599 1.606 1.00 25.62 338 ALA A C 1
ATOM 2561 O O . ALA A 1 316 ? 38.935 48.957 0.714 1.00 25.20 338 ALA A O 1
ATOM 2563 N N . ASN A 1 317 ? 40.480 47.497 1.520 1.00 24.32 339 ASN A N 1
ATOM 2564 C CA . ASN A 1 317 ? 40.630 46.719 0.277 1.00 27.58 339 ASN A CA 1
ATOM 2565 C C . ASN A 1 317 ? 40.053 45.309 0.425 1.00 28.01 339 ASN A C 1
ATOM 2566 O O . ASN A 1 317 ? 40.388 44.441 -0.401 1.00 26.44 339 ASN A O 1
ATOM 2571 N N . GLN A 1 318 ? 39.216 45.060 1.450 1.00 25.41 340 GLN A N 1
ATOM 2572 C CA . GLN A 1 318 ? 38.631 43.739 1.682 1.00 25.39 340 GLN A CA 1
ATOM 2573 C C . GLN A 1 318 ? 37.203 43.725 1.137 1.00 25.98 340 GLN A C 1
ATOM 2574 O O . GLN A 1 318 ? 36.705 44.794 0.733 1.00 25.33 340 GLN A O 1
ATOM 2580 N N . ASN A 1 319 ? 36.558 42.550 1.110 1.00 26.54 341 ASN A N 1
ATOM 2581 C CA A ASN A 1 319 ? 35.160 42.433 0.701 0.75 27.19 341 ASN A CA 1
ATOM 2582 C CA B ASN A 1 319 ? 35.158 42.415 0.711 0.25 25.23 341 ASN A CA 1
ATOM 2583 C C . ASN A 1 319 ? 34.328 43.391 1.544 1.00 27.43 341 ASN A C 1
ATOM 2584 O O . ASN A 1 319 ? 34.309 43.300 2.773 1.00 27.66 341 ASN A O 1
ATOM 2593 N N . PRO A 1 320 ? 33.626 44.388 0.945 1.00 28.31 342 PRO A N 1
ATOM 2594 C CA . PRO A 1 320 ? 32.925 45.363 1.777 1.00 26.63 342 PRO A CA 1
ATOM 2595 C C . PRO A 1 320 ? 31.914 44.721 2.710 1.00 27.35 342 PRO A C 1
ATOM 2596 O O . PRO A 1 320 ? 31.154 43.864 2.309 1.00 25.21 342 PRO A O 1
ATOM 2600 N N . GLY A 1 321 ? 31.917 45.164 3.976 1.00 25.55 343 GLY A N 1
ATOM 2601 C CA . GLY A 1 321 ? 31.012 44.667 4.996 1.00 24.81 343 GLY A CA 1
ATOM 2602 C C . GLY A 1 321 ? 31.422 45.206 6.371 1.00 24.95 343 GLY A C 1
ATOM 2603 O O . GLY A 1 321 ? 31.965 46.341 6.465 1.00 24.23 343 GLY A O 1
ATOM 2604 N N . THR A 1 322 ? 31.128 44.410 7.394 1.00 24.89 344 THR A N 1
ATOM 2605 C CA . THR A 1 322 ? 31.428 44.738 8.796 1.00 25.27 344 THR A CA 1
ATOM 2606 C C . THR A 1 322 ? 32.555 43.833 9.281 1.00 27.33 344 THR A C 1
ATOM 2607 O O . THR A 1 322 ? 32.413 42.593 9.175 1.00 28.05 344 THR A O 1
ATOM 2611 N N . TYR A 1 323 ? 33.628 44.437 9.817 1.00 25.45 345 TYR A N 1
ATOM 2612 C CA . TYR A 1 323 ? 34.781 43.695 10.363 1.00 22.96 345 TYR A CA 1
ATOM 2613 C C . TYR A 1 323 ? 34.957 44.036 11.846 1.00 25.94 345 TYR A C 1
ATOM 2614 O O . TYR A 1 323 ? 34.682 45.177 12.254 1.00 24.08 345 TYR A O 1
ATOM 2623 N N . TRP A 1 324 ? 35.449 43.074 12.647 1.00 22.63 346 TRP A N 1
ATOM 2624 C CA . TRP A 1 324 ? 35.628 43.303 14.086 1.00 22.37 346 TRP A CA 1
ATOM 2625 C C . TRP A 1 324 ? 36.956 44.008 14.324 1.00 22.76 346 TRP A C 1
ATOM 2626 O O . TRP A 1 324 ? 37.977 43.604 13.767 1.00 24.04 346 TRP A O 1
ATOM 2637 N N . ILE A 1 325 ? 36.917 45.039 15.190 1.00 24.14 347 ILE A N 1
ATOM 2638 C CA . ILE A 1 325 ? 38.102 45.667 15.800 1.00 23.02 347 ILE A CA 1
ATOM 2639 C C . ILE A 1 325 ? 38.184 45.108 17.233 1.00 22.49 347 ILE A C 1
ATOM 2640 O O . ILE A 1 325 ? 37.158 45.085 17.932 1.00 22.49 347 ILE A O 1
ATOM 2645 N N . HIS A 1 326 ? 39.367 44.609 17.629 1.00 23.21 348 HIS A N 1
ATOM 2646 C CA . HIS A 1 326 ? 39.580 43.877 18.882 1.00 22.80 348 HIS A CA 1
ATOM 2647 C C . HIS A 1 326 ? 40.657 44.621 19.702 1.00 22.43 348 HIS A C 1
ATOM 2648 O O . HIS A 1 326 ? 41.756 44.897 19.213 1.00 22.39 348 HIS A O 1
ATOM 2655 N N . MET A 1 327 ? 40.318 44.924 20.949 1.00 22.29 349 MET A N 1
ATOM 2656 C CA . MET A 1 327 ? 41.168 45.619 21.932 1.00 22.46 349 MET A CA 1
ATOM 2657 C C . MET A 1 327 ? 41.339 44.657 23.112 1.00 22.82 349 MET A C 1
ATOM 2658 O O . MET A 1 327 ? 40.470 44.566 23.980 1.00 21.32 349 MET A O 1
ATOM 2663 N N . LYS A 1 328 ? 42.430 43.880 23.080 1.00 23.35 350 LYS A N 1
ATOM 2664 C CA . LYS A 1 328 ? 42.705 42.867 24.089 1.00 23.00 350 LYS A CA 1
ATOM 2665 C C . LYS A 1 328 ? 43.486 43.475 25.269 1.00 23.88 350 LYS A C 1
ATOM 2666 O O . LYS A 1 328 ? 44.618 43.937 25.069 1.00 21.77 350 LYS A O 1
ATOM 2672 N N . GLY A 1 329 ? 42.944 43.360 26.477 1.00 22.77 351 GLY A N 1
ATOM 2673 C CA . GLY A 1 329 ? 43.622 43.839 27.666 1.00 23.00 351 GLY A CA 1
ATOM 2674 C C . GLY A 1 329 ? 44.815 42.941 28.005 1.00 25.06 351 GLY A C 1
ATOM 2675 O O . GLY A 1 329 ? 44.693 41.713 27.929 1.00 23.99 351 GLY A O 1
ATOM 2676 N N . LEU A 1 330 ? 45.946 43.581 28.311 1.00 23.98 352 LEU A N 1
ATOM 2677 C CA . LEU A 1 330 ? 47.181 42.912 28.700 1.00 23.63 352 LEU A CA 1
ATOM 2678 C C . LEU A 1 330 ? 47.480 43.303 30.156 1.00 27.16 352 LEU A C 1
ATOM 2679 O O . LEU A 1 330 ? 47.847 44.439 30.474 1.00 26.41 352 LEU A O 1
ATOM 2684 N N . GLY A 1 331 ? 47.330 42.336 31.039 1.00 31.36 353 GLY A N 1
ATOM 2685 C CA . GLY A 1 331 ? 47.575 42.526 32.470 1.00 34.85 353 GLY A CA 1
ATOM 2686 C C . GLY A 1 331 ? 47.127 41.274 33.212 1.00 32.85 353 GLY A C 1
ATOM 2687 O O . GLY A 1 331 ? 46.719 40.321 32.553 1.00 27.95 353 GLY A O 1
ATOM 2688 N N . VAL A 1 332 ? 47.149 41.343 34.546 1.00 31.30 354 VAL A N 1
ATOM 2689 C CA . VAL A 1 332 ? 46.669 40.273 35.406 1.00 30.94 354 VAL A CA 1
ATOM 2690 C C . VAL A 1 332 ? 45.230 40.618 35.808 1.00 31.37 354 VAL A C 1
ATOM 2691 O O . VAL A 1 332 ? 44.989 41.651 36.453 1.00 35.27 354 VAL A O 1
ATOM 2695 N N . PHE A 1 333 ? 44.298 39.742 35.456 1.00 29.52 355 PHE A N 1
ATOM 2696 C CA . PHE A 1 333 ? 42.866 39.990 35.675 1.00 31.80 355 PHE A CA 1
ATOM 2697 C C . PHE A 1 333 ? 42.371 39.078 36.808 1.00 35.64 355 PHE A C 1
ATOM 2698 O O . PHE A 1 333 ? 43.087 38.159 37.210 1.00 31.80 355 PHE A O 1
ATOM 2706 N N . PRO A 1 334 ? 41.168 39.322 37.362 1.00 35.79 356 PRO A N 1
ATOM 2707 C CA . PRO A 1 334 ? 40.683 38.561 38.511 1.00 36.60 356 PRO A CA 1
ATOM 2708 C C . PRO A 1 334 ? 40.685 37.067 38.241 1.00 42.60 356 PRO A C 1
ATOM 2709 O O . PRO A 1 334 ? 41.000 36.322 39.150 1.00 42.52 356 PRO A O 1
ATOM 2713 N N . SER A 1 335 ? 40.330 36.651 37.016 1.00 37.93 357 SER A N 1
ATOM 2714 C CA . SER A 1 335 ? 40.138 35.243 36.653 1.00 41.21 357 SER A CA 1
ATOM 2715 C C . SER A 1 335 ? 40.159 35.081 35.136 1.00 40.41 357 SER A C 1
ATOM 2716 O O . SER A 1 335 ? 39.887 36.055 34.425 1.00 38.26 357 SER A O 1
ATOM 2719 N N . PRO A 1 336 ? 40.439 33.871 34.600 1.00 42.61 358 PRO A N 1
ATOM 2720 C CA . PRO A 1 336 ? 40.380 33.617 33.160 1.00 39.66 358 PRO A CA 1
ATOM 2721 C C . PRO A 1 336 ? 39.047 33.980 32.502 1.00 37.44 358 PRO A C 1
ATOM 2722 O O . PRO A 1 336 ? 39.042 34.387 31.346 1.00 36.89 358 PRO A O 1
ATOM 2726 N N . ASP A 1 337 ? 37.937 33.868 33.243 1.00 33.92 359 ASP A N 1
ATOM 2727 C CA . ASP A 1 337 ? 36.602 34.148 32.725 1.00 35.37 359 ASP A CA 1
ATOM 2728 C C . ASP A 1 337 ? 36.300 35.667 32.728 1.00 31.57 359 ASP A C 1
ATOM 2729 O O . ASP A 1 337 ? 35.264 36.060 32.188 1.00 30.27 359 ASP A O 1
ATOM 2734 N N . GLU A 1 338 ? 37.133 36.458 33.428 1.00 30.38 360 GLU A N 1
ATOM 2735 C CA . GLU A 1 338 ? 36.933 37.892 33.681 1.00 30.74 360 GLU A CA 1
ATOM 2736 C C . GLU A 1 338 ? 38.134 38.692 33.154 1.00 27.23 360 GLU A C 1
ATOM 2737 O O . GLU A 1 338 ? 38.543 39.669 33.770 1.00 29.23 360 GLU A O 1
ATOM 2743 N N . GLU A 1 339 ? 38.643 38.303 31.988 1.00 27.09 361 GLU A N 1
ATOM 2744 C CA . GLU A 1 339 ? 39.733 39.024 31.318 1.00 28.45 361 GLU A CA 1
ATOM 2745 C C . GLU A 1 339 ? 39.112 40.190 30.522 1.00 26.89 361 GLU A C 1
ATOM 2746 O O . GLU A 1 339 ? 37.978 40.077 30.051 1.00 30.66 361 GLU A O 1
ATOM 2752 N N . VAL A 1 340 ? 39.820 41.306 30.482 1.00 25.23 362 VAL A N 1
ATOM 2753 C CA . VAL A 1 340 ? 39.242 42.596 30.070 1.00 23.48 362 VAL A CA 1
ATOM 2754 C C . VAL A 1 340 ? 39.547 42.805 28.586 1.00 22.33 362 VAL A C 1
ATOM 2755 O O . VAL A 1 340 ? 40.721 42.731 28.147 1.00 21.41 362 VAL A O 1
ATOM 2759 N N . TYR A 1 341 ? 38.504 43.122 27.806 1.00 22.75 363 TYR A N 1
ATOM 2760 C CA . TYR A 1 341 ? 38.688 43.499 26.410 1.00 22.65 363 TYR A CA 1
ATOM 2761 C C . TYR A 1 341 ? 37.472 44.274 25.934 1.00 22.20 363 TYR A C 1
ATOM 2762 O O . TYR A 1 341 ? 36.446 44.318 26.622 1.00 23.19 363 TYR A O 1
ATOM 2771 N N . GLN A 1 342 ? 37.604 44.832 24.713 1.00 23.17 364 GLN A N 1
ATOM 2772 C CA . GLN A 1 342 ? 36.511 45.547 24.070 1.00 22.11 364 GLN A CA 1
ATOM 2773 C C . GLN A 1 342 ? 36.552 45.275 22.563 1.00 23.06 364 GLN A C 1
ATOM 2774 O O . GLN A 1 342 ? 37.599 44.862 22.011 1.00 23.11 364 GLN A O 1
ATOM 2780 N N . LEU A 1 343 ? 35.404 45.498 21.934 1.00 21.74 365 LEU A N 1
ATOM 2781 C CA . LEU A 1 343 ? 35.244 45.373 20.493 1.00 21.47 365 LEU A CA 1
ATOM 2782 C C . LEU A 1 343 ? 34.755 46.709 19.922 1.00 22.29 365 LEU A C 1
ATOM 2783 O O . LEU A 1 343 ? 34.125 47.489 20.630 1.00 21.71 365 LEU A O 1
ATOM 2788 N N . ALA A 1 344 ? 34.966 46.868 18.603 1.00 22.14 366 ALA A N 1
ATOM 2789 C CA . ALA A 1 344 ? 34.344 47.927 17.814 1.00 23.01 366 ALA A CA 1
ATOM 2790 C C . ALA A 1 344 ? 34.108 47.365 16.404 1.00 24.51 366 ALA A C 1
ATOM 2791 O O . ALA A 1 344 ? 34.520 46.224 16.137 1.00 22.88 366 ALA A O 1
ATOM 2793 N N . LEU A 1 345 ? 33.405 48.133 15.555 1.00 23.68 367 LEU A N 1
ATOM 2794 C CA . LEU A 1 345 ? 32.969 47.635 14.232 1.00 24.81 367 LEU A CA 1
ATOM 2795 C C . LEU A 1 345 ? 33.551 48.532 13.141 1.00 24.98 367 LEU A C 1
ATOM 2796 O O . LEU A 1 345 ? 33.298 49.740 13.167 1.00 24.54 367 LEU A O 1
ATOM 2801 N N . LEU A 1 346 ? 34.400 47.963 12.254 1.00 23.72 368 LEU A N 1
ATOM 2802 C CA . LEU A 1 346 ? 34.885 48.643 11.040 1.00 23.65 368 LEU A CA 1
ATOM 2803 C C . LEU A 1 346 ? 33.835 48.408 9.933 1.00 25.95 368 LEU A C 1
ATOM 2804 O O . LEU A 1 346 ? 33.559 47.251 9.612 1.00 24.34 368 LEU A O 1
ATOM 2809 N N . ARG A 1 347 ? 33.128 49.469 9.509 1.00 22.63 369 ARG A N 1
ATOM 2810 C CA . ARG A 1 347 ? 32.019 49.331 8.573 1.00 23.20 369 ARG A CA 1
ATOM 2811 C C . ARG A 1 347 ? 32.359 50.035 7.248 1.00 24.90 369 ARG A C 1
ATOM 2812 O O . ARG A 1 347 ? 32.819 51.185 7.265 1.00 23.63 369 ARG A O 1
ATOM 2820 N N . TYR A 1 348 ? 32.148 49.333 6.133 1.00 23.61 370 TYR A N 1
ATOM 2821 C CA . TYR A 1 348 ? 32.315 49.863 4.781 1.00 23.97 370 TYR A CA 1
ATOM 2822 C C . TYR A 1 348 ? 31.031 50.610 4.356 1.00 22.50 370 TYR A C 1
ATOM 2823 O O . TYR A 1 348 ? 29.894 50.060 4.480 1.00 23.81 370 TYR A O 1
ATOM 2832 N N . SER A 1 349 ? 31.212 51.842 3.906 1.00 23.90 371 SER A N 1
ATOM 2833 C CA . SER A 1 349 ? 30.143 52.607 3.240 1.00 25.92 371 SER A CA 1
ATOM 2834 C C . SER A 1 349 ? 29.401 51.698 2.248 1.00 24.20 371 SER A C 1
ATOM 2835 O O . SER A 1 349 ? 30.050 50.909 1.559 1.00 24.30 371 SER A O 1
ATOM 2838 N N . GLY A 1 350 ? 28.066 51.780 2.244 1.00 26.07 372 GLY A N 1
ATOM 2839 C CA . GLY A 1 350 ? 27.189 51.076 1.310 1.00 26.01 372 GLY A CA 1
ATOM 2840 C C . GLY A 1 350 ? 26.736 49.714 1.824 1.00 28.55 372 GLY A C 1
ATOM 2841 O O . GLY A 1 350 ? 26.069 48.977 1.067 1.00 28.30 372 GLY A O 1
ATOM 2842 N N . THR A 1 351 ? 27.186 49.314 3.033 1.00 26.58 373 THR A N 1
ATOM 2843 C CA . THR A 1 351 ? 26.939 47.963 3.561 1.00 26.01 373 THR A CA 1
ATOM 2844 C C . THR A 1 351 ? 26.179 48.066 4.883 1.00 28.31 373 THR A C 1
ATOM 2845 O O . THR A 1 351 ? 26.303 49.063 5.609 1.00 26.13 373 THR A O 1
ATOM 2849 N N . ASN A 1 352 ? 25.421 47.010 5.206 1.00 30.86 374 ASN A N 1
ATOM 2850 C CA A ASN A 1 352 ? 24.691 46.939 6.474 0.75 33.30 374 ASN A CA 1
ATOM 2851 C CA B ASN A 1 352 ? 24.633 46.915 6.431 0.25 32.69 374 ASN A CA 1
ATOM 2852 C C . ASN A 1 352 ? 24.730 45.476 6.964 1.00 35.73 374 ASN A C 1
ATOM 2853 O O . ASN A 1 352 ? 23.713 44.871 7.221 1.00 38.34 374 ASN A O 1
ATOM 2862 N N . GLU A 1 353 ? 25.940 44.933 7.085 1.00 34.45 375 GLU A N 1
ATOM 2863 C CA . GLU A 1 353 ? 26.162 43.539 7.480 1.00 33.76 375 GLU A CA 1
ATOM 2864 C C . GLU A 1 353 ? 26.130 43.467 9.011 1.00 38.86 375 GLU A C 1
ATOM 2865 O O . GLU A 1 353 ? 26.895 44.199 9.684 1.00 34.99 375 GLU A O 1
ATOM 2871 N N . GLU A 1 354 ? 25.229 42.623 9.543 1.00 37.19 376 GLU A N 1
ATOM 2872 C CA . GLU A 1 354 ? 25.159 42.319 10.979 1.00 41.49 376 GLU A CA 1
ATOM 2873 C C . GLU A 1 354 ? 26.042 41.082 11.214 1.00 38.08 376 GLU A C 1
ATOM 2874 O O . GLU A 1 354 ? 25.987 40.139 10.455 1.00 42.71 376 GLU A O 1
ATOM 2880 N N . ARG A 1 355 ? 26.976 41.146 12.166 1.00 31.46 377 ARG A N 1
ATOM 2881 C CA . ARG A 1 355 ? 27.800 39.993 12.500 1.00 32.74 377 ARG A CA 1
ATOM 2882 C C . ARG A 1 355 ? 27.071 39.293 13.659 1.00 38.62 377 ARG A C 1
ATOM 2883 O O . ARG A 1 355 ? 26.566 39.988 14.521 1.00 42.56 377 ARG A O 1
ATOM 2891 N N . ASN A 1 356 ? 26.950 37.973 13.624 1.00 37.98 378 ASN A N 1
ATOM 2892 C CA . ASN A 1 356 ? 26.161 37.243 14.630 1.00 49.43 378 ASN A CA 1
ATOM 2893 C C . ASN A 1 356 ? 27.031 36.899 15.857 1.00 44.25 378 ASN A C 1
ATOM 2894 O O . ASN A 1 356 ? 26.664 37.255 16.977 1.00 53.26 378 ASN A O 1
ATOM 2899 N N . GLU A 1 357 ? 28.194 36.291 15.623 1.00 39.55 379 GLU A N 1
ATOM 2900 C CA . GLU A 1 357 ? 29.064 35.716 16.661 1.00 44.24 379 GLU A CA 1
ATOM 2901 C C . GLU A 1 357 ? 29.995 36.815 17.243 1.00 39.87 379 GLU A C 1
ATOM 2902 O O . GLU A 1 357 ? 30.819 37.373 16.530 1.00 40.12 379 GLU A O 1
ATOM 2908 N N . VAL A 1 358 ? 29.886 37.118 18.530 1.00 38.15 380 VAL A N 1
ATOM 2909 C CA . VAL A 1 358 ? 30.768 38.097 19.190 1.00 36.34 380 VAL A CA 1
ATOM 2910 C C . VAL A 1 358 ? 32.105 37.424 19.488 1.00 30.60 380 VAL A C 1
ATOM 2911 O O . VAL A 1 358 ? 32.154 36.430 20.194 1.00 31.88 380 VAL A O 1
ATOM 2915 N N . PRO A 1 359 ? 33.238 37.952 19.003 1.00 28.05 381 PRO A N 1
ATOM 2916 C CA . PRO A 1 359 ? 34.550 37.414 19.351 1.00 28.38 381 PRO A CA 1
ATOM 2917 C C . PRO A 1 359 ? 34.799 37.433 20.862 1.00 29.19 381 PRO A C 1
ATOM 2918 O O . PRO A 1 359 ? 34.333 38.344 21.552 1.00 26.86 381 PRO A O 1
ATOM 2922 N N A SER A 1 360 ? 35.556 36.451 21.363 0.75 27.69 382 SER A N 1
ATOM 2923 N N B SER A 1 360 ? 35.571 36.434 21.336 0.25 26.55 382 SER A N 1
ATOM 2924 C CA A SER A 1 360 ? 35.903 36.371 22.771 0.75 28.18 382 SER A CA 1
ATOM 2925 C CA B SER A 1 360 ? 35.985 36.272 22.724 0.25 27.29 382 SER A CA 1
ATOM 2926 C C A SER A 1 360 ? 37.217 37.130 23.008 0.75 26.28 382 SER A C 1
ATOM 2927 C C B SER A 1 360 ? 37.234 37.111 22.999 0.25 26.19 382 SER A C 1
ATOM 2928 O O A SER A 1 360 ? 37.859 37.596 22.072 0.75 24.87 382 SER A O 1
ATOM 2929 O O B SER A 1 360 ? 37.839 37.632 22.068 0.25 25.00 382 SER A O 1
ATOM 2934 N N . TYR A 1 361 ? 37.634 37.190 24.283 1.00 27.44 383 TYR A N 1
ATOM 2935 C CA . TYR A 1 361 ? 38.904 37.789 24.698 1.00 29.74 383 TYR A CA 1
ATOM 2936 C C . TYR A 1 361 ? 40.065 37.239 23.868 1.00 29.33 383 TYR A C 1
ATOM 2937 O O . TYR A 1 361 ? 40.930 38.000 23.447 1.00 26.02 383 TYR A O 1
ATOM 2946 N N . ASN A 1 362 ? 40.080 35.900 23.657 1.00 27.13 384 ASN A N 1
ATOM 2947 C CA A ASN A 1 362 ? 41.181 35.253 22.949 0.75 32.93 384 ASN A CA 1
ATOM 2948 C CA B ASN A 1 362 ? 41.148 35.196 22.954 0.25 27.88 384 ASN A CA 1
ATOM 2949 C C . ASN A 1 362 ? 40.922 35.176 21.433 1.00 32.48 384 ASN A C 1
ATOM 2950 O O . ASN A 1 362 ? 41.695 34.577 20.705 1.00 32.20 384 ASN A O 1
ATOM 2959 N N . GLY A 1 363 ? 39.884 35.860 20.935 1.00 29.97 385 GLY A N 1
ATOM 2960 C CA . GLY A 1 363 ? 39.463 35.829 19.533 1.00 33.86 385 GLY A CA 1
ATOM 2961 C C . GLY A 1 363 ? 39.903 37.036 18.680 1.00 32.78 385 GLY A C 1
ATOM 2962 O O . GLY A 1 363 ? 39.234 37.321 17.692 1.00 33.11 385 GLY A O 1
ATOM 2963 N N . GLY A 1 364 ? 41.031 37.667 19.023 1.00 28.97 386 GLY A N 1
ATOM 2964 C CA . GLY A 1 364 ? 41.627 38.775 18.284 1.00 31.02 386 GLY A CA 1
ATOM 2965 C C . GLY A 1 364 ? 42.233 38.339 16.934 1.00 32.67 386 GLY A C 1
ATOM 2966 O O . GLY A 1 364 ? 42.201 37.141 16.586 1.00 29.89 386 GLY A O 1
ATOM 2967 N N . PHE A 1 365 ? 42.821 39.288 16.213 1.00 28.46 387 PHE A N 1
ATOM 2968 C CA . PHE A 1 365 ? 43.145 39.140 14.792 1.00 30.10 387 PHE A CA 1
ATOM 2969 C C . PHE A 1 365 ? 44.633 39.391 14.540 1.00 29.35 387 PHE A C 1
ATOM 2970 O O . PHE A 1 365 ? 44.996 39.786 13.436 1.00 30.80 387 PHE A O 1
ATOM 2978 N N . ALA A 1 366 ? 45.493 39.088 15.531 1.00 31.24 388 ALA A N 1
ATOM 2979 C CA . ALA A 1 366 ? 46.942 39.197 15.366 1.00 35.22 388 ALA A CA 1
ATOM 2980 C C . ALA A 1 366 ? 47.453 38.074 14.445 1.00 43.25 388 ALA A C 1
ATOM 2981 O O . ALA A 1 366 ? 48.470 38.288 13.741 1.00 46.06 388 ALA A O 1
ATOM 2983 N N . ARG A 1 367 ? 46.735 36.936 14.397 1.00 44.19 389 ARG A N 1
ATOM 2984 C CA . ARG A 1 367 ? 46.926 35.854 13.393 1.00 57.54 389 ARG A CA 1
ATOM 2985 C C . ARG A 1 367 ? 48.403 35.605 13.056 1.00 52.81 389 ARG A C 1
ATOM 2986 O O . ARG A 1 367 ? 48.799 35.680 11.871 1.00 57.49 389 ARG A O 1
ATOM 2994 N N . GLY A 1 368 ? 49.214 35.368 14.098 1.00 57.63 390 GLY A N 1
ATOM 2995 C CA . GLY A 1 368 ? 50.642 35.037 13.985 1.00 62.66 390 GLY A CA 1
ATOM 2996 C C . GLY A 1 368 ? 51.493 36.008 13.162 1.00 62.16 390 GLY A C 1
ATOM 2997 O O . GLY A 1 368 ? 52.676 35.704 12.968 1.00 68.05 390 GLY A O 1
ATOM 2998 N N . GLY A 1 369 ? 50.906 37.135 12.671 1.00 55.79 391 GLY A N 1
ATOM 2999 C CA . GLY A 1 369 ? 51.625 38.221 11.984 1.00 49.67 391 GLY A CA 1
ATOM 3000 C C . GLY A 1 369 ? 52.449 39.045 12.990 1.00 36.03 391 GLY A C 1
ATOM 3001 O O . GLY A 1 369 ? 52.393 38.752 14.176 1.00 43.12 391 GLY A O 1
ATOM 3002 N N . LYS A 1 370 ? 53.191 40.064 12.533 1.00 33.35 392 LYS A N 1
ATOM 3003 C CA . LYS A 1 370 ? 54.117 40.803 13.386 1.00 34.38 392 LYS A CA 1
ATOM 3004 C C . LYS A 1 370 ? 53.327 41.706 14.360 1.00 28.98 392 LYS A C 1
ATOM 3005 O O . LYS A 1 370 ? 52.316 42.293 13.954 1.00 26.30 392 LYS A O 1
ATOM 3011 N N . VAL A 1 371 ? 53.827 41.818 15.600 1.00 25.54 393 VAL A N 1
ATOM 3012 C CA A VAL A 1 371 ? 53.278 42.701 16.632 0.50 25.07 393 VAL A CA 1
ATOM 3013 C CA B VAL A 1 371 ? 53.299 42.675 16.671 0.50 24.19 393 VAL A CA 1
ATOM 3014 C C . VAL A 1 371 ? 54.271 43.838 16.881 1.00 24.23 393 VAL A C 1
ATOM 3015 O O . VAL A 1 371 ? 55.455 43.582 17.127 1.00 24.34 393 VAL A O 1
ATOM 3022 N N . LEU A 1 372 ? 53.780 45.086 16.796 1.00 22.98 394 LEU A N 1
ATOM 3023 C CA . LEU A 1 372 ? 54.594 46.248 17.161 1.00 22.16 394 LEU A CA 1
ATOM 3024 C C . LEU A 1 372 ? 54.473 46.487 18.666 1.00 21.63 394 LEU A C 1
ATOM 3025 O O . LEU A 1 372 ? 53.365 46.370 19.234 1.00 21.30 394 LEU A O 1
ATOM 3030 N N . ASN A 1 373 ? 55.610 46.814 19.301 1.00 22.53 395 ASN A N 1
ATOM 3031 C CA . ASN A 1 373 ? 55.719 47.119 20.737 1.00 21.60 395 ASN A CA 1
ATOM 3032 C C . ASN A 1 373 ? 55.364 45.900 21.574 1.00 22.29 395 ASN A C 1
ATOM 3033 O O . ASN A 1 373 ? 54.625 45.992 22.559 1.00 22.90 395 ASN A O 1
ATOM 3038 N N . PRO A 1 374 ? 55.880 44.695 21.254 1.00 22.61 396 PRO A N 1
ATOM 3039 C CA . PRO A 1 374 ? 55.437 43.480 21.946 1.00 21.55 396 PRO A CA 1
ATOM 3040 C C . PRO A 1 374 ? 55.894 43.466 23.407 1.00 21.88 396 PRO A C 1
ATOM 3041 O O . PRO A 1 374 ? 56.949 44.049 23.753 1.00 21.47 396 PRO A O 1
ATOM 3045 N N . GLN A 1 375 ? 55.109 42.812 24.258 1.00 22.07 397 GLN A N 1
ATOM 3046 C CA . GLN A 1 375 ? 55.457 42.621 25.673 1.00 23.77 397 GLN A CA 1
ATOM 3047 C C . GLN A 1 375 ? 56.838 41.952 25.781 1.00 24.45 397 GLN A C 1
ATOM 3048 O O . GLN A 1 375 ? 57.220 41.130 24.908 1.00 23.26 397 GLN A O 1
ATOM 3054 N N . ASN A 1 376 ? 57.612 42.399 26.769 1.00 23.24 398 ASN A N 1
ATOM 3055 C CA . ASN A 1 376 ? 58.925 41.828 27.099 1.00 24.68 398 ASN A CA 1
ATOM 3056 C C . ASN A 1 376 ? 59.923 41.986 25.956 1.00 25.57 398 ASN A C 1
ATOM 3057 O O . ASN A 1 376 ? 60.965 41.276 25.963 1.00 24.83 398 ASN A O 1
ATOM 3062 N N . ALA A 1 377 ? 59.694 42.969 25.056 1.00 23.71 399 ALA A N 1
ATOM 3063 C CA . ALA A 1 377 ? 60.637 43.306 23.985 1.00 24.78 399 ALA A CA 1
ATOM 3064 C C . ALA A 1 377 ? 61.021 42.042 23.195 1.00 26.16 399 ALA A C 1
ATOM 3065 O O . ALA A 1 377 ? 62.190 41.859 22.849 1.00 24.44 399 ALA A O 1
ATOM 3067 N N . THR A 1 378 ? 60.016 41.196 22.897 1.00 25.17 400 THR A N 1
ATOM 3068 C CA A THR A 1 378 ? 60.201 39.959 22.142 0.50 25.85 400 THR A CA 1
ATOM 3069 C CA B THR A 1 378 ? 60.191 39.960 22.146 0.50 25.90 400 THR A CA 1
ATOM 3070 C C . THR A 1 378 ? 60.286 40.275 20.635 1.00 24.01 400 THR A C 1
ATOM 3071 O O . THR A 1 378 ? 59.325 40.067 19.896 1.00 26.78 400 THR A O 1
ATOM 3078 N N . CYS A 1 379 ? 61.416 40.785 20.190 1.00 23.01 401 CYS A N 1
ATOM 3079 C CA . CYS A 1 379 ? 61.594 41.252 18.809 1.00 27.61 401 CYS A CA 1
ATOM 3080 C C . CYS A 1 379 ? 62.965 40.834 18.241 1.00 32.10 401 CYS A C 1
ATOM 3081 O O . CYS A 1 379 ? 63.502 41.501 17.358 1.00 28.21 401 CYS A O 1
ATOM 3084 N N . ALA A 1 380 ? 63.553 39.774 18.810 1.00 34.55 402 ALA A N 1
ATOM 3085 C CA . ALA A 1 380 ? 64.848 39.271 18.351 1.00 37.95 402 ALA A CA 1
ATOM 3086 C C . ALA A 1 380 ? 64.621 38.468 17.069 1.00 36.26 402 ALA A C 1
ATOM 3087 O O . ALA A 1 380 ? 63.488 38.139 16.747 1.00 32.51 402 ALA A O 1
ATOM 3089 N N A GLU A 1 381 ? 65.710 38.139 16.350 0.50 46.34 403 GLU A N 1
ATOM 3090 N N B GLU A 1 381 ? 65.709 38.138 16.343 0.50 45.60 403 GLU A N 1
ATOM 3091 C CA A GLU A 1 381 ? 65.647 37.315 15.140 0.50 52.13 403 GLU A CA 1
ATOM 3092 C CA B GLU A 1 381 ? 65.637 37.323 15.124 0.50 50.63 403 GLU A CA 1
ATOM 3093 C C A GLU A 1 381 ? 64.688 36.144 15.358 0.50 51.72 403 GLU A C 1
ATOM 3094 C C B GLU A 1 381 ? 64.692 36.144 15.347 0.50 50.90 403 GLU A C 1
ATOM 3095 O O A GLU A 1 381 ? 64.951 35.356 16.262 0.50 55.04 403 GLU A O 1
ATOM 3096 O O B GLU A 1 381 ? 64.980 35.347 16.238 0.50 54.65 403 GLU A O 1
ATOM 3107 N N . GLY A 1 382 ? 63.564 36.099 14.616 1.00 48.08 404 GLY A N 1
ATOM 3108 C CA . GLY A 1 382 ? 62.626 34.974 14.604 1.00 44.54 404 GLY A CA 1
ATOM 3109 C C . GLY A 1 382 ? 61.426 35.057 15.539 1.00 57.84 404 GLY A C 1
ATOM 3110 O O . GLY A 1 382 ? 60.645 34.089 15.561 1.00 55.57 404 GLY A O 1
ATOM 3111 N N . GLU A 1 383 ? 61.214 36.185 16.273 1.00 48.46 405 GLU A N 1
ATOM 3112 C CA . GLU A 1 383 ? 60.217 36.206 17.347 1.00 43.94 405 GLU A CA 1
ATOM 3113 C C . GLU A 1 383 ? 58.853 36.827 16.959 1.00 44.27 405 GLU A C 1
ATOM 3114 O O . GLU A 1 383 ? 57.928 36.877 17.799 1.00 46.56 405 GLU A O 1
ATOM 3120 N N . GLY A 1 384 ? 58.711 37.300 15.724 1.00 36.46 406 GLY A N 1
ATOM 3121 C CA . GLY A 1 384 ? 57.451 37.848 15.224 1.00 38.96 406 GLY A CA 1
ATOM 3122 C C . GLY A 1 384 ? 57.028 39.169 15.911 1.00 35.74 406 GLY A C 1
ATOM 3123 O O . GLY A 1 384 ? 55.787 39.426 16.052 1.00 35.47 406 GLY A O 1
ATOM 3124 N N . GLY A 1 385 ? 58.016 39.928 16.396 1.00 28.27 407 GLY A N 1
ATOM 3125 C CA . GLY A 1 385 ? 57.756 41.224 17.013 1.00 25.25 407 GLY A CA 1
ATOM 3126 C C . GLY A 1 385 ? 58.700 42.305 16.498 1.00 27.01 407 GLY A C 1
ATOM 3127 O O . GLY A 1 385 ? 59.815 42.019 16.039 1.00 24.11 407 GLY A O 1
ATOM 3128 N N . VAL A 1 386 ? 58.232 43.557 16.527 1.00 24.05 408 VAL A N 1
ATOM 3129 C CA . VAL A 1 386 ? 59.059 44.719 16.198 1.00 24.98 408 VAL A CA 1
ATOM 3130 C C . VAL A 1 386 ? 59.058 45.637 17.409 1.00 24.49 408 VAL A C 1
ATOM 3131 O O . VAL A 1 386 ? 57.954 46.113 17.764 1.00 24.68 408 VAL A O 1
ATOM 3135 N N . CYS A 1 387 ? 60.236 45.902 18.004 1.00 24.46 409 CYS A N 1
ATOM 3136 C CA . CYS A 1 387 ? 60.352 46.800 19.156 1.00 24.31 409 CYS A CA 1
ATOM 3137 C C . CYS A 1 387 ? 60.406 48.223 18.619 1.00 23.39 409 CYS A C 1
ATOM 3138 O O . CYS A 1 387 ? 60.914 48.433 17.519 1.00 23.63 409 CYS A O 1
ATOM 3141 N N . VAL A 1 388 ? 59.939 49.211 19.399 1.00 21.88 410 VAL A N 1
ATOM 3142 C CA . VAL A 1 388 ? 59.989 50.601 18.980 1.00 21.82 410 VAL A CA 1
ATOM 3143 C C . VAL A 1 388 ? 61.445 51.054 18.804 1.00 22.68 410 VAL A C 1
ATOM 3144 O O . VAL A 1 388 ? 61.697 52.005 18.040 1.00 23.35 410 VAL A O 1
ATOM 3148 N N . SER A 1 389 ? 62.398 50.340 19.429 1.00 23.31 411 SER A N 1
ATOM 3149 C CA . SER A 1 389 ? 63.838 50.618 19.285 1.00 23.42 411 SER A CA 1
ATOM 3150 C C . SER A 1 389 ? 64.378 50.201 17.890 1.00 23.75 411 SER A C 1
ATOM 3151 O O . SER A 1 389 ? 65.527 50.559 17.565 1.00 25.92 411 SER A O 1
ATOM 3154 N N . GLN A 1 390 ? 63.620 49.383 17.144 1.00 24.01 412 GLN A N 1
ATOM 3155 C CA . GLN A 1 390 ? 64.032 48.878 15.818 1.00 23.29 412 GLN A CA 1
ATOM 3156 C C . GLN A 1 390 ? 63.427 49.707 14.676 1.00 24.42 412 GLN A C 1
ATOM 3157 O O . GLN A 1 390 ? 63.796 49.517 13.524 1.00 23.45 412 GLN A O 1
ATOM 3163 N N . LEU A 1 391 ? 62.496 50.639 14.997 1.00 23.55 413 LEU A N 1
ATOM 3164 C CA . LEU A 1 391 ? 61.882 51.505 13.996 1.00 23.90 413 LEU A CA 1
ATOM 3165 C C . LEU A 1 391 ? 62.931 52.522 13.527 1.00 24.71 413 LEU A C 1
ATOM 3166 O O . LEU A 1 391 ? 63.997 52.680 14.175 1.00 24.72 413 LEU A O 1
ATOM 3171 N N . VAL A 1 392 ? 62.626 53.193 12.399 1.00 24.18 414 VAL A N 1
ATOM 3172 C CA . VAL A 1 392 ? 63.474 54.221 11.807 1.00 23.40 414 VAL A CA 1
ATOM 3173 C C . VAL A 1 392 ? 62.670 55.525 11.690 1.00 23.87 414 VAL A C 1
ATOM 3174 O O . VAL A 1 392 ? 61.563 55.514 11.123 1.00 23.56 414 VAL A O 1
ATOM 3178 N N . ALA A 1 393 ? 63.190 56.617 12.234 1.00 22.89 415 ALA A N 1
ATOM 3179 C CA . ALA A 1 393 ? 62.547 57.925 12.116 1.00 24.35 415 ALA A CA 1
ATOM 3180 C C . ALA A 1 393 ? 62.628 58.387 10.654 1.00 25.47 415 ALA A C 1
ATOM 3181 O O . ALA A 1 393 ? 63.622 58.114 9.967 1.00 23.75 415 ALA A O 1
ATOM 3183 N N . SER A 1 394 ? 61.601 59.117 10.196 1.00 24.13 416 SER A N 1
ATOM 3184 C CA . SER A 1 394 ? 61.548 59.733 8.880 1.00 23.55 416 SER A CA 1
ATOM 3185 C C . SER A 1 394 ? 62.518 60.929 8.807 1.00 27.50 416 SER A C 1
ATOM 3186 O O . SER A 1 394 ? 63.006 61.227 7.723 1.00 29.28 416 SER A O 1
ATOM 3189 N N . ILE A 1 395 ? 62.731 61.630 9.927 1.00 25.54 417 ILE A N 1
ATOM 3190 C CA . ILE A 1 395 ? 63.465 62.892 10.003 1.00 25.52 417 ILE A CA 1
ATOM 3191 C C . ILE A 1 395 ? 64.839 62.623 10.606 1.00 27.23 417 ILE A C 1
ATOM 3192 O O . ILE A 1 395 ? 64.950 62.110 11.728 1.00 24.83 417 ILE A O 1
ATOM 3197 N N . PRO A 1 396 ? 65.925 62.935 9.878 1.00 30.33 418 PRO A N 1
ATOM 3198 C CA . PRO A 1 396 ? 67.276 62.729 10.385 1.00 29.63 418 PRO A CA 1
ATOM 3199 C C . PRO A 1 396 ? 67.597 63.534 11.642 1.00 27.27 418 PRO A C 1
ATOM 3200 O O . PRO A 1 396 ? 66.987 64.574 11.922 1.00 28.92 418 PRO A O 1
ATOM 3204 N N . ASP A 1 397 ? 68.608 63.062 12.384 1.00 26.91 419 ASP A N 1
ATOM 3205 C CA . ASP A 1 397 ? 69.129 63.744 13.561 1.00 29.67 419 ASP A CA 1
ATOM 3206 C C . ASP A 1 397 ? 69.730 65.079 13.108 1.00 32.41 419 ASP A C 1
ATOM 3207 O O . ASP A 1 397 ? 70.677 65.036 12.347 1.00 35.97 419 ASP A O 1
ATOM 3212 N N . LYS A 1 398 ? 69.202 66.209 13.594 1.00 39.64 420 LYS A N 1
ATOM 3213 C CA . LYS A 1 398 ? 69.625 67.564 13.200 1.00 50.86 420 LYS A CA 1
ATOM 3214 C C . LYS A 1 398 ? 70.750 68.123 14.090 1.00 45.53 420 LYS A C 1
ATOM 3215 O O . LYS A 1 398 ? 71.241 69.209 13.798 1.00 44.77 420 LYS A O 1
ATOM 3221 N N . HIS A 1 399 ? 71.091 67.472 15.202 1.00 37.69 421 HIS A N 1
ATOM 3222 C CA . HIS A 1 399 ? 71.857 68.141 16.263 1.00 39.17 421 HIS A CA 1
ATOM 3223 C C . HIS A 1 399 ? 73.011 67.275 16.793 1.00 37.92 421 HIS A C 1
ATOM 3224 O O . HIS A 1 399 ? 73.466 67.529 17.912 1.00 37.58 421 HIS A O 1
ATOM 3231 N N . ASN A 1 400 ? 73.471 66.288 16.019 1.00 30.30 422 ASN A N 1
ATOM 3232 C CA . ASN A 1 400 ? 74.646 65.510 16.396 1.00 37.75 422 ASN A CA 1
ATOM 3233 C C . ASN A 1 400 ? 74.408 64.884 17.786 1.00 39.18 422 ASN A C 1
ATOM 3234 O O . ASN A 1 400 ? 75.245 65.094 18.685 1.00 41.35 422 ASN A O 1
ATOM 3239 N N . VAL A 1 401 ? 73.238 64.234 17.973 1.00 30.02 423 VAL A N 1
ATOM 3240 C CA . VAL A 1 401 ? 72.829 63.575 19.218 1.00 28.05 423 VAL A CA 1
ATOM 3241 C C . VAL A 1 401 ? 73.237 62.108 19.185 1.00 25.12 423 VAL A C 1
ATOM 3242 O O . VAL A 1 401 ? 73.805 61.608 20.167 1.00 27.41 423 VAL A O 1
ATOM 3246 N N . LEU A 1 402 ? 72.967 61.424 18.073 1.00 22.34 424 LEU A N 1
ATOM 3247 C CA . LEU A 1 402 ? 73.238 60.005 17.982 1.00 24.13 424 LEU A CA 1
ATOM 3248 C C . LEU A 1 402 ? 74.757 59.715 17.815 1.00 24.23 424 LEU A C 1
ATOM 3249 O O . LEU A 1 402 ? 75.193 58.646 18.251 1.00 25.50 424 LEU A O 1
ATOM 3254 N N A ASP A 1 403 ? 75.486 60.687 17.242 0.50 24.87 425 ASP A N 1
ATOM 3255 N N B ASP A 1 403 ? 75.499 60.587 17.130 0.50 26.20 425 ASP A N 1
ATOM 3256 C CA A ASP A 1 403 ? 76.872 60.563 16.758 0.50 27.42 425 ASP A CA 1
ATOM 3257 C CA B ASP A 1 403 ? 76.880 60.303 16.707 0.50 29.28 425 ASP A CA 1
ATOM 3258 C C A ASP A 1 403 ? 77.896 61.214 17.712 0.50 27.65 425 ASP A C 1
ATOM 3259 C C B ASP A 1 403 ? 77.878 60.579 17.845 0.50 30.80 425 ASP A C 1
ATOM 3260 O O A ASP A 1 403 ? 79.033 61.440 17.286 0.50 24.75 425 ASP A O 1
ATOM 3261 O O B ASP A 1 403 ? 78.973 60.052 17.840 0.50 33.37 425 ASP A O 1
ATOM 3270 N N A ARG A 1 404 ? 77.490 61.539 18.956 0.75 27.24 426 ARG A N 1
ATOM 3271 N N B ARG A 1 404 ? 77.483 61.390 18.842 0.25 28.45 426 ARG A N 1
ATOM 3272 C CA A ARG A 1 404 ? 78.369 62.018 20.023 0.75 29.37 426 ARG A CA 1
ATOM 3273 C CA B ARG A 1 404 ? 78.356 61.856 19.923 0.25 28.40 426 ARG A CA 1
ATOM 3274 C C A ARG A 1 404 ? 78.074 61.220 21.301 0.75 26.61 426 ARG A C 1
ATOM 3275 C C B ARG A 1 404 ? 78.094 61.076 21.221 0.25 26.74 426 ARG A C 1
ATOM 3276 O O A ARG A 1 404 ? 76.930 60.795 21.526 0.75 23.73 426 ARG A O 1
ATOM 3277 O O B ARG A 1 404 ? 76.988 60.549 21.400 0.25 25.65 426 ARG A O 1
ATOM 3292 N N . LYS A 1 405 ? 79.100 61.016 22.114 1.00 25.47 427 LYS A N 1
ATOM 3293 C CA . LYS A 1 405 ? 78.940 60.462 23.474 1.00 25.56 427 LYS A CA 1
ATOM 3294 C C . LYS A 1 405 ? 78.074 61.427 24.308 1.00 23.45 427 LYS A C 1
ATOM 3295 O O . LYS A 1 405 ? 78.365 62.617 24.446 1.00 22.69 427 LYS A O 1
ATOM 3301 N N . PRO A 1 406 ? 76.927 60.974 24.854 1.00 22.91 428 PRO A N 1
ATOM 3302 C CA . PRO A 1 406 ? 76.090 61.840 25.692 1.00 24.27 428 PRO A CA 1
ATOM 3303 C C . PRO A 1 406 ? 76.902 62.543 26.793 1.00 24.43 428 PRO A C 1
ATOM 3304 O O . PRO A 1 406 ? 77.814 61.917 27.373 1.00 23.64 428 PRO A O 1
ATOM 3308 N N . ASP A 1 407 ? 76.543 63.786 27.081 1.00 23.31 429 ASP A N 1
ATOM 3309 C CA . ASP A 1 407 ? 77.141 64.681 28.083 1.00 28.12 429 ASP A CA 1
ATOM 3310 C C . ASP A 1 407 ? 76.622 64.358 29.490 1.00 26.91 429 ASP A C 1
ATOM 3311 O O . ASP A 1 407 ? 77.275 64.704 30.475 1.00 25.14 429 ASP A O 1
ATOM 3316 N N . GLU A 1 408 ? 75.391 63.822 29.572 1.00 24.12 430 GLU A N 1
ATOM 3317 C CA . GLU A 1 408 ? 74.704 63.540 30.841 1.00 24.07 430 GLU A CA 1
ATOM 3318 C C . GLU A 1 408 ? 74.118 62.147 30.695 1.00 24.08 430 GLU A C 1
ATOM 3319 O O . GLU A 1 408 ? 73.541 61.852 29.646 1.00 25.43 430 GLU A O 1
ATOM 3325 N N . ASN A 1 409 ? 74.386 61.271 31.653 1.00 22.42 431 ASN A N 1
ATOM 3326 C CA . ASN A 1 409 ? 73.975 59.877 31.607 1.00 23.43 431 ASN A CA 1
ATOM 3327 C C . ASN A 1 409 ? 73.304 59.586 32.953 1.00 26.44 431 ASN A C 1
ATOM 3328 O O . ASN A 1 409 ? 74.001 59.522 33.976 1.00 28.97 431 ASN A O 1
ATOM 3333 N N . ILE A 1 410 ? 71.982 59.439 32.946 1.00 24.35 432 ILE A N 1
ATOM 3334 C CA . ILE A 1 410 ? 71.158 59.349 34.161 1.00 23.13 432 ILE A CA 1
ATOM 3335 C C . ILE A 1 410 ? 70.570 57.953 34.236 1.00 24.21 432 ILE A C 1
ATOM 3336 O O . ILE A 1 410 ? 70.067 57.486 33.220 1.00 24.08 432 ILE A O 1
ATOM 3341 N N . VAL A 1 411 ? 70.669 57.319 35.423 1.00 23.00 433 VAL A N 1
ATOM 3342 C CA . VAL A 1 411 ? 70.169 55.963 35.666 1.00 22.14 433 VAL A CA 1
ATOM 3343 C C . VAL A 1 411 ? 69.045 56.052 36.684 1.00 21.79 433 VAL A C 1
ATOM 3344 O O . VAL A 1 411 ? 69.296 56.544 37.783 1.00 22.07 433 VAL A O 1
ATOM 3348 N N . LEU A 1 412 ? 67.857 55.522 36.331 1.00 21.99 434 LEU A N 1
ATOM 3349 C CA . LEU A 1 412 ? 66.678 55.571 37.179 1.00 21.43 434 LEU A CA 1
ATOM 3350 C C . LEU A 1 412 ? 66.163 54.135 37.365 1.00 21.91 434 LEU A C 1
ATOM 3351 O O . LEU A 1 412 ? 65.603 53.554 36.425 1.00 22.13 434 LEU A O 1
ATOM 3356 N N . GLY A 1 413 ? 66.326 53.607 38.582 1.00 23.47 435 GLY A N 1
ATOM 3357 C CA . GLY A 1 413 ? 65.701 52.361 38.969 1.00 22.54 435 GLY A CA 1
ATOM 3358 C C . GLY A 1 413 ? 64.343 52.674 39.582 1.00 22.32 435 GLY A C 1
ATOM 3359 O O . GLY A 1 413 ? 64.297 53.195 40.692 1.00 22.75 435 GLY A O 1
ATOM 3360 N N . PHE A 1 414 ? 63.285 52.373 38.863 1.00 21.93 436 PHE A N 1
ATOM 3361 C CA . PHE A 1 414 ? 61.915 52.655 39.303 1.00 21.43 436 PHE A CA 1
ATOM 3362 C C . PHE A 1 414 ? 61.319 51.402 39.915 1.00 21.26 436 PHE A C 1
ATOM 3363 O O . PHE A 1 414 ? 61.650 50.253 39.525 1.00 21.96 436 PHE A O 1
ATOM 3371 N N . GLY A 1 415 ? 60.439 51.605 40.902 1.00 20.79 437 GLY A N 1
ATOM 3372 C CA . GLY A 1 415 ? 59.711 50.485 41.463 1.00 23.17 437 GLY A CA 1
ATOM 3373 C C . GLY A 1 415 ? 58.896 50.896 42.683 1.00 23.01 437 GLY A C 1
ATOM 3374 O O . GLY A 1 415 ? 58.407 52.030 42.744 1.00 21.98 437 GLY A O 1
ATOM 3375 N N . PHE A 1 416 ? 58.769 49.961 43.624 1.00 21.70 438 PHE A N 1
ATOM 3376 C CA . PHE A 1 416 ? 57.902 50.091 44.794 1.00 21.30 438 PHE A CA 1
ATOM 3377 C C . PHE A 1 416 ? 58.654 49.772 46.079 1.00 24.06 438 PHE A C 1
ATOM 3378 O O . PHE A 1 416 ? 59.528 48.864 46.089 1.00 24.02 438 PHE A O 1
ATOM 3386 N N . TYR A 1 417 ? 58.337 50.535 47.125 1.00 22.71 439 TYR A N 1
ATOM 3387 C CA . TYR A 1 417 ? 58.552 50.097 48.511 1.00 23.10 439 TYR A CA 1
ATOM 3388 C C . TYR A 1 417 ? 57.292 49.377 48.984 1.00 25.18 439 TYR A C 1
ATOM 3389 O O . TYR A 1 417 ? 56.205 49.967 48.976 1.00 22.58 439 TYR A O 1
ATOM 3398 N N . ASN A 1 418 ? 57.442 48.105 49.392 1.00 23.87 440 ASN A N 1
ATOM 3399 C CA . ASN A 1 418 ? 56.351 47.285 49.939 1.00 22.95 440 ASN A CA 1
ATOM 3400 C C . ASN A 1 418 ? 56.394 47.358 51.478 1.00 26.53 440 ASN A C 1
ATOM 3401 O O . ASN A 1 418 ? 57.375 46.906 52.101 1.00 24.96 440 ASN A O 1
ATOM 3406 N N . TYR A 1 419 ? 55.364 47.962 52.107 1.00 25.31 441 TYR A N 1
ATOM 3407 C CA . TYR A 1 419 ? 55.372 48.201 53.554 1.00 26.14 441 TYR A CA 1
ATOM 3408 C C . TYR A 1 419 ? 55.368 46.870 54.328 1.00 29.58 441 TYR A C 1
ATOM 3409 O O . TYR A 1 419 ? 55.877 46.885 55.464 1.00 29.41 441 TYR A O 1
ATOM 3418 N N . LEU A 1 420 ? 54.762 45.814 53.728 1.00 31.29 442 LEU A N 1
ATOM 3419 C CA A LEU A 1 420 ? 54.631 44.505 54.363 0.50 35.61 442 LEU A CA 1
ATOM 3420 C CA B LEU A 1 420 ? 54.634 44.460 54.284 0.50 36.30 442 LEU A CA 1
ATOM 3421 C C . LEU A 1 420 ? 56.025 43.890 54.548 1.00 37.33 442 LEU A C 1
ATOM 3422 O O . LEU A 1 420 ? 56.143 42.900 55.248 1.00 44.76 442 LEU A O 1
ATOM 3431 N N . HIS A 1 421 ? 57.064 44.489 53.957 1.00 40.31 443 HIS A N 1
ATOM 3432 C CA . HIS A 1 421 ? 58.444 43.974 54.017 1.00 50.30 443 HIS A CA 1
ATOM 3433 C C . HIS A 1 421 ? 59.254 44.735 55.049 1.00 48.55 443 HIS A C 1
ATOM 3434 O O . HIS A 1 421 ? 60.461 44.550 55.092 1.00 50.76 443 HIS A O 1
ATOM 3441 N N . GLY A 1 422 ? 58.590 45.581 55.855 1.00 41.95 444 GLY A N 1
ATOM 3442 C CA . GLY A 1 422 ? 59.245 46.407 56.864 1.00 34.77 444 GLY A CA 1
ATOM 3443 C C . GLY A 1 422 ? 58.331 46.556 58.091 1.00 31.60 444 GLY A C 1
ATOM 3444 O O . GLY A 1 422 ? 57.265 45.948 58.163 1.00 33.07 444 GLY A O 1
ATOM 3445 N N . PRO A 1 423 ? 58.707 47.381 59.057 1.00 32.67 445 PRO A N 1
ATOM 3446 C CA . PRO A 1 423 ? 57.891 47.583 60.260 1.00 38.12 445 PRO A CA 1
ATOM 3447 C C . PRO A 1 423 ? 56.526 48.241 59.906 1.00 37.04 445 PRO A C 1
ATOM 3448 O O . PRO A 1 423 ? 56.484 49.087 58.986 1.00 37.48 445 PRO A O 1
ATOM 3452 N N . ASN A 1 424 ? 55.451 47.784 60.548 1.00 32.18 446 ASN A N 1
ATOM 3453 C CA . ASN A 1 424 ? 54.099 48.296 60.348 1.00 34.98 446 ASN A CA 1
ATOM 3454 C C . ASN A 1 424 ? 54.133 49.824 60.351 1.00 32.22 446 ASN A C 1
ATOM 3455 O O . ASN A 1 424 ? 54.550 50.452 61.326 1.00 31.06 446 ASN A O 1
ATOM 3460 N N . PRO A 1 425 ? 53.730 50.495 59.242 1.00 27.03 447 PRO A N 1
ATOM 3461 C CA . PRO A 1 425 ? 53.712 51.955 59.238 1.00 25.70 447 PRO A CA 1
ATOM 3462 C C . PRO A 1 425 ? 52.424 52.553 59.849 1.00 23.82 447 PRO A C 1
ATOM 3463 O O . PRO A 1 425 ? 52.325 53.783 59.902 1.00 24.38 447 PRO A O 1
ATOM 3467 N N . PHE A 1 426 ? 51.450 51.731 60.230 1.00 22.60 448 PHE A N 1
ATOM 3468 C CA . PHE A 1 426 ? 50.147 52.201 60.738 1.00 24.85 448 PHE A CA 1
ATOM 3469 C C . PHE A 1 426 ? 50.119 52.234 62.273 1.00 27.19 448 PHE A C 1
ATOM 3470 O O . PHE A 1 426 ? 50.867 51.507 62.921 1.00 25.07 448 PHE A O 1
ATOM 3478 N N . ASN A 1 427 ? 49.254 53.104 62.822 1.00 22.93 449 ASN A N 1
ATOM 3479 C CA . ASN A 1 427 ? 48.913 53.126 64.243 1.00 24.99 449 ASN A CA 1
ATOM 3480 C C . ASN A 1 427 ? 50.115 53.536 65.105 1.00 28.14 449 ASN A C 1
ATOM 3481 O O . ASN A 1 427 ? 50.146 53.199 66.295 1.00 27.65 449 ASN A O 1
ATOM 3486 N N . ARG A 1 428 ? 51.055 54.320 64.569 1.00 26.55 450 ARG A N 1
ATOM 3487 C CA . ARG A 1 428 ? 52.201 54.802 65.337 1.00 28.20 450 ARG A CA 1
ATOM 3488 C C . ARG A 1 428 ? 52.448 56.286 65.050 1.00 27.24 450 ARG A C 1
ATOM 3489 O O . ARG A 1 428 ? 53.583 56.725 65.140 1.00 27.73 450 ARG A O 1
ATOM 3497 N N . GLY A 1 429 ? 51.372 57.034 64.760 1.00 27.12 451 GLY A N 1
ATOM 3498 C CA . GLY A 1 429 ? 51.399 58.497 64.718 1.00 27.09 451 GLY A CA 1
ATOM 3499 C C . GLY A 1 429 ? 52.079 59.088 63.471 1.00 26.11 451 GLY A C 1
ATOM 3500 O O . GLY A 1 429 ? 52.329 60.300 63.468 1.00 27.05 451 GLY A O 1
ATOM 3501 N N . ILE A 1 430 ? 52.367 58.286 62.443 1.00 24.68 452 ILE A N 1
ATOM 3502 C CA . ILE A 1 430 ? 52.976 58.805 61.190 1.00 25.91 452 ILE A CA 1
ATOM 3503 C C . ILE A 1 430 ? 52.005 58.603 60.025 1.00 23.64 452 ILE A C 1
ATOM 3504 O O . ILE A 1 430 ? 51.081 57.801 60.135 1.00 23.87 452 ILE A O 1
ATOM 3509 N N . TYR A 1 431 ? 52.265 59.293 58.915 1.00 22.59 453 TYR A N 1
ATOM 3510 C CA . TYR A 1 431 ? 51.355 59.379 57.768 1.00 23.84 453 TYR A CA 1
ATOM 3511 C C . TYR A 1 431 ? 52.141 59.053 56.483 1.00 24.42 453 TYR A C 1
ATOM 3512 O O . TYR A 1 431 ? 52.473 59.941 55.702 1.00 26.64 453 TYR A O 1
ATOM 3521 N N . ASP A 1 432 ? 52.444 57.766 56.292 1.00 23.69 454 ASP A N 1
ATOM 3522 C CA . ASP A 1 432 ? 53.161 57.316 55.103 1.00 23.22 454 ASP A CA 1
ATOM 3523 C C . ASP A 1 432 ? 52.145 57.029 53.996 1.00 22.52 454 ASP A C 1
ATOM 3524 O O . ASP A 1 432 ? 51.134 56.316 54.218 1.00 21.21 454 ASP A O 1
ATOM 3529 N N . ARG A 1 433 ? 52.450 57.547 52.797 1.00 21.76 455 ARG A N 1
ATOM 3530 C CA . ARG A 1 433 ? 51.605 57.347 51.605 1.00 22.15 455 ARG A CA 1
ATOM 3531 C C . ARG A 1 433 ? 51.612 55.877 51.192 1.00 22.87 455 ARG A C 1
ATOM 3532 O O . ARG A 1 433 ? 52.681 55.239 51.148 1.00 22.79 455 ARG A O 1
ATOM 3540 N N . PHE A 1 434 ? 50.437 55.343 50.842 1.00 21.28 456 PHE A N 1
ATOM 3541 C CA . PHE A 1 434 ? 50.364 53.969 50.377 1.00 21.50 456 PHE A CA 1
ATOM 3542 C C . PHE A 1 434 ? 49.204 53.805 49.398 1.00 24.72 456 PHE A C 1
ATOM 3543 O O . PHE A 1 434 ? 48.252 54.611 49.408 1.00 21.67 456 PHE A O 1
ATOM 3551 N N . PHE A 1 435 ? 49.290 52.794 48.546 1.00 21.91 457 PHE A N 1
ATOM 3552 C CA . PHE A 1 435 ? 48.160 52.327 47.762 1.00 21.98 457 PHE A CA 1
ATOM 3553 C C . PHE A 1 435 ? 48.113 50.807 47.847 1.00 22.91 457 PHE A C 1
ATOM 3554 O O . PHE A 1 435 ? 49.144 50.172 48.083 1.00 21.90 457 PHE A O 1
ATOM 3562 N N . VAL A 1 436 ? 46.904 50.255 47.701 1.00 22.21 458 VAL A N 1
ATOM 3563 C CA . VAL A 1 436 ? 46.655 48.818 47.800 1.00 22.98 458 VAL A CA 1
ATOM 3564 C C . VAL A 1 436 ? 46.511 48.257 46.380 1.00 25.33 458 VAL A C 1
ATOM 3565 O O . VAL A 1 436 ? 45.583 48.651 45.661 1.00 23.99 458 VAL A O 1
ATOM 3569 N N . VAL A 1 437 ? 47.400 47.325 46.009 1.00 23.49 459 VAL A N 1
ATOM 3570 C CA . VAL A 1 437 ? 47.390 46.749 44.669 1.00 22.01 459 VAL A CA 1
ATOM 3571 C C . VAL A 1 437 ? 46.501 45.493 44.687 1.00 22.90 459 VAL A C 1
ATOM 3572 O O . VAL A 1 437 ? 46.112 45.043 45.762 1.00 22.84 459 VAL A O 1
ATOM 3576 N N . PRO A 1 438 ? 46.135 44.904 43.536 1.00 23.59 460 PRO A N 1
ATOM 3577 C CA . PRO A 1 438 ? 45.207 43.769 43.517 1.00 24.12 460 PRO A CA 1
ATOM 3578 C C . PRO A 1 438 ? 45.582 42.583 44.399 1.00 25.73 460 PRO A C 1
ATOM 3579 O O . PRO A 1 438 ? 44.666 42.000 44.950 1.00 24.47 460 PRO A O 1
ATOM 3583 N N . ASP A 1 439 ? 46.876 42.294 44.596 1.00 25.10 461 ASP A N 1
ATOM 3584 C CA . ASP A 1 439 ? 47.267 41.125 45.422 1.00 25.75 461 ASP A CA 1
ATOM 3585 C C . ASP A 1 439 ? 47.370 41.536 46.896 1.00 27.61 461 ASP A C 1
ATOM 3586 O O . ASP A 1 439 ? 47.778 40.731 47.724 1.00 27.97 461 ASP A O 1
ATOM 3591 N N . ARG A 1 440 ? 46.953 42.785 47.242 1.00 26.12 462 ARG A N 1
ATOM 3592 C CA . ARG A 1 440 ? 46.812 43.303 48.607 1.00 25.98 462 ARG A CA 1
ATOM 3593 C C . ARG A 1 440 ? 48.158 43.717 49.218 1.00 24.98 462 ARG A C 1
ATOM 3594 O O . ARG A 1 440 ? 48.204 44.107 50.405 1.00 25.85 462 ARG A O 1
ATOM 3602 N N . ASN A 1 441 ? 49.227 43.751 48.424 1.00 23.88 463 ASN A N 1
ATOM 3603 C CA . ASN A 1 441 ? 50.463 44.419 48.836 1.00 24.21 463 ASN A CA 1
ATOM 3604 C C . ASN A 1 441 ? 50.184 45.922 49.051 1.00 24.30 463 ASN A C 1
ATOM 3605 O O . ASN A 1 441 ? 49.316 46.482 48.391 1.00 23.93 463 ASN A O 1
ATOM 3610 N N . LEU A 1 442 ? 50.913 46.555 49.977 1.00 23.51 464 LEU A N 1
ATOM 3611 C CA . LEU A 1 442 ? 50.771 47.959 50.337 1.00 23.17 464 LEU A CA 1
ATOM 3612 C C . LEU A 1 442 ? 52.037 48.669 49.865 1.00 25.76 464 LEU A C 1
ATOM 3613 O O . LEU A 1 442 ? 53.128 48.375 50.398 1.00 25.77 464 LEU A O 1
ATOM 3618 N N . MET A 1 443 ? 51.893 49.547 48.863 1.00 25.44 465 MET A N 1
ATOM 3619 C CA . MET A 1 443 ? 53.035 50.072 48.103 1.00 24.38 465 MET A CA 1
ATOM 3620 C C . MET A 1 443 ? 53.121 51.593 48.211 1.00 24.29 465 MET A C 1
ATOM 3621 O O . MET A 1 443 ? 52.102 52.281 48.373 1.00 22.61 465 MET A O 1
ATOM 3626 N N . ASN A 1 444 ? 54.351 52.104 48.086 1.00 23.34 466 ASN A N 1
ATOM 3627 C CA . ASN A 1 444 ? 54.646 53.499 47.741 1.00 22.21 466 ASN A CA 1
ATOM 3628 C C . ASN A 1 444 ? 55.652 53.450 46.563 1.00 24.87 466 ASN A C 1
ATOM 3629 O O . ASN A 1 444 ? 56.487 52.515 46.532 1.00 23.35 466 ASN A O 1
ATOM 3634 N N . SER A 1 445 ? 55.559 54.375 45.585 1.00 22.37 467 SER A N 1
ATOM 3635 C CA . SER A 1 445 ? 56.393 54.301 44.390 1.00 22.68 467 SER A CA 1
ATOM 3636 C C . SER A 1 445 ? 57.719 55.027 44.638 1.00 21.62 467 SER A C 1
ATOM 3637 O O . SER A 1 445 ? 57.745 56.019 45.366 1.00 20.60 467 SER A O 1
ATOM 3640 N N . VAL A 1 446 ? 58.808 54.533 43.997 1.00 21.50 468 VAL A N 1
ATOM 3641 C CA . VAL A 1 446 ? 60.131 55.134 44.159 1.00 20.47 468 VAL A CA 1
ATOM 3642 C C . VAL A 1 446 ? 60.863 55.195 42.807 1.00 20.63 468 VAL A C 1
ATOM 3643 O O . VAL A 1 446 ? 60.607 54.392 41.906 1.00 20.65 468 VAL A O 1
ATOM 3647 N N . MET A 1 447 ? 61.837 56.091 42.771 1.00 20.62 469 MET A N 1
ATOM 3648 C CA . MET A 1 447 ? 62.865 56.222 41.752 1.00 23.01 469 MET A CA 1
ATOM 3649 C C . MET A 1 447 ? 64.185 56.365 42.513 1.00 22.56 469 MET A C 1
ATOM 3650 O O . MET A 1 447 ? 64.355 57.345 43.261 1.00 21.06 469 MET A O 1
ATOM 3655 N N . ASN A 1 448 ? 65.065 55.364 42.402 1.00 21.53 470 ASN A N 1
ATOM 3656 C CA . ASN A 1 448 ? 66.306 55.344 43.178 1.00 22.77 470 ASN A CA 1
ATOM 3657 C C . ASN A 1 448 ? 65.978 55.538 44.676 1.00 22.71 470 ASN A C 1
ATOM 3658 O O . ASN A 1 448 ? 66.633 56.337 45.346 1.00 21.92 470 ASN A O 1
ATOM 3663 N N . ASN A 1 449 ? 64.925 54.839 45.155 1.00 21.81 471 ASN A N 1
ATOM 3664 C CA . ASN A 1 449 ? 64.498 54.774 46.553 1.00 22.57 471 ASN A CA 1
ATOM 3665 C C . ASN A 1 449 ? 63.935 56.100 47.054 1.00 23.32 471 ASN A C 1
ATOM 3666 O O . ASN A 1 449 ? 63.706 56.239 48.271 1.00 23.27 471 ASN A O 1
ATOM 3671 N N . ILE A 1 450 ? 63.627 57.016 46.132 1.00 21.37 472 ILE A N 1
ATOM 3672 C CA . ILE A 1 450 ? 63.022 58.314 46.455 1.00 21.27 472 ILE A CA 1
ATOM 3673 C C . ILE A 1 450 ? 61.586 58.303 45.912 1.00 21.95 472 ILE A C 1
ATOM 3674 O O . ILE A 1 450 ? 61.416 58.115 44.718 1.00 22.37 472 ILE A O 1
ATOM 3679 N N . SER A 1 451 ? 60.601 58.586 46.772 1.00 21.84 473 SER A N 1
ATOM 3680 C CA . SER A 1 451 ? 59.198 58.761 46.372 1.00 21.81 473 SER A CA 1
ATOM 3681 C C . SER A 1 451 ? 58.971 60.260 46.165 1.00 22.63 473 SER A C 1
ATOM 3682 O O . SER A 1 451 ? 59.156 61.051 47.106 1.00 21.93 473 SER A O 1
ATOM 3685 N N . PHE A 1 452 ? 58.650 60.645 44.920 1.00 21.88 474 PHE A N 1
ATOM 3686 C CA . PHE A 1 452 ? 58.550 62.060 44.563 1.00 20.71 474 PHE A CA 1
ATOM 3687 C C . PHE A 1 452 ? 57.457 62.744 45.401 1.00 21.64 474 PHE A C 1
ATOM 3688 O O . PHE A 1 452 ? 56.325 62.222 45.466 1.00 21.87 474 PHE A O 1
ATOM 3696 N N . ILE A 1 453 ? 57.755 63.943 45.909 1.00 21.46 475 ILE A N 1
ATOM 3697 C CA . ILE A 1 453 ? 56.729 64.868 46.392 1.00 22.66 475 ILE A CA 1
ATOM 3698 C C . ILE A 1 453 ? 56.973 66.236 45.762 1.00 23.89 475 ILE A C 1
ATOM 3699 O O . ILE A 1 453 ? 58.105 66.577 45.416 1.00 23.67 475 ILE A O 1
ATOM 3704 N N . ALA A 1 454 ? 55.889 66.988 45.630 1.00 25.83 476 ALA A N 1
ATOM 3705 C CA . ALA A 1 454 ? 55.862 68.293 44.976 1.00 29.24 476 ALA A CA 1
ATOM 3706 C C . ALA A 1 454 ? 56.442 69.362 45.870 1.00 24.80 476 ALA A C 1
ATOM 3707 O O . ALA A 1 454 ? 56.306 69.323 47.099 1.00 23.81 476 ALA A O 1
ATOM 3709 N N . PRO A 1 455 ? 57.050 70.411 45.279 1.00 25.77 477 PRO A N 1
ATOM 3710 C CA . PRO A 1 455 ? 57.377 71.597 46.047 1.00 25.35 477 PRO A CA 1
ATOM 3711 C C . PRO A 1 455 ? 56.102 72.388 46.348 1.00 24.56 477 PRO A C 1
ATOM 3712 O O . PRO A 1 455 ? 55.036 72.099 45.783 1.00 22.53 477 PRO A O 1
ATOM 3716 N N . PRO A 1 456 ? 56.161 73.386 47.245 1.00 24.66 478 PRO A N 1
ATOM 3717 C CA . PRO A 1 456 ? 54.963 74.139 47.647 1.00 21.76 478 PRO A CA 1
ATOM 3718 C C . PRO A 1 456 ? 54.560 75.274 46.712 1.00 22.02 478 PRO A C 1
ATOM 3719 O O . PRO A 1 456 ? 53.482 75.862 46.869 1.00 24.54 478 PRO A O 1
ATOM 3723 N N . SER A 1 457 ? 55.421 75.560 45.727 1.00 21.42 479 SER A N 1
ATOM 3724 C CA . SER A 1 457 ? 55.200 76.526 44.651 1.00 21.64 479 SER A CA 1
ATOM 3725 C C . SER A 1 457 ? 55.818 75.974 43.380 1.00 21.03 479 SER A C 1
ATOM 3726 O O . SER A 1 457 ? 56.750 75.154 43.463 1.00 22.12 479 SER A O 1
ATOM 3729 N N . PRO A 1 458 ? 55.341 76.369 42.181 1.00 21.11 480 PRO A N 1
ATOM 3730 C CA . PRO A 1 458 ? 55.966 75.943 40.924 1.00 20.84 480 PRO A CA 1
ATOM 3731 C C . PRO A 1 458 ? 57.333 76.591 40.781 1.00 21.48 480 PRO A C 1
ATOM 3732 O O . PRO A 1 458 ? 57.447 77.835 40.798 1.00 21.46 480 PRO A O 1
ATOM 3736 N N . PRO A 1 459 ? 58.420 75.801 40.652 1.00 21.22 481 PRO A N 1
ATOM 3737 C CA . PRO A 1 459 ? 59.746 76.393 40.491 1.00 22.00 481 PRO A CA 1
ATOM 3738 C C . PRO A 1 459 ? 59.970 77.200 39.192 1.00 22.38 481 PRO A C 1
ATOM 3739 O O . PRO A 1 459 ? 60.832 78.086 39.155 1.00 22.76 481 PRO A O 1
ATOM 3743 N N . LEU A 1 460 ? 59.184 76.942 38.144 1.00 20.83 482 LEU A N 1
ATOM 3744 C CA . LEU A 1 460 ? 59.324 77.638 36.881 1.00 23.35 482 LEU A CA 1
ATOM 3745 C C . LEU A 1 460 ? 59.124 79.151 37.099 1.00 24.73 482 LEU A C 1
ATOM 3746 O O . LEU A 1 460 ? 59.899 79.938 36.556 1.00 23.52 482 LEU A O 1
ATOM 3751 N N . SER A 1 461 ? 58.102 79.512 37.910 1.00 23.20 483 SER A N 1
ATOM 3752 C CA . SER A 1 461 ? 57.719 80.902 38.132 1.00 22.90 483 SER A CA 1
ATOM 3753 C C . SER A 1 461 ? 58.159 81.394 39.522 1.00 25.82 483 SER A C 1
ATOM 3754 O O . SER A 1 461 ? 58.301 82.600 39.678 1.00 25.85 483 SER A O 1
ATOM 3757 N N . GLN A 1 462 ? 58.348 80.521 40.523 1.00 23.30 484 GLN A N 1
ATOM 3758 C CA . GLN A 1 462 ? 58.552 80.929 41.921 1.00 24.81 484 GLN A CA 1
ATOM 3759 C C . GLN A 1 462 ? 59.776 80.241 42.545 1.00 25.49 484 GLN A C 1
ATOM 3760 O O . GLN A 1 462 ? 59.793 79.978 43.752 1.00 24.32 484 GLN A O 1
ATOM 3766 N N . GLY A 1 463 ? 60.813 79.984 41.742 1.00 27.14 485 GLY A N 1
ATOM 3767 C CA . GLY A 1 463 ? 62.039 79.350 42.235 1.00 29.06 485 GLY A CA 1
ATOM 3768 C C . GLY A 1 463 ? 62.612 80.030 43.483 1.00 32.00 485 GLY A C 1
ATOM 3769 O O . GLY A 1 463 ? 63.109 79.336 44.393 1.00 29.98 485 GLY A O 1
ATOM 3770 N N . ARG A 1 464 ? 62.520 81.349 43.551 1.00 30.73 486 ARG A N 1
ATOM 3771 C CA . ARG A 1 464 ? 63.080 82.114 44.673 1.00 39.43 486 ARG A CA 1
ATOM 3772 C C . ARG A 1 464 ? 62.194 82.038 45.929 1.00 36.48 486 ARG A C 1
ATOM 3773 O O . ARG A 1 464 ? 62.643 82.460 46.973 1.00 34.56 486 ARG A O 1
ATOM 3781 N N . ASP A 1 465 ? 60.969 81.509 45.843 1.00 27.18 487 ASP A N 1
ATOM 3782 C CA . ASP A 1 465 ? 60.097 81.364 47.008 1.00 29.28 487 ASP A CA 1
ATOM 3783 C C . ASP A 1 465 ? 60.240 79.960 47.611 1.00 29.43 487 ASP A C 1
ATOM 3784 O O . ASP A 1 465 ? 59.534 79.642 48.549 1.00 30.15 487 ASP A O 1
ATOM 3789 N N . ILE A 1 466 ? 61.079 79.095 47.029 1.00 28.42 488 ILE A N 1
ATOM 3790 C CA . ILE A 1 466 ? 61.092 77.701 47.440 1.00 28.49 488 ILE A CA 1
ATOM 3791 C C . ILE A 1 466 ? 62.323 77.470 48.320 1.00 31.64 488 ILE A C 1
ATOM 3792 O O . ILE A 1 466 ? 63.419 77.677 47.844 1.00 30.20 488 ILE A O 1
ATOM 3797 N N . PRO A 1 467 ? 62.159 76.970 49.563 1.00 31.90 489 PRO A N 1
ATOM 3798 C CA . PRO A 1 467 ? 63.323 76.612 50.385 1.00 35.90 489 PRO A CA 1
ATOM 3799 C C . PRO A 1 467 ? 64.189 75.545 49.685 1.00 38.40 489 PRO A C 1
ATOM 3800 O O . PRO A 1 467 ? 63.667 74.561 49.224 1.00 32.78 489 PRO A O 1
ATOM 3804 N N . ASP A 1 468 ? 65.513 75.747 49.598 1.00 40.22 490 ASP A N 1
ATOM 3805 C CA . ASP A 1 468 ? 66.474 74.786 49.039 1.00 44.41 490 ASP A CA 1
ATOM 3806 C C . ASP A 1 468 ? 66.288 73.370 49.612 1.00 37.75 490 ASP A C 1
ATOM 3807 O O . ASP A 1 468 ? 66.434 72.401 48.836 1.00 37.02 490 ASP A O 1
ATOM 3812 N N . ASP A 1 469 ? 65.943 73.247 50.912 1.00 35.09 491 ASP A N 1
ATOM 3813 C CA . ASP A 1 469 ? 65.906 71.929 51.556 1.00 36.80 491 ASP A CA 1
ATOM 3814 C C . ASP A 1 469 ? 64.722 71.054 51.075 1.00 33.57 491 ASP A C 1
ATOM 3815 O O . ASP A 1 469 ? 64.565 69.968 51.583 1.00 35.14 491 ASP A O 1
ATOM 3820 N N . VAL A 1 470 ? 63.845 71.523 50.170 1.00 30.63 492 VAL A N 1
ATOM 3821 C CA . VAL A 1 470 ? 62.785 70.645 49.655 1.00 29.62 492 VAL A CA 1
ATOM 3822 C C . VAL A 1 470 ? 63.357 69.682 48.599 1.00 25.68 492 VAL A C 1
ATOM 3823 O O . VAL A 1 470 ? 62.798 68.617 48.449 1.00 26.31 492 VAL A O 1
ATOM 3827 N N . TYR A 1 471 ? 64.415 70.069 47.885 1.00 24.84 493 TYR A N 1
ATOM 3828 C CA . TYR A 1 471 ? 64.995 69.249 46.811 1.00 26.13 493 TYR A CA 1
ATOM 3829 C C . TYR A 1 471 ? 65.872 68.158 47.423 1.00 26.76 493 TYR A C 1
ATOM 3830 O O . TYR A 1 471 ? 66.523 68.423 48.445 1.00 25.36 493 TYR A O 1
ATOM 3839 N N . CYS A 1 472 ? 65.873 66.967 46.836 1.00 23.04 494 CYS A N 1
ATOM 3840 C CA . CYS A 1 472 ? 66.751 65.891 47.257 1.00 23.66 494 CYS A CA 1
ATOM 3841 C C . CYS A 1 472 ? 68.194 66.406 47.133 1.00 25.16 494 CYS A C 1
ATOM 3842 O O . CYS A 1 472 ? 68.562 67.063 46.138 1.00 25.90 494 CYS A O 1
ATOM 3845 N N . PRO A 1 473 ? 69.043 66.154 48.145 1.00 26.93 495 PRO A N 1
ATOM 3846 C CA . PRO A 1 473 ? 70.433 66.636 48.105 1.00 27.27 495 PRO A CA 1
ATOM 3847 C C . PRO A 1 473 ? 71.247 65.903 47.040 1.00 27.00 495 PRO A C 1
ATOM 3848 O O . PRO A 1 473 ? 70.959 64.755 46.715 1.00 25.63 495 PRO A O 1
ATOM 3852 N N . ILE A 1 474 ? 72.233 66.594 46.479 1.00 28.15 496 ILE A N 1
ATOM 3853 C CA . ILE A 1 474 ? 73.144 66.043 45.465 1.00 30.47 496 ILE A CA 1
ATOM 3854 C C . ILE A 1 474 ? 74.348 65.417 46.173 1.00 34.59 496 ILE A C 1
ATOM 3855 O O . ILE A 1 474 ? 74.973 66.109 46.951 1.00 33.89 496 ILE A O 1
ATOM 3860 N N . GLY A 1 475 ? 74.616 64.134 45.924 1.00 31.49 497 GLY A N 1
ATOM 3861 C CA . GLY A 1 475 ? 75.745 63.432 46.523 1.00 38.25 497 GLY A CA 1
ATOM 3862 C C . GLY A 1 475 ? 77.056 63.694 45.780 1.00 37.31 497 GLY A C 1
ATOM 3863 O O . GLY A 1 475 ? 77.075 64.477 44.821 1.00 34.18 497 GLY A O 1
ATOM 3864 N N . ARG A 1 476 ? 78.131 63.008 46.208 1.00 48.30 498 ARG A N 1
ATOM 3865 C CA . ARG A 1 476 ? 79.475 63.207 45.652 1.00 50.77 498 ARG A CA 1
ATOM 3866 C C . ARG A 1 476 ? 79.499 62.753 44.185 1.00 44.19 498 ARG A C 1
ATOM 3867 O O . ARG A 1 476 ? 80.266 63.319 43.416 1.00 42.87 498 ARG A O 1
ATOM 3875 N N . SER A 1 477 ? 78.659 61.749 43.828 1.00 40.79 499 SER A N 1
ATOM 3876 C CA . SER A 1 477 ? 78.374 61.261 42.465 1.00 39.34 499 SER A CA 1
ATOM 3877 C C . SER A 1 477 ? 78.016 62.388 41.492 1.00 39.10 499 SER A C 1
ATOM 3878 O O . SER A 1 477 ? 78.261 62.275 40.267 1.00 42.71 499 SER A O 1
ATOM 3881 N N . GLY A 1 478 ? 77.379 63.447 42.021 1.00 34.29 500 GLY A N 1
ATOM 3882 C CA . GLY A 1 478 ? 76.760 64.500 41.241 1.00 31.17 500 GLY A CA 1
ATOM 3883 C C . GLY A 1 478 ? 75.274 64.198 40.958 1.00 27.40 500 GLY A C 1
ATOM 3884 O O . GLY A 1 478 ? 74.671 64.966 40.228 1.00 30.42 500 GLY A O 1
ATOM 3885 N N . PHE A 1 479 ? 74.704 63.208 41.635 1.00 28.21 501 PHE A N 1
ATOM 3886 C CA . PHE A 1 479 ? 73.287 62.777 41.474 1.00 28.38 501 PHE A CA 1
ATOM 3887 C C . PHE A 1 479 ? 72.459 62.882 42.757 1.00 27.95 501 PHE A C 1
ATOM 3888 O O . PHE A 1 479 ? 72.945 62.777 43.880 1.00 27.55 501 PHE A O 1
ATOM 3896 N N . PRO A 1 480 ? 71.126 63.106 42.637 1.00 27.08 502 PRO A N 1
ATOM 3897 C CA . PRO A 1 480 ? 70.274 63.207 43.817 1.00 24.60 502 PRO A CA 1
ATOM 3898 C C . PRO A 1 480 ? 70.295 61.914 44.612 1.00 24.36 502 PRO A C 1
ATOM 3899 O O . PRO A 1 480 ? 70.389 60.866 44.028 1.00 26.06 502 PRO A O 1
ATOM 3903 N N . GLN A 1 481 ? 70.146 62.033 45.938 1.00 26.43 503 GLN A N 1
ATOM 3904 C CA . GLN A 1 481 ? 70.029 60.901 46.853 1.00 30.91 503 GLN A CA 1
ATOM 3905 C C . GLN A 1 481 ? 69.183 61.312 48.057 1.00 27.63 503 GLN A C 1
ATOM 3906 O O . GLN A 1 481 ? 68.865 62.495 48.210 1.00 27.04 503 GLN A O 1
ATOM 3912 N N . CYS A 1 482 ? 68.795 60.337 48.876 1.00 29.98 504 CYS A N 1
ATOM 3913 C CA . CYS A 1 482 ? 68.044 60.582 50.120 1.00 33.86 504 CYS A CA 1
ATOM 3914 C C . CYS A 1 482 ? 68.877 61.428 51.088 1.00 36.72 504 CYS A C 1
ATOM 3915 O O . CYS A 1 482 ? 70.094 61.286 51.107 1.00 41.43 504 CYS A O 1
ATOM 3918 N N . PRO A 1 483 ? 68.282 62.355 51.862 1.00 36.81 505 PRO A N 1
ATOM 3919 C CA . PRO A 1 483 ? 69.024 63.083 52.905 1.00 45.27 505 PRO A CA 1
ATOM 3920 C C . PRO A 1 483 ? 69.626 62.223 54.028 1.00 42.57 505 PRO A C 1
ATOM 3921 O O . PRO A 1 483 ? 69.133 61.100 54.079 1.00 45.10 505 PRO A O 1
ATOM 3925 N N . GLU A 1 489 ? 65.771 53.572 56.672 1.00 82.64 511 GLU A N 1
ATOM 3926 C CA . GLU A 1 489 ? 64.405 53.775 56.113 1.00 76.42 511 GLU A CA 1
ATOM 3927 C C . GLU A 1 489 ? 64.326 53.003 54.785 1.00 59.35 511 GLU A C 1
ATOM 3928 O O . GLU A 1 489 ? 65.352 52.843 54.110 1.00 65.91 511 GLU A O 1
ATOM 3934 N N . GLY A 1 490 ? 63.135 52.511 54.425 1.00 40.82 512 GLY A N 1
ATOM 3935 C CA . GLY A 1 490 ? 62.955 51.771 53.175 1.00 38.35 512 GLY A CA 1
ATOM 3936 C C . GLY A 1 490 ? 62.979 52.702 51.946 1.00 32.32 512 GLY A C 1
ATOM 3937 O O . GLY A 1 490 ? 63.221 52.236 50.848 1.00 33.57 512 GLY A O 1
ATOM 3938 N N . PHE A 1 491 ? 62.706 54.005 52.152 1.00 30.02 513 PHE A N 1
ATOM 3939 C CA . PHE A 1 491 ? 62.599 55.021 51.090 1.00 28.23 513 PHE A CA 1
ATOM 3940 C C . PHE A 1 491 ? 62.642 56.379 51.761 1.00 28.67 513 PHE A C 1
ATOM 3941 O O . PHE A 1 491 ? 62.477 56.456 52.990 1.00 27.31 513 PHE A O 1
ATOM 3949 N N . CYS A 1 492 ? 62.857 57.434 50.976 1.00 25.90 514 CYS A N 1
ATOM 3950 C CA . CYS A 1 492 ? 62.681 58.796 51.427 1.00 26.18 514 CYS A CA 1
ATOM 3951 C C . CYS A 1 492 ? 61.759 59.532 50.457 1.00 25.38 514 CYS A C 1
ATOM 3952 O O . CYS A 1 492 ? 61.403 58.971 49.407 1.00 23.74 514 CYS A O 1
ATOM 3955 N N . GLU A 1 493 ? 61.360 60.741 50.849 1.00 23.94 515 GLU A N 1
ATOM 3956 C CA A GLU A 1 493 ? 60.489 61.616 50.066 0.50 24.88 515 GLU A CA 1
ATOM 3957 C CA B GLU A 1 493 ? 60.526 61.588 50.002 0.50 26.50 515 GLU A CA 1
ATOM 3958 C C . GLU A 1 493 ? 61.151 62.981 49.961 1.00 25.64 515 GLU A C 1
ATOM 3959 O O . GLU A 1 493 ? 61.500 63.526 50.997 1.00 27.21 515 GLU A O 1
ATOM 3970 N N . CYS A 1 494 ? 61.311 63.501 48.736 1.00 24.09 516 CYS A N 1
ATOM 3971 C CA . CYS A 1 494 ? 61.820 64.847 48.500 1.00 23.16 516 CYS A CA 1
ATOM 3972 C C . CYS A 1 494 ? 61.539 65.219 47.046 1.00 23.09 516 CYS A C 1
ATOM 3973 O O . CYS A 1 494 ? 61.029 64.369 46.295 1.00 22.00 516 CYS A O 1
ATOM 3976 N N . VAL A 1 495 ? 61.746 66.500 46.684 1.00 21.17 517 VAL A N 1
ATOM 3977 C CA . VAL A 1 495 ? 61.564 66.933 45.292 1.00 22.45 517 VAL A CA 1
ATOM 3978 C C . VAL A 1 495 ? 62.794 66.448 44.499 1.00 23.52 517 VAL A C 1
ATOM 3979 O O . VAL A 1 495 ? 63.879 67.053 44.632 1.00 23.00 517 VAL A O 1
ATOM 3983 N N . HIS A 1 496 ? 62.609 65.365 43.745 1.00 21.70 518 HIS A N 1
ATOM 3984 C CA . HIS A 1 496 ? 63.701 64.640 43.080 1.00 21.39 518 HIS A CA 1
ATOM 3985 C C . HIS A 1 496 ? 64.038 65.347 41.773 1.00 22.75 518 HIS A C 1
ATOM 3986 O O . HIS A 1 496 ? 63.349 65.128 40.765 1.00 23.25 518 HIS A O 1
ATOM 3993 N N . LEU A 1 497 ? 65.075 66.202 41.804 1.00 21.28 519 LEU A N 1
ATOM 3994 C CA . LEU A 1 497 ? 65.391 67.144 40.742 1.00 22.36 519 LEU A CA 1
ATOM 3995 C C . LEU A 1 497 ? 66.805 66.892 40.191 1.00 24.15 519 LEU A C 1
ATOM 3996 O O . LEU A 1 497 ? 67.745 66.909 40.986 1.00 24.38 519 LEU A O 1
ATOM 4001 N N . PHE A 1 498 ? 66.916 66.739 38.865 1.00 21.31 520 PHE A N 1
ATOM 4002 C CA . PHE A 1 498 ? 68.172 66.659 38.118 1.00 24.26 520 PHE A CA 1
ATOM 4003 C C . PHE A 1 498 ? 68.361 67.965 37.367 1.00 25.71 520 PHE A C 1
ATOM 4004 O O . PHE A 1 498 ? 67.450 68.388 36.663 1.00 25.50 520 PHE A O 1
ATOM 4012 N N . ARG A 1 499 ? 69.536 68.576 37.503 1.00 24.64 521 ARG A N 1
ATOM 4013 C CA . ARG A 1 499 ? 69.881 69.778 36.731 1.00 25.94 521 ARG A CA 1
ATOM 4014 C C . ARG A 1 499 ? 70.754 69.355 35.540 1.00 27.53 521 ARG A C 1
ATOM 4015 O O . ARG A 1 499 ? 71.715 68.578 35.731 1.00 27.61 521 ARG A O 1
ATOM 4023 N N . VAL A 1 500 ? 70.372 69.757 34.327 1.00 23.79 522 VAL A N 1
ATOM 4024 C CA . VAL A 1 500 ? 71.253 69.585 33.162 1.00 25.80 522 VAL A CA 1
ATOM 4025 C C . VAL A 1 500 ? 71.432 70.934 32.483 1.00 25.60 522 VAL A C 1
ATOM 4026 O O . VAL A 1 500 ? 70.494 71.754 32.435 1.00 24.11 522 VAL A O 1
ATOM 4030 N N . PRO A 1 501 ? 72.628 71.180 31.909 1.00 26.52 523 PRO A N 1
ATOM 4031 C CA . PRO A 1 501 ? 72.888 72.421 31.182 1.00 26.28 523 PRO A CA 1
ATOM 4032 C C . PRO A 1 501 ? 72.049 72.518 29.922 1.00 24.19 523 PRO A C 1
ATOM 4033 O O . PRO A 1 501 ? 71.766 71.496 29.285 1.00 25.60 523 PRO A O 1
ATOM 4037 N N . LEU A 1 502 ? 71.663 73.730 29.521 1.00 25.92 524 LEU A N 1
ATOM 4038 C CA . LEU A 1 502 ? 71.000 73.961 28.243 1.00 26.98 524 LEU A CA 1
ATOM 4039 C C . LEU A 1 502 ? 71.902 73.436 27.115 1.00 30.16 524 LEU A C 1
ATOM 4040 O O . LEU A 1 502 ? 73.115 73.719 27.119 1.00 28.40 524 LEU A O 1
ATOM 4045 N N . GLY A 1 503 ? 71.350 72.609 26.224 1.00 26.06 525 GLY A N 1
ATOM 4046 C CA . GLY A 1 503 ? 72.064 72.094 25.064 1.00 27.57 525 GLY A CA 1
ATOM 4047 C C . GLY A 1 503 ? 72.760 70.760 25.349 1.00 26.14 525 GLY A C 1
ATOM 4048 O O . GLY A 1 503 ? 73.385 70.230 24.454 1.00 28.02 525 GLY A O 1
ATOM 4049 N N . ALA A 1 504 ? 72.677 70.227 26.566 1.00 26.21 526 ALA A N 1
ATOM 4050 C CA . ALA A 1 504 ? 73.312 68.938 26.874 1.00 24.54 526 ALA A CA 1
ATOM 4051 C C . ALA A 1 504 ? 72.697 67.812 26.031 1.00 26.26 526 ALA A C 1
ATOM 4052 O O . ALA A 1 504 ? 71.490 67.837 25.750 1.00 24.83 526 ALA A O 1
ATOM 4054 N N A ASN A 1 505 ? 73.523 66.832 25.617 0.75 23.54 527 ASN A N 1
ATOM 4055 N N B ASN A 1 505 ? 73.524 66.802 25.706 0.25 22.26 527 ASN A N 1
ATOM 4056 C CA A ASN A 1 505 ? 73.044 65.580 25.067 0.75 27.10 527 ASN A CA 1
ATOM 4057 C CA B ASN A 1 505 ? 73.128 65.546 25.085 0.25 23.04 527 ASN A CA 1
ATOM 4058 C C A ASN A 1 505 ? 72.843 64.643 26.264 0.75 27.08 527 ASN A C 1
ATOM 4059 C C B ASN A 1 505 ? 72.872 64.527 26.206 0.25 24.08 527 ASN A C 1
ATOM 4060 O O A ASN A 1 505 ? 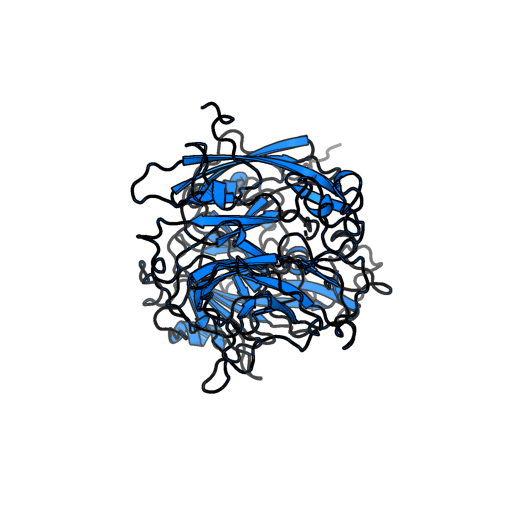73.809 64.326 26.967 0.75 26.17 527 ASN A O 1
ATOM 4061 O O B ASN A 1 505 ? 73.842 64.038 26.802 0.25 23.18 527 ASN A O 1
ATOM 4070 N N . VAL A 1 506 ? 71.588 64.221 26.495 1.00 22.21 528 VAL A N 1
ATOM 4071 C CA . VAL A 1 506 ? 71.199 63.480 27.683 1.00 20.99 528 VAL A CA 1
ATOM 4072 C C . VAL A 1 506 ? 70.776 62.065 27.303 1.00 22.15 528 VAL A C 1
ATOM 4073 O O . VAL A 1 506 ? 69.892 61.916 26.436 1.00 23.17 528 VAL A O 1
ATOM 4077 N N . GLN A 1 507 ? 71.368 61.046 27.932 1.00 20.93 529 GLN A N 1
ATOM 4078 C CA . GLN A 1 507 ? 70.886 59.664 27.845 1.00 20.63 529 GLN A CA 1
ATOM 4079 C C . GLN A 1 507 ? 70.323 59.298 29.225 1.00 21.97 529 GLN A C 1
ATOM 4080 O O . GLN A 1 507 ? 70.956 59.601 30.261 1.00 21.46 529 GLN A O 1
ATOM 4086 N N . ILE A 1 508 ? 69.164 58.618 29.225 1.00 20.94 530 ILE A N 1
ATOM 4087 C CA . ILE A 1 508 ? 68.486 58.204 30.448 1.00 20.95 530 ILE A CA 1
ATOM 4088 C C . ILE A 1 508 ? 68.238 56.716 30.294 1.00 21.79 530 ILE A C 1
ATOM 4089 O O . ILE A 1 508 ? 67.701 56.311 29.265 1.00 21.65 530 ILE A O 1
ATOM 4094 N N . VAL A 1 509 ? 68.622 55.937 31.311 1.00 21.54 531 VAL A N 1
ATOM 4095 C CA . VAL A 1 509 ? 68.361 54.501 31.322 1.00 22.96 531 VAL A CA 1
ATOM 4096 C C . VAL A 1 509 ? 67.443 54.237 32.502 1.00 22.41 531 VAL A C 1
ATOM 4097 O O . VAL A 1 509 ? 67.810 54.563 33.649 1.00 23.29 531 VAL A O 1
ATOM 4101 N N . MET A 1 510 ? 66.284 53.616 32.222 1.00 21.63 532 MET A N 1
ATOM 4102 C CA . MET A 1 510 ? 65.219 53.388 33.191 1.00 20.84 532 MET A CA 1
ATOM 4103 C C . MET A 1 510 ? 64.990 51.885 33.314 1.00 20.99 532 MET A C 1
ATOM 4104 O O . MET A 1 510 ? 64.821 51.245 32.294 1.00 22.80 532 MET A O 1
ATOM 4109 N N . GLY A 1 511 ? 65.090 51.358 34.544 1.00 21.77 533 GLY A N 1
ATOM 4110 C CA . GLY A 1 511 ? 64.991 49.919 34.801 1.00 22.65 533 GLY A CA 1
ATOM 4111 C C . GLY A 1 511 ? 63.919 49.565 35.840 1.00 20.89 533 GLY A C 1
ATOM 4112 O O . GLY A 1 511 ? 63.809 50.249 36.868 1.00 20.69 533 GLY A O 1
ATOM 4113 N N . ASP A 1 512 ? 63.184 48.481 35.557 1.00 21.03 534 ASP A N 1
ATOM 4114 C CA . ASP A 1 512 ? 62.159 47.864 36.402 1.00 20.61 534 ASP A CA 1
ATOM 4115 C C . ASP A 1 512 ? 62.852 47.054 37.510 1.00 24.08 534 ASP A C 1
ATOM 4116 O O . ASP A 1 512 ? 62.983 45.816 37.373 1.00 23.48 534 ASP A O 1
ATOM 4121 N N . VAL A 1 513 ? 63.284 47.724 38.602 1.00 22.57 535 VAL A N 1
ATOM 4122 C CA . VAL A 1 513 ? 64.128 47.086 39.628 1.00 24.28 535 VAL A CA 1
ATOM 4123 C C . VAL A 1 513 ? 63.317 46.284 40.660 1.00 27.25 535 VAL A C 1
ATOM 4124 O O . VAL A 1 513 ? 63.952 45.466 41.332 1.00 25.74 535 VAL A O 1
ATOM 4128 N N . THR A 1 514 ? 61.972 46.458 40.759 1.00 23.07 536 THR A N 1
ATOM 4129 C CA . THR A 1 514 ? 61.095 45.616 41.597 1.00 25.72 536 THR A CA 1
ATOM 4130 C C . THR A 1 514 ? 59.925 45.099 40.757 1.00 23.88 536 THR A C 1
ATOM 4131 O O . THR A 1 514 ? 58.761 45.512 40.908 1.00 23.98 536 THR A O 1
ATOM 4135 N N . PRO A 1 515 ? 60.203 44.209 39.809 1.00 23.49 537 PRO A N 1
ATOM 4136 C CA . PRO A 1 515 ? 59.187 43.752 38.861 1.00 23.55 537 PRO A CA 1
ATOM 4137 C C . PRO A 1 515 ? 58.017 43.081 39.540 1.00 24.17 537 PRO A C 1
ATOM 4138 O O . PRO A 1 515 ? 58.202 42.390 40.530 1.00 23.98 537 PRO A O 1
ATOM 4142 N N . ALA A 1 516 ? 56.803 43.323 39.042 1.00 24.31 538 ALA A N 1
ATOM 4143 C CA . ALA A 1 516 ? 55.583 42.715 39.586 1.00 24.43 538 ALA A CA 1
ATOM 4144 C C . ALA A 1 516 ? 54.524 42.666 38.504 1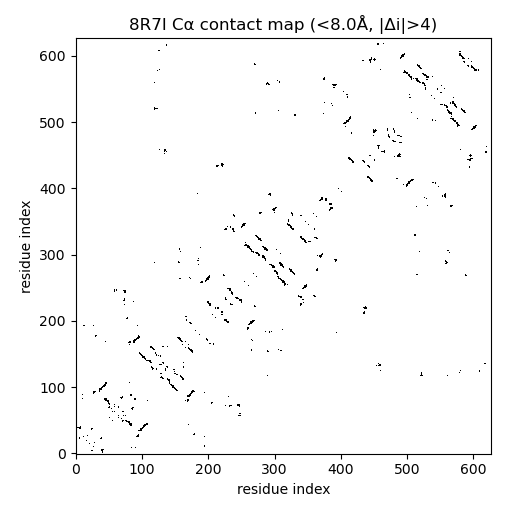.00 24.61 538 ALA A C 1
ATOM 4145 O O . ALA A 1 516 ? 54.470 43.604 37.718 1.00 24.26 538 ALA A O 1
ATOM 4147 N N . SER A 1 517 ? 53.701 41.611 38.514 1.00 23.67 539 SER A N 1
ATOM 4148 C CA . SER A 1 517 ? 52.437 41.526 37.774 1.00 26.42 539 SER A CA 1
ATOM 4149 C C . SER A 1 517 ? 52.595 41.879 36.302 1.00 26.44 539 SER A C 1
ATOM 4150 O O . SER A 1 517 ? 51.720 42.571 35.750 1.00 21.61 539 SER A O 1
ATOM 4153 N N . ASP A 1 518 ? 53.722 41.454 35.665 1.00 23.79 540 ASP A N 1
ATOM 4154 C CA . ASP A 1 518 ? 53.962 41.695 34.245 1.00 23.75 540 ASP A CA 1
ATOM 4155 C C . ASP A 1 518 ? 53.831 43.191 33.885 1.00 22.13 540 ASP A C 1
ATOM 4156 O O . ASP A 1 518 ? 53.469 43.494 32.759 1.00 22.01 540 ASP A O 1
ATOM 4161 N N . LEU A 1 519 ? 54.104 44.098 34.829 1.00 22.46 541 LEU A N 1
ATOM 4162 C CA . LEU A 1 519 ? 53.956 45.541 34.563 1.00 22.56 541 LEU A CA 1
ATOM 4163 C C . LEU A 1 519 ? 54.985 46.036 33.536 1.00 22.11 541 LEU A C 1
ATOM 4164 O O . LEU A 1 519 ? 56.216 45.846 33.699 1.00 22.36 541 LEU A O 1
ATOM 4169 N N . HIS A 1 520 ? 54.488 46.800 32.554 1.00 21.50 542 HIS A N 1
ATOM 4170 C CA . HIS A 1 520 ? 55.280 47.504 31.532 1.00 20.82 542 HIS A CA 1
ATOM 4171 C C . HIS A 1 520 ? 55.094 49.010 31.762 1.00 23.01 542 HIS A C 1
ATOM 4172 O O . HIS A 1 520 ? 54.212 49.631 31.148 1.00 22.90 542 HIS A O 1
ATOM 4179 N N . HIS A 1 521 ? 55.888 49.577 32.657 1.00 21.89 543 HIS A N 1
ATOM 4180 C CA . HIS A 1 521 ? 55.700 50.958 33.137 1.00 21.21 543 HIS A CA 1
ATOM 4181 C C . HIS A 1 521 ? 56.052 51.912 32.006 1.00 23.29 543 HIS A C 1
ATOM 4182 O O . HIS A 1 521 ? 57.198 51.890 31.488 1.00 21.61 543 HIS A O 1
ATOM 4189 N N . PRO A 1 522 ? 55.107 52.755 31.534 1.00 21.09 544 PRO A N 1
ATOM 4190 C CA . PRO A 1 522 ? 55.411 53.670 30.429 1.00 20.92 544 PRO A CA 1
ATOM 4191 C C . PRO A 1 522 ? 55.888 55.029 30.889 1.00 22.06 544 PRO A C 1
ATOM 4192 O O . PRO A 1 522 ? 55.124 55.836 31.369 1.00 22.88 544 PRO A O 1
ATOM 4196 N N . PHE A 1 523 ? 57.183 55.297 30.745 1.00 22.10 545 PHE A N 1
ATOM 4197 C CA . PHE A 1 523 ? 57.781 56.555 31.190 1.00 20.42 545 PHE A CA 1
ATOM 4198 C C . PHE A 1 523 ? 57.661 57.626 30.123 1.00 20.54 545 PHE A C 1
ATOM 4199 O O . PHE A 1 523 ? 57.938 57.386 28.948 1.00 19.68 545 PHE A O 1
ATOM 4207 N N . HIS A 1 524 ? 57.256 58.839 30.575 1.00 20.84 546 HIS A N 1
ATOM 4208 C CA . HIS A 1 524 ? 56.906 59.954 29.717 1.00 18.95 546 HIS A CA 1
ATOM 4209 C C . HIS A 1 524 ? 57.710 61.157 30.171 1.00 18.79 546 HIS A C 1
ATOM 4210 O O . HIS A 1 524 ? 57.742 61.451 31.363 1.00 20.24 546 HIS A O 1
ATOM 4217 N N . LEU A 1 525 ? 58.350 61.830 29.212 1.00 19.41 547 LEU A N 1
ATOM 4218 C CA . LEU A 1 525 ? 59.089 63.075 29.435 1.00 19.08 547 LEU A CA 1
ATOM 4219 C C . LEU A 1 525 ? 58.305 64.231 28.838 1.00 19.28 547 LEU A C 1
ATOM 4220 O O . LEU A 1 525 ? 58.090 64.249 27.634 1.00 21.43 547 LEU A O 1
ATOM 4225 N N . HIS A 1 526 ? 58.001 65.241 29.661 1.00 20.83 548 HIS A N 1
ATOM 4226 C CA . HIS A 1 526 ? 57.439 66.515 29.216 1.00 20.99 548 HIS A CA 1
ATOM 4227 C C . HIS A 1 526 ? 58.478 67.342 28.447 1.00 21.10 548 HIS A C 1
ATOM 4228 O O . HIS A 1 526 ? 59.680 67.212 28.713 1.00 20.70 548 HIS A O 1
ATOM 4235 N N . GLY A 1 527 ? 57.990 68.181 27.504 1.00 20.01 549 GLY A N 1
ATOM 4236 C CA . GLY A 1 527 ? 58.783 69.193 26.834 1.00 20.52 549 GLY A CA 1
ATOM 4237 C C . GLY A 1 527 ? 59.622 68.713 25.658 1.00 22.22 549 GLY A C 1
ATOM 4238 O O . GLY A 1 527 ? 60.302 69.548 25.023 1.00 21.48 549 GLY A O 1
ATOM 4239 N N . TYR A 1 528 ? 59.592 67.401 25.415 1.00 20.08 550 TYR A N 1
ATOM 4240 C CA . TYR A 1 528 ? 60.487 66.779 24.477 1.00 20.51 550 TYR A CA 1
ATOM 4241 C C . TYR A 1 528 ? 59.929 65.499 23.874 1.00 21.81 550 TYR A C 1
ATOM 4242 O O . TYR A 1 528 ? 58.991 64.883 24.374 1.00 22.28 550 TYR A O 1
ATOM 4251 N N . ASP A 1 529 ? 60.565 65.112 22.763 1.00 21.02 551 ASP A N 1
ATOM 4252 C CA . ASP A 1 529 ? 60.575 63.722 22.277 1.00 21.94 551 ASP A CA 1
ATOM 4253 C C . ASP A 1 529 ? 62.025 63.224 22.382 1.00 21.27 551 ASP A C 1
ATOM 4254 O O . ASP A 1 529 ? 62.935 64.009 22.682 1.00 21.15 551 ASP A O 1
ATOM 4259 N N . PHE A 1 530 ? 62.232 61.918 22.234 1.00 22.03 552 PHE A N 1
ATOM 4260 C CA . PHE A 1 530 ? 63.546 61.337 22.458 1.00 21.58 552 PHE A CA 1
ATOM 4261 C C . PHE A 1 530 ? 63.725 60.163 21.507 1.00 22.05 552 PHE A C 1
ATOM 4262 O O . PHE A 1 530 ? 62.770 59.484 21.124 1.00 20.77 552 PHE A O 1
ATOM 4270 N N . PHE A 1 531 ? 64.983 59.881 21.164 1.00 21.46 553 PHE A N 1
ATOM 4271 C CA . PHE A 1 531 ? 65.314 58.675 20.418 1.00 21.84 553 PHE A CA 1
ATOM 4272 C C . PHE A 1 531 ? 65.237 57.502 21.371 1.00 21.84 553 PHE A C 1
ATOM 4273 O O . PHE A 1 531 ? 65.754 57.598 22.498 1.00 21.28 553 PHE A O 1
ATOM 4281 N N . VAL A 1 532 ? 64.676 56.380 20.904 1.00 22.59 554 VAL A N 1
ATOM 4282 C CA . VAL A 1 532 ? 64.686 55.147 21.673 1.00 22.36 554 VAL A CA 1
ATOM 4283 C C . VAL A 1 532 ? 65.986 54.376 21.327 1.00 23.71 554 VAL A C 1
ATOM 4284 O O . VAL A 1 532 ? 66.120 53.885 20.212 1.00 24.21 554 VAL A O 1
ATOM 4288 N N . ILE A 1 533 ? 66.925 54.323 22.275 1.00 22.41 555 ILE A N 1
ATOM 4289 C CA . ILE A 1 533 ? 68.303 53.807 22.045 1.00 22.85 555 ILE A CA 1
ATOM 4290 C C . ILE A 1 533 ? 68.330 52.284 22.197 1.00 22.41 555 ILE A C 1
ATOM 4291 O O . ILE A 1 533 ? 68.935 51.597 21.376 1.00 22.86 555 ILE A O 1
ATOM 4296 N N . ALA A 1 534 ? 67.693 51.759 23.234 1.00 22.61 556 ALA A N 1
ATOM 4297 C CA . ALA A 1 534 ? 67.750 50.315 23.508 1.00 25.03 556 ALA A CA 1
ATOM 4298 C C . ALA A 1 534 ? 66.595 49.911 24.408 1.00 22.56 556 ALA A C 1
ATOM 4299 O O . ALA A 1 534 ? 66.133 50.724 25.190 1.00 23.85 556 ALA A O 1
ATOM 4301 N N . MET A 1 535 ? 66.174 48.652 24.333 1.00 21.94 557 MET A N 1
ATOM 4302 C CA . MET A 1 535 ? 65.260 48.096 25.305 1.00 22.48 557 MET A CA 1
ATOM 4303 C C . MET A 1 535 ? 65.385 46.562 25.271 1.00 21.69 557 MET A C 1
ATOM 4304 O O . MET A 1 535 ? 65.616 45.996 24.209 1.00 22.18 557 MET A O 1
ATOM 4309 N N A ASP A 1 536 ? 65.237 45.929 26.446 0.50 22.46 558 ASP A N 1
ATOM 4310 N N B ASP A 1 536 ? 65.258 45.916 26.440 0.50 22.52 558 ASP A N 1
ATOM 4311 C CA A ASP A 1 536 ? 65.324 44.477 26.590 0.50 21.75 558 ASP A CA 1
ATOM 4312 C CA B ASP A 1 536 ? 65.417 44.468 26.588 0.50 21.96 558 ASP A CA 1
ATOM 4313 C C A ASP A 1 536 ? 64.961 44.109 28.024 0.50 21.75 558 ASP A C 1
ATOM 4314 C C B ASP A 1 536 ? 65.046 44.100 28.023 0.50 21.85 558 ASP A C 1
ATOM 4315 O O A ASP A 1 536 ? 64.803 45.007 28.870 0.50 20.85 558 ASP A O 1
ATOM 4316 O O B ASP A 1 536 ? 64.965 44.999 28.880 0.50 21.18 558 ASP A O 1
ATOM 4325 N N . GLN A 1 537 ? 64.815 42.798 28.286 1.00 21.79 559 GLN A N 1
ATOM 4326 C CA . GLN A 1 537 ? 64.728 42.286 29.664 1.00 22.56 559 GLN A CA 1
ATOM 4327 C C . GLN A 1 537 ? 66.141 42.117 30.251 1.00 23.24 559 GLN A C 1
ATOM 4328 O O . GLN A 1 537 ? 67.120 41.881 29.507 1.00 24.90 559 GLN A O 1
ATOM 4334 N N . PHE A 1 538 ? 66.248 42.271 31.572 1.00 23.23 560 PHE A N 1
ATOM 4335 C CA . PHE A 1 538 ? 67.444 41.938 32.339 1.00 24.27 560 PHE A CA 1
ATOM 4336 C C . PHE A 1 538 ? 67.679 40.423 32.317 1.00 26.07 560 PHE A C 1
ATOM 4337 O O . PHE A 1 538 ? 66.726 39.638 32.318 1.00 27.57 560 PHE A O 1
ATOM 4345 N N . ARG A 1 539 ? 68.961 40.057 32.327 1.00 24.15 561 ARG A N 1
ATOM 4346 C CA . ARG A 1 539 ? 69.413 38.695 32.639 1.00 24.26 561 ARG A CA 1
ATOM 4347 C C . ARG A 1 539 ? 69.866 38.709 34.110 1.00 27.55 561 ARG A C 1
ATOM 4348 O O . ARG A 1 539 ? 70.431 39.722 34.579 1.00 27.80 561 ARG A O 1
ATOM 4356 N N . ASN A 1 540 ? 69.658 37.607 34.834 1.00 27.40 562 ASN A N 1
ATOM 4357 C CA . ASN A 1 540 ? 70.262 37.445 36.161 1.00 26.72 562 ASN A CA 1
ATOM 4358 C C . ASN A 1 540 ? 71.743 37.733 36.071 1.00 27.44 562 ASN A C 1
ATOM 4359 O O . ASN A 1 540 ? 72.395 37.264 35.131 1.00 26.21 562 ASN A O 1
ATOM 4364 N N . GLY A 1 541 ? 72.258 38.503 37.054 1.00 27.86 563 GLY A N 1
ATOM 4365 C CA . GLY A 1 541 ? 73.668 38.877 37.096 1.00 28.22 563 GLY A CA 1
ATOM 4366 C C . GLY A 1 541 ? 73.965 40.187 36.402 1.00 27.09 563 GLY A C 1
ATOM 4367 O O . GLY A 1 541 ? 75.047 40.711 36.551 1.00 30.71 563 GLY A O 1
ATOM 4368 N N A GLU A 1 542 ? 73.006 40.725 35.632 0.50 27.17 564 GLU A N 1
ATOM 4369 N N B GLU A 1 542 ? 73.045 40.626 35.528 0.50 28.36 564 GLU A N 1
ATOM 4370 C CA A GLU A 1 542 ? 73.215 41.906 34.795 0.50 25.85 564 GLU A CA 1
ATOM 4371 C CA B GLU A 1 542 ? 73.126 41.914 34.856 0.50 28.18 564 GLU A CA 1
ATOM 4372 C C A GLU A 1 542 ? 72.519 43.123 35.434 0.50 25.97 564 GLU A C 1
ATOM 4373 C C B GLU A 1 542 ? 72.595 42.984 35.814 0.50 28.15 564 GLU A C 1
ATOM 4374 O O A GLU A 1 542 ? 71.263 43.172 35.403 0.50 22.52 564 GLU A O 1
ATOM 4375 O O B GLU A 1 542 ? 71.544 42.799 36.431 0.50 31.70 564 GLU A O 1
ATOM 4386 N N . THR A 1 543 ? 73.312 44.083 35.964 1.00 26.77 565 THR A N 1
ATOM 4387 C CA . THR A 1 543 ? 72.783 45.244 36.704 1.00 28.01 565 THR A CA 1
ATOM 4388 C C . THR A 1 543 ? 72.385 46.347 35.724 1.00 28.39 565 THR A C 1
ATOM 4389 O O . THR A 1 543 ? 72.924 46.409 34.623 1.00 25.78 565 THR A O 1
ATOM 4393 N N . LEU A 1 544 ? 71.479 47.206 36.188 1.00 26.89 566 LEU A N 1
ATOM 4394 C CA . LEU A 1 544 ? 71.085 48.397 35.464 1.00 28.65 566 LEU A CA 1
ATOM 4395 C C . LEU A 1 544 ? 72.323 49.267 35.219 1.00 28.31 566 LEU A C 1
ATOM 4396 O O . LEU A 1 544 ? 72.485 49.780 34.097 1.00 27.00 566 LEU A O 1
ATOM 4401 N N A ASP A 1 545 ? 73.190 49.390 36.232 0.50 25.57 567 ASP A N 1
ATOM 4402 N N B ASP A 1 545 ? 73.227 49.445 36.210 0.50 26.98 567 ASP A N 1
ATOM 4403 C CA A ASP A 1 545 ? 74.437 50.152 36.124 0.50 25.48 567 ASP A CA 1
ATOM 4404 C CA B ASP A 1 545 ? 74.444 50.245 35.972 0.50 28.12 567 ASP A CA 1
ATOM 4405 C C A ASP A 1 545 ? 75.335 49.566 35.020 0.50 24.78 567 ASP A C 1
ATOM 4406 C C B ASP A 1 545 ? 75.328 49.570 34.918 0.50 25.98 567 ASP A C 1
ATOM 4407 O O A ASP A 1 545 ? 75.960 50.343 34.282 0.50 25.03 567 ASP A O 1
ATOM 4408 O O B ASP A 1 545 ? 75.961 50.285 34.122 0.50 25.54 567 ASP A O 1
ATOM 4417 N N . SER A 1 546 ? 75.409 48.227 34.894 1.00 23.36 568 SER A N 1
ATOM 4418 C CA . SER A 1 546 ? 76.301 47.583 33.914 1.00 25.10 568 SER A CA 1
ATOM 4419 C C . SER A 1 546 ? 75.801 47.893 32.501 1.00 25.74 568 SER A C 1
ATOM 4420 O O . SER A 1 546 ? 76.595 48.186 31.589 1.00 24.07 568 SER A O 1
ATOM 4423 N N . ILE A 1 547 ? 74.464 47.857 32.307 1.00 23.31 569 ILE A N 1
ATOM 4424 C CA . ILE A 1 547 ? 73.860 48.149 31.000 1.00 21.98 569 ILE A CA 1
ATOM 4425 C C . ILE A 1 547 ? 74.101 49.613 30.625 1.00 21.99 569 ILE A C 1
ATOM 4426 O O . ILE A 1 547 ? 74.512 49.887 29.500 1.00 23.57 569 ILE A O 1
ATOM 4431 N N . SER A 1 548 ? 73.809 50.533 31.565 1.00 22.73 570 SER A N 1
ATOM 4432 C CA . SER A 1 548 ? 73.993 51.979 31.381 1.00 24.65 570 SER A CA 1
ATOM 4433 C C . SER A 1 548 ? 75.440 52.262 30.973 1.00 25.24 570 SER A C 1
ATOM 4434 O O . SER A 1 548 ? 75.672 53.000 30.028 1.00 24.30 570 SER A O 1
ATOM 4437 N N . SER A 1 549 ? 76.407 51.700 31.719 1.00 25.16 571 SER A N 1
ATOM 4438 C CA . SER A 1 549 ? 77.820 51.979 31.450 1.00 23.38 571 SER A CA 1
ATOM 4439 C C . SER A 1 549 ? 78.190 51.491 30.056 1.00 23.98 571 SER A C 1
ATOM 4440 O O . SER A 1 549 ? 78.864 52.196 29.279 1.00 24.46 571 SER A O 1
ATOM 4443 N N . ASN A 1 550 ? 77.775 50.262 29.690 1.00 25.13 572 ASN A N 1
ATOM 4444 C CA . ASN A 1 550 ? 78.091 49.719 28.371 1.00 24.97 572 ASN A CA 1
ATOM 4445 C C . ASN A 1 550 ? 77.500 50.600 27.257 1.00 26.49 572 ASN A C 1
ATOM 4446 O O . ASN A 1 550 ? 78.160 50.875 26.255 1.00 24.27 572 ASN A O 1
ATOM 4451 N N . LEU A 1 551 ? 76.221 51.028 27.396 1.00 23.64 573 LEU A N 1
ATOM 4452 C CA . LEU A 1 551 ? 75.611 51.844 26.346 1.00 23.31 573 LEU A CA 1
ATOM 4453 C C . LEU A 1 551 ? 76.356 53.175 26.214 1.00 21.96 573 LEU A C 1
ATOM 4454 O O . LEU A 1 551 ? 76.489 53.647 25.074 1.00 23.17 573 LEU A O 1
ATOM 4459 N N . LEU A 1 552 ? 76.810 53.752 27.324 1.00 23.46 574 LEU A N 1
ATOM 4460 C CA . LEU A 1 552 ? 77.520 55.049 27.283 1.00 24.46 574 LEU A CA 1
ATOM 4461 C C . LEU A 1 552 ? 78.869 54.866 26.560 1.00 25.53 574 LEU A C 1
ATOM 4462 O O . LEU A 1 552 ? 79.233 55.675 25.698 1.00 24.37 574 LEU A O 1
ATOM 4467 N N . GLU A 1 553 ? 79.604 53.809 26.907 1.00 25.10 575 GLU A N 1
ATOM 4468 C CA . GLU A 1 553 ? 80.992 53.687 26.412 1.00 26.96 575 GLU A CA 1
ATOM 4469 C C . GLU A 1 553 ? 81.005 53.222 24.952 1.00 25.25 575 GLU A C 1
ATOM 4470 O O . GLU A 1 553 ? 81.927 53.549 24.222 1.00 25.22 575 GLU A O 1
ATOM 4476 N N . THR A 1 554 ? 80.000 52.432 24.516 1.00 24.63 576 THR A N 1
ATOM 4477 C CA . THR A 1 554 ? 79.970 51.876 23.155 1.00 25.09 576 THR A CA 1
ATOM 4478 C C . THR A 1 554 ? 79.153 52.734 22.190 1.00 27.27 576 THR A C 1
ATOM 4479 O O . THR A 1 554 ? 79.292 52.587 20.966 1.00 25.21 576 THR A O 1
ATOM 4483 N N . ASN A 1 555 ? 78.259 53.593 22.702 1.00 26.78 577 ASN A N 1
ATOM 4484 C CA . ASN A 1 555 ? 77.320 54.330 21.855 1.00 26.42 577 ASN A CA 1
ATOM 4485 C C . ASN A 1 555 ? 76.376 53.401 21.071 1.00 26.26 577 ASN A C 1
ATOM 4486 O O . ASN A 1 555 ? 75.876 53.814 20.018 1.00 30.64 577 ASN A O 1
ATOM 4491 N N . LEU A 1 556 ? 76.129 52.186 21.547 1.00 26.51 578 LEU A N 1
ATOM 4492 C CA . LEU A 1 556 ? 75.258 51.200 20.884 1.00 29.49 578 LEU A CA 1
ATOM 4493 C C . LEU A 1 556 ? 73.803 51.724 20.813 1.00 30.11 578 LEU A C 1
ATOM 4494 O O . LEU A 1 556 ? 73.307 52.250 21.816 1.00 27.85 578 LEU A O 1
ATOM 4499 N N . LYS A 1 557 ? 73.165 51.597 19.631 1.00 29.91 579 LYS A N 1
ATOM 4500 C CA . LYS A 1 557 ? 71.715 51.790 19.410 1.00 32.07 579 LYS A CA 1
ATOM 4501 C C . LYS A 1 557 ? 71.171 50.521 18.721 1.00 31.98 579 LYS A C 1
ATOM 4502 O O . LYS A 1 557 ? 71.942 49.866 18.012 1.00 29.84 579 LYS A O 1
ATOM 4508 N N . GLN A 1 558 ? 69.853 50.297 18.742 1.00 27.16 580 GLN A N 1
ATOM 4509 C CA . GLN A 1 558 ? 69.197 49.161 18.091 1.00 27.54 580 GLN A CA 1
ATOM 4510 C C . GLN A 1 558 ? 68.698 49.551 16.692 1.00 30.74 580 GLN A C 1
ATOM 4511 O O . GLN A 1 558 ? 68.243 48.693 15.962 1.00 35.34 580 GLN A O 1
ATOM 4517 N N . SER A 1 559 ? 68.820 50.823 16.301 1.00 28.14 581 SER A N 1
ATOM 4518 C CA . SER A 1 559 ? 68.482 51.348 14.972 1.00 29.95 581 SER A CA 1
ATOM 4519 C C . SER A 1 559 ? 69.520 52.417 14.605 1.00 26.91 581 SER A C 1
ATOM 4520 O O . SER A 1 559 ? 69.877 53.193 15.493 1.00 30.33 581 SER A O 1
ATOM 4523 N N . SER A 1 560 ? 69.896 52.566 13.332 1.00 31.69 582 SER A N 1
ATOM 4524 C CA . SER A 1 560 ? 70.827 53.643 12.915 1.00 31.83 582 SER A CA 1
ATOM 4525 C C . SER A 1 560 ? 70.173 55.013 13.034 1.00 30.25 582 SER A C 1
ATOM 4526 O O . SER A 1 560 ? 70.862 56.040 13.143 1.00 30.25 582 SER A O 1
ATOM 4529 N N . LEU A 1 561 ? 68.832 55.046 13.005 1.00 26.50 583 LEU A N 1
ATOM 4530 C CA . LEU A 1 561 ? 68.086 56.305 13.177 1.00 26.16 583 LEU A CA 1
ATOM 4531 C C . LEU A 1 561 ? 66.794 55.964 13.911 1.00 25.08 583 LEU A C 1
ATOM 4532 O O . LEU A 1 561 ? 65.755 55.705 13.294 1.00 23.22 583 LEU A O 1
ATOM 4537 N N . PRO A 1 562 ? 66.860 55.880 15.263 1.00 24.74 584 PRO A N 1
ATOM 4538 C CA . PRO A 1 562 ? 65.730 55.425 16.044 1.00 25.16 584 PRO A CA 1
ATOM 4539 C C . PRO A 1 562 ? 64.511 56.334 15.868 1.00 23.32 584 PRO A C 1
ATOM 4540 O O . PRO A 1 562 ? 64.670 57.512 15.626 1.00 23.66 584 PRO A O 1
ATOM 4544 N N . ALA A 1 563 ? 63.332 55.754 16.011 1.00 22.77 585 ALA A N 1
ATOM 4545 C CA . ALA A 1 563 ? 62.084 56.508 16.141 1.00 24.77 585 ALA A CA 1
ATOM 4546 C C . ALA A 1 563 ? 62.223 57.465 17.323 1.00 24.06 585 ALA A C 1
ATOM 4547 O O . ALA A 1 563 ? 62.887 57.139 18.342 1.00 23.82 585 ALA A O 1
ATOM 4549 N N . ARG A 1 564 ? 61.552 58.611 17.209 1.00 22.69 586 ARG A N 1
ATOM 4550 C CA . ARG A 1 564 ? 61.357 59.529 18.336 1.00 22.23 586 ARG A CA 1
ATOM 4551 C C . ARG A 1 564 ? 60.005 59.225 18.987 1.00 22.20 586 ARG A C 1
ATOM 4552 O O . ARG A 1 564 ? 59.026 59.107 18.262 1.00 22.86 586 ARG A O 1
ATOM 4560 N N . LYS A 1 565 ? 59.983 59.083 20.319 1.00 21.26 587 LYS A N 1
ATOM 4561 C CA . LYS A 1 565 ? 58.756 58.890 21.105 1.00 21.85 587 LYS A CA 1
ATOM 4562 C C . LYS A 1 565 ? 58.780 59.874 22.268 1.00 21.54 587 LYS A C 1
ATOM 4563 O O . LYS A 1 565 ? 59.825 60.565 22.497 1.00 20.04 587 LYS A O 1
ATOM 4569 N N . ASP A 1 566 ? 57.651 59.998 22.965 1.00 21.02 588 ASP A N 1
ATOM 4570 C CA . ASP A 1 566 ? 57.652 60.742 24.214 1.00 21.27 588 ASP A CA 1
ATOM 4571 C C . ASP A 1 566 ? 57.221 59.878 25.396 1.00 19.84 588 ASP A C 1
ATOM 4572 O O . ASP A 1 566 ? 57.325 60.343 26.534 1.00 20.38 588 ASP A O 1
ATOM 4577 N N . THR A 1 567 ? 56.772 58.643 25.153 1.00 19.02 589 THR A N 1
ATOM 4578 C CA . THR A 1 567 ? 56.305 57.726 26.182 1.00 20.51 589 THR A CA 1
ATOM 4579 C C . THR A 1 567 ? 56.798 56.324 25.801 1.00 21.44 589 THR A C 1
ATOM 4580 O O . THR A 1 567 ? 56.506 55.903 24.701 1.00 21.88 589 THR A O 1
ATOM 4584 N N . ILE A 1 568 ? 57.542 55.635 26.692 1.00 20.76 590 ILE A N 1
ATOM 4585 C CA . ILE A 1 568 ? 58.178 54.361 26.354 1.00 21.17 590 ILE A CA 1
ATOM 4586 C C . ILE A 1 568 ? 57.815 53.321 27.415 1.00 18.99 590 ILE A C 1
ATOM 4587 O O . ILE A 1 568 ? 58.086 53.532 28.599 1.00 20.07 590 ILE A O 1
ATOM 4592 N N . ALA A 1 569 ? 57.215 52.212 26.989 1.00 21.30 591 ALA A N 1
ATOM 4593 C CA . ALA A 1 569 ? 56.757 51.152 27.872 1.00 20.77 591 ALA A CA 1
ATOM 4594 C C . ALA A 1 569 ? 57.944 50.220 28.140 1.00 20.05 591 ALA A C 1
ATOM 4595 O O . ALA A 1 569 ? 58.336 49.485 27.240 1.00 20.96 591 ALA A O 1
ATOM 4597 N N . VAL A 1 570 ? 58.502 50.304 29.356 1.00 22.31 592 VAL A N 1
ATOM 4598 C CA . VAL A 1 570 ? 59.701 49.532 29.743 1.00 22.28 592 VAL A CA 1
ATOM 4599 C C . VAL A 1 570 ? 59.289 48.073 29.895 1.00 21.09 592 VAL A C 1
ATOM 4600 O O . VAL A 1 570 ? 58.335 47.750 30.619 1.00 21.80 592 VAL A O 1
ATOM 4604 N N . PRO A 1 571 ? 59.978 47.114 29.246 1.00 22.05 593 PRO A N 1
ATOM 4605 C CA . PRO A 1 571 ? 59.658 45.696 29.432 1.00 21.96 593 PRO A CA 1
ATOM 4606 C C . PRO A 1 571 ? 59.656 45.278 30.900 1.00 20.70 593 PRO A C 1
ATOM 4607 O O . PRO A 1 571 ? 60.455 45.769 31.686 1.00 20.85 593 PRO A O 1
ATOM 4611 N N . SER A 1 572 ? 58.759 44.363 31.269 1.00 21.10 594 SER A N 1
ATOM 4612 C CA . SER A 1 572 ? 58.713 43.761 32.605 1.00 21.34 594 SER A CA 1
ATOM 4613 C C . SER A 1 572 ? 60.086 43.123 32.904 1.00 21.86 594 SER A C 1
ATOM 4614 O O . SER A 1 572 ? 60.610 42.422 32.029 1.00 22.60 594 SER A O 1
ATOM 4617 N N . ASN A 1 573 ? 60.647 43.406 34.087 1.00 22.04 595 ASN A N 1
ATOM 4618 C CA . ASN A 1 573 ? 61.976 42.938 34.500 1.00 22.73 595 ASN A CA 1
ATOM 4619 C C . ASN A 1 573 ? 62.984 43.327 33.415 1.00 23.07 595 ASN A C 1
ATOM 4620 O O . ASN A 1 573 ? 63.834 42.518 33.023 1.00 22.21 595 ASN A O 1
ATOM 4625 N N . GLY A 1 574 ? 62.882 44.581 32.941 1.00 23.12 596 GLY A N 1
ATOM 4626 C CA . GLY A 1 574 ? 63.740 45.075 31.875 1.00 22.75 596 GLY A CA 1
ATOM 4627 C C . GLY A 1 574 ? 64.007 46.566 31.986 1.00 21.15 596 GLY A C 1
ATOM 4628 O O . GLY A 1 574 ? 63.759 47.170 33.041 1.00 22.25 596 GLY A O 1
ATOM 4629 N N A TYR A 1 575 ? 64.514 47.141 30.894 0.50 21.56 597 TYR A N 1
ATOM 4630 N N B TYR A 1 575 ? 64.565 47.131 30.908 0.50 21.37 597 TYR A N 1
ATOM 4631 C CA A TYR A 1 575 ? 64.955 48.521 30.843 0.50 21.98 597 TYR A CA 1
ATOM 4632 C CA B TYR A 1 575 ? 65.026 48.508 30.843 0.50 21.67 597 TYR A CA 1
ATOM 4633 C C A TYR A 1 575 ? 64.711 49.108 29.455 0.50 21.08 597 TYR A C 1
ATOM 4634 C C B TYR A 1 575 ? 64.687 49.106 29.476 0.50 20.99 597 TYR A C 1
ATOM 4635 O O A TYR A 1 575 ? 64.576 48.366 28.474 0.50 22.10 597 TYR A O 1
ATOM 4636 O O B TYR A 1 575 ? 64.424 48.357 28.529 0.50 22.71 597 TYR A O 1
ATOM 4653 N N . ALA A 1 576 ? 64.755 50.447 29.392 1.00 21.34 598 ALA A N 1
ATOM 4654 C CA . ALA A 1 576 ? 64.760 51.188 28.146 1.00 21.45 598 ALA A CA 1
ATOM 4655 C C . ALA A 1 576 ? 65.750 52.324 28.317 1.00 20.35 598 ALA A C 1
ATOM 4656 O O . ALA A 1 576 ? 65.832 52.894 29.412 1.00 21.89 598 ALA A O 1
ATOM 4658 N N . ALA A 1 577 ? 66.466 52.645 27.235 1.00 20.60 599 ALA A N 1
ATOM 4659 C CA . ALA A 1 577 ? 67.381 53.781 27.182 1.00 21.61 599 ALA A CA 1
ATOM 4660 C C . ALA A 1 577 ? 66.892 54.747 26.105 1.00 20.48 599 ALA A C 1
ATOM 4661 O O . ALA A 1 577 ? 66.475 54.288 25.030 1.00 20.62 599 ALA A O 1
ATOM 4663 N N . ILE A 1 578 ? 66.920 56.049 26.431 1.00 21.25 600 ILE A N 1
ATOM 4664 C CA . ILE A 1 578 ? 66.434 57.115 25.574 1.00 20.16 600 ILE A CA 1
ATOM 4665 C C . ILE A 1 578 ? 67.508 58.207 25.508 1.00 21.17 600 ILE A C 1
ATOM 4666 O O . ILE A 1 578 ? 68.328 58.268 26.399 1.00 22.18 600 ILE A O 1
ATOM 4671 N N . ARG A 1 579 ? 67.471 59.044 24.471 1.00 20.78 601 ARG A N 1
ATOM 4672 C CA . ARG A 1 579 ? 68.471 60.092 24.284 1.00 21.79 601 ARG A CA 1
ATOM 4673 C C . ARG A 1 579 ? 67.829 61.305 23.610 1.00 20.76 601 ARG A C 1
ATOM 4674 O O . ARG A 1 579 ? 67.028 61.135 22.664 1.00 22.99 601 ARG A O 1
ATOM 4682 N N . PHE A 1 580 ? 68.189 62.498 24.095 1.00 20.73 602 PHE A N 1
ATOM 4683 C CA . PHE A 1 580 ? 67.672 63.733 23.492 1.00 22.66 602 PHE A CA 1
ATOM 4684 C C . PHE A 1 580 ? 68.647 64.875 23.744 1.00 22.30 602 PHE A C 1
ATOM 4685 O O . PHE A 1 580 ? 69.436 64.823 24.701 1.00 23.56 602 PHE A O 1
ATOM 4693 N N . LYS A 1 581 ? 68.527 65.912 22.929 1.00 23.35 603 LYS A N 1
ATOM 4694 C CA A LYS A 1 581 ? 69.221 67.181 23.135 0.50 24.11 603 LYS A CA 1
ATOM 4695 C CA B LYS A 1 581 ? 69.244 67.165 23.170 0.50 23.07 603 LYS A CA 1
ATOM 4696 C C . LYS A 1 581 ? 68.335 68.094 23.983 1.00 23.57 603 LYS A C 1
ATOM 4697 O O . LYS A 1 581 ? 67.215 68.355 23.555 1.00 22.68 603 LYS A O 1
ATOM 4708 N N . ALA A 1 582 ? 68.846 68.585 25.117 1.00 22.79 604 ALA A N 1
ATOM 4709 C CA . ALA A 1 582 ? 68.101 69.397 26.073 1.00 24.26 604 ALA A CA 1
ATOM 4710 C C . ALA A 1 582 ? 68.143 70.877 25.650 1.00 22.48 604 ALA A C 1
ATOM 4711 O O . ALA A 1 582 ? 68.802 71.664 26.329 1.00 24.80 604 ALA A O 1
ATOM 4713 N N . ASP A 1 583 ? 67.463 71.217 24.551 1.00 23.71 605 ASP A N 1
ATOM 4714 C CA A ASP A 1 583 ? 67.497 72.581 24.022 0.50 24.59 605 ASP A CA 1
ATOM 4715 C CA B ASP A 1 583 ? 67.453 72.543 23.938 0.50 25.21 605 ASP A CA 1
ATOM 4716 C C . ASP A 1 583 ? 66.214 73.344 24.365 1.00 24.58 605 ASP A C 1
ATOM 4717 O O . ASP A 1 583 ? 66.040 74.472 23.907 1.00 24.85 605 ASP A O 1
ATOM 4726 N N . ASN A 1 584 ? 65.357 72.745 25.208 1.00 22.21 606 ASN A N 1
ATOM 4727 C CA . ASN A 1 584 ? 64.105 73.368 25.663 1.00 21.61 606 ASN A CA 1
ATOM 4728 C C . ASN A 1 584 ? 64.266 73.674 27.155 1.00 21.96 606 ASN A C 1
ATOM 4729 O O . ASN A 1 584 ? 64.143 72.774 28.001 1.00 21.51 606 ASN A O 1
ATOM 4734 N N . PRO A 1 585 ? 64.536 74.939 27.556 1.00 20.55 607 PRO A N 1
ATOM 4735 C CA . PRO A 1 585 ? 64.801 75.253 28.940 1.00 22.71 607 PRO A CA 1
ATOM 4736 C C . PRO A 1 585 ? 63.512 75.181 29.776 1.00 22.30 607 PRO A C 1
ATOM 4737 O O . PRO A 1 585 ? 62.410 75.349 29.231 1.00 22.58 607 PRO A O 1
ATOM 4741 N N . GLY A 1 586 ? 63.678 74.891 31.065 1.00 21.86 608 GLY A N 1
ATOM 4742 C CA . GLY A 1 586 ? 62.577 74.924 32.042 1.00 23.53 608 GLY A CA 1
ATOM 4743 C C . GLY A 1 586 ? 62.622 73.756 33.014 1.00 23.22 608 GLY A C 1
ATOM 4744 O O . GLY A 1 586 ? 63.707 73.210 33.289 1.00 21.77 608 GLY A O 1
ATOM 4745 N N . PHE A 1 587 ? 61.428 73.361 33.499 1.00 22.79 609 PHE A N 1
ATOM 4746 C CA . PHE A 1 587 ? 61.274 72.293 34.478 1.00 21.74 609 PHE A CA 1
ATOM 4747 C C . PHE A 1 587 ? 60.350 71.251 33.860 1.00 21.89 609 PHE A C 1
ATOM 4748 O O . PHE A 1 587 ? 59.169 71.554 33.601 1.00 22.51 609 PHE A O 1
ATOM 4756 N N . TRP A 1 588 ? 60.882 70.054 33.652 1.00 20.56 610 TRP A N 1
ATOM 4757 C CA . TRP A 1 588 ? 60.234 69.031 32.843 1.00 21.55 610 TRP A CA 1
ATOM 4758 C C . TRP A 1 588 ? 60.044 67.751 33.640 1.00 21.91 610 TRP A C 1
ATOM 4759 O O . TRP A 1 588 ? 61.020 67.140 34.076 1.00 22.44 610 TRP A O 1
ATOM 4770 N N . PHE A 1 589 ? 58.777 67.365 33.821 1.00 20.43 611 PHE A N 1
ATOM 4771 C CA . PHE A 1 589 ? 58.410 66.137 34.512 1.00 20.81 611 PHE A CA 1
ATOM 4772 C C . PHE A 1 589 ? 58.799 64.926 33.665 1.00 20.49 611 PHE A C 1
ATOM 4773 O O . PHE A 1 589 ? 58.610 64.914 32.440 1.00 21.62 611 PHE A O 1
ATOM 4781 N N . LEU A 1 590 ? 59.347 63.896 34.330 1.00 21.15 612 LEU A N 1
ATOM 4782 C CA . LEU A 1 590 ? 59.630 62.577 33.788 1.00 20.70 612 LEU A CA 1
ATOM 4783 C C . LEU A 1 590 ? 59.033 61.546 34.726 1.00 20.24 612 LEU A C 1
ATOM 4784 O O . LEU A 1 590 ? 59.437 61.496 35.905 1.00 20.37 612 LEU A O 1
ATOM 4789 N N . HIS A 1 591 ? 58.012 60.795 34.292 1.00 21.09 613 HIS A N 1
ATOM 4790 C CA . HIS A 1 591 ? 57.263 59.983 35.260 1.00 21.47 613 HIS A CA 1
ATOM 4791 C C . HIS A 1 591 ? 56.582 58.795 34.584 1.00 21.83 613 HIS A C 1
ATOM 4792 O O . HIS A 1 591 ? 56.355 58.804 33.343 1.00 19.23 613 HIS A O 1
ATOM 4799 N N . CYS A 1 592 ? 56.239 57.800 35.413 1.00 20.95 614 CYS A N 1
ATOM 4800 C CA . CYS A 1 592 ? 55.440 56.687 34.927 1.00 19.56 614 CYS A CA 1
ATOM 4801 C C . CYS A 1 592 ? 54.061 57.258 34.579 1.00 21.75 614 CYS A C 1
ATOM 4802 O O . CYS A 1 592 ? 53.527 58.025 35.374 1.00 21.75 614 CYS A O 1
ATOM 4805 N N . HIS A 1 593 ? 53.531 56.932 33.393 1.00 21.22 615 HIS A N 1
ATOM 4806 C CA . HIS A 1 593 ? 52.251 57.486 32.949 1.00 21.92 615 HIS A CA 1
ATOM 4807 C C . HIS A 1 593 ? 51.071 56.738 33.590 1.00 23.23 615 HIS A C 1
ATOM 4808 O O . HIS A 1 593 ? 49.934 57.257 33.564 1.00 23.06 615 HIS A O 1
ATOM 4815 N N . PHE A 1 594 ? 51.300 55.542 34.177 1.00 20.53 616 PHE A N 1
ATOM 4816 C CA . PHE A 1 594 ? 50.253 54.862 34.944 1.00 20.71 616 PHE A CA 1
ATOM 4817 C C . PHE A 1 594 ? 49.858 55.803 36.099 1.00 21.75 616 PHE A C 1
ATOM 4818 O O . PHE A 1 594 ? 50.691 56.165 36.954 1.00 21.48 616 PHE A O 1
ATOM 4826 N N . MET A 1 595 ? 48.590 56.263 36.102 1.00 20.91 617 MET A N 1
ATOM 4827 C CA . MET A 1 595 ? 48.162 57.411 36.913 1.00 21.58 617 MET A CA 1
ATOM 4828 C C . MET A 1 595 ? 48.385 57.171 38.420 1.00 21.03 617 MET A C 1
ATOM 4829 O O . MET A 1 595 ? 48.758 58.096 39.147 1.00 20.59 617 MET A O 1
ATOM 4834 N N . TYR A 1 596 ? 48.154 55.945 38.906 1.00 21.00 618 TYR A N 1
ATOM 4835 C CA . TYR A 1 596 ? 48.251 55.639 40.331 1.00 21.50 618 TYR A CA 1
ATOM 4836 C C . TYR A 1 596 ? 49.739 55.501 40.738 1.00 21.61 618 TYR A C 1
ATOM 4837 O O . TYR A 1 596 ? 50.044 55.578 41.921 1.00 21.79 618 TYR A O 1
ATOM 4846 N N . HIS A 1 597 ? 50.637 55.320 39.764 1.00 21.95 619 HIS A N 1
ATOM 4847 C CA . HIS A 1 597 ? 52.085 55.282 40.044 1.00 21.36 619 HIS A CA 1
ATOM 4848 C C . HIS A 1 597 ? 52.608 56.720 40.142 1.00 21.81 619 HIS A C 1
ATOM 4849 O O . HIS A 1 597 ? 53.359 57.038 41.074 1.00 22.51 619 HIS A O 1
ATOM 4856 N N . LEU A 1 598 ? 52.228 57.599 39.205 1.00 21.48 620 LEU A N 1
ATOM 4857 C CA . LEU A 1 598 ? 52.512 59.030 39.345 1.00 22.10 620 LEU A CA 1
ATOM 4858 C C . LEU A 1 598 ? 51.994 59.514 40.703 1.00 22.44 620 LEU A C 1
ATOM 4859 O O . LEU A 1 598 ? 52.682 60.249 41.413 1.00 21.73 620 LEU A O 1
ATOM 4864 N N . ALA A 1 599 ? 50.755 59.150 41.046 1.00 21.64 621 ALA A N 1
ATOM 4865 C CA . ALA A 1 599 ? 50.100 59.624 42.271 1.00 23.95 621 ALA A CA 1
ATOM 4866 C C . ALA A 1 599 ? 50.864 59.205 43.530 1.00 22.79 621 ALA A C 1
ATOM 4867 O O . ALA A 1 599 ? 50.656 59.826 44.597 1.00 21.87 621 ALA A O 1
ATOM 4869 N N . THR A 1 600 ? 51.690 58.134 43.456 1.00 21.66 622 THR A N 1
ATOM 4870 C CA . THR A 1 600 ? 52.417 57.598 44.606 1.00 21.24 622 THR A CA 1
ATOM 4871 C C . THR A 1 600 ? 53.929 57.774 44.434 1.00 23.05 622 THR A C 1
ATOM 4872 O O . THR A 1 600 ? 54.704 57.078 45.111 1.00 22.90 622 THR A O 1
ATOM 4876 N N . GLY A 1 601 ? 54.351 58.713 43.583 1.00 21.55 623 GLY A N 1
ATOM 4877 C CA . GLY A 1 601 ? 55.713 59.238 43.612 1.00 21.01 623 GLY A CA 1
ATOM 4878 C C . GLY A 1 601 ? 56.674 58.653 42.572 1.00 19.63 623 GLY A C 1
ATOM 4879 O O . GLY A 1 601 ? 57.895 58.913 42.715 1.00 20.18 623 GLY A O 1
ATOM 4880 N N . MET A 1 602 ? 56.177 58.012 41.494 1.00 20.43 624 MET A N 1
ATOM 4881 C CA . MET A 1 602 ? 57.026 57.413 40.447 1.00 19.99 624 MET A CA 1
ATOM 4882 C C . MET A 1 602 ? 57.401 58.475 39.398 1.00 20.54 624 MET A C 1
ATOM 4883 O O . MET A 1 602 ? 56.974 58.421 38.244 1.00 19.92 624 MET A O 1
ATOM 4888 N N . ALA A 1 603 ? 58.225 59.447 39.810 1.00 20.29 625 ALA A N 1
ATOM 4889 C CA . ALA A 1 603 ? 58.496 60.637 39.028 1.00 20.59 625 ALA A CA 1
ATOM 4890 C C . ALA A 1 603 ? 59.826 61.275 39.469 1.00 20.64 625 ALA A C 1
ATOM 4891 O O . ALA A 1 603 ? 60.201 61.128 40.637 1.00 21.18 625 ALA A O 1
ATOM 4893 N N . VAL A 1 604 ? 60.445 62.003 38.537 1.00 20.36 626 VAL A N 1
ATOM 4894 C CA . VAL A 1 604 ? 61.540 62.957 38.788 1.00 20.54 626 VAL A CA 1
ATOM 4895 C C . VAL A 1 604 ? 61.297 64.198 37.917 1.00 22.39 626 VAL A C 1
ATOM 4896 O O . VAL A 1 604 ? 60.397 64.198 37.068 1.00 21.29 626 VAL A O 1
ATOM 4900 N N . VAL A 1 605 ? 62.076 65.255 38.160 1.00 20.81 627 VAL A N 1
ATOM 4901 C CA . VAL A 1 605 ? 62.015 66.475 37.360 1.00 20.95 627 VAL A CA 1
ATOM 4902 C C . VAL A 1 605 ? 63.421 66.731 36.800 1.00 23.51 627 VAL A C 1
ATOM 4903 O O . VAL A 1 605 ? 64.406 66.569 37.559 1.00 21.84 627 VAL A O 1
ATOM 4907 N N . PHE A 1 606 ? 63.480 67.176 35.544 1.00 21.51 628 PHE A N 1
ATOM 4908 C CA . PHE A 1 606 ? 64.699 67.711 34.922 1.00 22.47 628 PHE A CA 1
ATOM 4909 C C . PHE A 1 606 ? 64.590 69.218 34.787 1.00 23.47 628 PHE A C 1
ATOM 4910 O O . PHE A 1 606 ? 63.646 69.690 34.118 1.00 25.32 628 PHE A O 1
ATOM 4918 N N . GLN A 1 607 ? 65.508 69.943 35.415 1.00 21.55 629 GLN A N 1
ATOM 4919 C CA . GLN A 1 607 ? 65.654 71.370 35.187 1.00 23.24 629 GLN A CA 1
ATOM 4920 C C . GLN A 1 607 ? 66.698 71.533 34.061 1.00 24.58 629 GLN A C 1
ATOM 4921 O O . GLN A 1 607 ? 67.854 71.054 34.206 1.00 27.49 629 GLN A O 1
ATOM 4927 N N . VAL A 1 608 ? 66.276 72.139 32.953 1.00 23.19 630 VAL A N 1
ATOM 4928 C CA . VAL A 1 608 ? 67.157 72.356 31.797 1.00 23.60 630 VAL A CA 1
ATOM 4929 C C . VAL A 1 608 ? 67.527 73.840 31.770 1.00 24.72 630 VAL A C 1
ATOM 4930 O O . VAL A 1 608 ? 66.639 74.693 31.680 1.00 23.42 630 VAL A O 1
ATOM 4934 N N . GLY A 1 609 ? 68.811 74.141 31.932 1.00 24.51 631 GLY A N 1
ATOM 4935 C CA . GLY A 1 609 ? 69.210 75.537 32.016 1.00 26.03 631 GLY A CA 1
ATOM 4936 C C . GLY A 1 609 ? 68.869 76.199 33.342 1.00 25.92 631 GLY A C 1
ATOM 4937 O O . GLY A 1 609 ? 68.629 75.520 34.349 1.00 24.61 631 GLY A O 1
ATOM 4938 N N . GLU A 1 610 ? 68.855 77.540 33.323 1.00 28.65 632 GLU A N 1
ATOM 4939 C CA . GLU A 1 610 ? 68.752 78.401 34.501 1.00 36.02 632 GLU A CA 1
ATOM 4940 C C . GLU A 1 610 ? 67.704 79.466 34.209 1.00 32.21 632 GLU A C 1
ATOM 4941 O O . GLU A 1 610 ? 67.325 79.645 33.052 1.00 30.30 632 GLU A O 1
ATOM 4947 N N . GLU A 1 611 ? 67.208 80.107 35.268 1.00 33.51 633 GLU A N 1
ATOM 4948 C CA . GLU A 1 611 ? 66.250 81.199 35.167 1.00 39.12 633 GLU A CA 1
ATOM 4949 C C . GLU A 1 611 ? 66.873 82.229 34.229 1.00 36.52 633 GLU A C 1
ATOM 4950 O O . GLU A 1 611 ? 68.060 82.511 34.352 1.00 45.38 633 GLU A O 1
ATOM 4956 N N . GLY A 1 612 ? 66.116 82.752 33.294 1.00 36.90 634 GLY A N 1
ATOM 4957 C CA . GLY A 1 612 ? 66.717 83.640 32.303 1.00 42.28 634 GLY A CA 1
ATOM 4958 C C . GLY A 1 612 ? 66.901 82.939 30.960 1.00 36.32 634 GLY A C 1
ATOM 4959 O O . GLY A 1 612 ? 66.810 83.607 29.974 1.00 36.47 634 GLY A O 1
ATOM 4960 N N . ASP A 1 613 ? 67.126 81.607 30.938 1.00 29.89 635 ASP A N 1
ATOM 4961 C CA . ASP A 1 613 ? 67.084 80.819 29.706 1.00 29.69 635 ASP A CA 1
ATOM 4962 C C . ASP A 1 613 ? 65.650 80.674 29.204 1.00 27.18 635 ASP A C 1
ATOM 4963 O O . ASP A 1 613 ? 65.437 80.725 28.001 1.00 27.51 635 ASP A O 1
ATOM 4968 N N . TRP A 1 614 ? 64.683 80.406 30.108 1.00 26.26 636 TRP A N 1
ATOM 4969 C CA . TRP A 1 614 ? 63.275 80.331 29.712 1.00 26.05 636 TRP A CA 1
ATOM 4970 C C . TRP A 1 614 ? 62.698 81.741 29.817 1.00 26.64 636 TRP A C 1
ATOM 4971 O O . TRP A 1 614 ? 63.328 82.620 30.403 1.00 24.60 636 TRP A O 1
ATOM 4982 N N . PRO A 1 615 ? 61.515 82.009 29.229 1.00 25.97 637 PRO A N 1
ATOM 4983 C CA . PRO A 1 615 ? 60.954 83.364 29.225 1.00 28.05 637 PRO A CA 1
ATOM 4984 C C . PRO A 1 615 ? 60.637 83.894 30.618 1.00 27.56 637 PRO A C 1
ATOM 4985 O O . PRO A 1 615 ? 60.518 83.140 31.569 1.00 26.08 637 PRO A O 1
ATOM 4989 N N . PRO A 1 616 ? 60.520 85.220 30.773 1.00 28.11 638 PRO A N 1
ATOM 4990 C CA . PRO A 1 616 ? 60.160 85.810 32.053 1.00 27.66 638 PRO A CA 1
ATOM 4991 C C . PRO A 1 616 ? 58.734 85.392 32.440 1.00 25.23 638 PRO A C 1
ATOM 4992 O O . PRO A 1 616 ? 57.959 84.981 31.591 1.00 25.65 638 PRO A O 1
ATOM 4996 N N . VAL A 1 617 ? 58.434 85.459 33.721 1.00 24.92 639 VAL A N 1
ATOM 4997 C CA . VAL A 1 617 ? 57.112 85.090 34.247 1.00 25.60 639 VAL A CA 1
ATOM 4998 C C . VAL A 1 617 ? 56.087 86.028 33.616 1.00 27.96 639 VAL A C 1
ATOM 4999 O O . VAL A 1 617 ? 56.284 87.236 33.600 1.00 26.19 639 VAL A O 1
ATOM 5003 N N . PRO A 1 618 ? 54.996 85.520 33.024 1.00 27.00 640 PRO A N 1
ATOM 5004 C CA . PRO A 1 618 ? 53.980 86.400 32.450 1.00 27.95 640 PRO A CA 1
ATOM 5005 C C . PRO A 1 618 ? 53.398 87.332 33.504 1.00 28.47 640 PRO A C 1
ATOM 5006 O O . PRO A 1 618 ? 53.269 86.973 34.675 1.00 26.68 640 PRO A O 1
ATOM 5010 N N . PRO A 1 619 ? 53.034 88.579 33.120 1.00 32.80 641 PRO A N 1
ATOM 5011 C CA . PRO A 1 619 ? 52.363 89.490 34.044 1.00 30.43 641 PRO A CA 1
ATOM 5012 C C . PRO A 1 619 ? 51.112 88.819 34.635 1.00 27.93 641 PRO A C 1
ATOM 5013 O O . PRO A 1 619 ? 50.377 88.144 33.896 1.00 26.33 641 PRO A O 1
ATOM 5017 N N . ASN A 1 620 ? 50.925 88.976 35.958 1.00 29.07 642 ASN A N 1
ATOM 5018 C CA . ASN A 1 620 ? 49.732 88.531 36.696 1.00 28.85 642 ASN A CA 1
ATOM 5019 C C . ASN A 1 620 ? 49.651 86.997 36.759 1.00 26.67 642 ASN A C 1
ATOM 5020 O O . ASN A 1 620 ? 48.589 86.446 37.008 1.00 25.34 642 ASN A O 1
ATOM 5025 N N . PHE A 1 621 ? 50.739 86.299 36.476 1.00 25.19 643 PHE A N 1
ATOM 5026 C CA . PHE A 1 621 ? 50.712 84.833 36.556 1.00 24.37 643 PHE A CA 1
ATOM 5027 C C . PHE A 1 621 ? 50.344 84.449 37.999 1.00 23.72 643 PHE A C 1
ATOM 5028 O O . PHE A 1 621 ? 50.937 84.961 38.940 1.00 23.88 643 PHE A O 1
ATOM 5036 N N . PRO A 1 622 ? 49.362 83.557 38.230 1.00 23.48 644 PRO A N 1
ATOM 5037 C CA . PRO A 1 622 ? 49.002 83.182 39.598 1.00 24.36 644 PRO A CA 1
ATOM 5038 C C . PRO A 1 622 ? 50.179 82.640 40.420 1.00 23.62 644 PRO A C 1
ATOM 5039 O O . PRO A 1 622 ? 51.012 81.897 39.903 1.00 23.76 644 PRO A O 1
ATOM 5043 N N . LYS A 1 623 ? 50.212 83.054 41.698 1.00 23.99 645 LYS A N 1
ATOM 5044 C CA . LYS A 1 623 ? 51.225 82.691 42.697 1.00 27.16 645 LYS A CA 1
ATOM 5045 C C . LYS A 1 623 ? 50.574 81.854 43.805 1.00 24.09 645 LYS A C 1
ATOM 5046 O O . LYS A 1 623 ? 49.384 81.980 44.078 1.00 23.79 645 LYS A O 1
ATOM 5052 N N . CYS A 1 624 ? 51.331 80.928 44.375 1.00 22.42 646 CYS A N 1
ATOM 5053 C CA . CYS A 1 624 ? 50.853 80.082 45.444 1.00 21.93 646 CYS A CA 1
ATOM 5054 C C . CYS A 1 624 ? 52.028 79.641 46.308 1.00 23.06 646 CYS A C 1
ATOM 5055 O O . CYS A 1 624 ? 53.216 79.685 45.873 1.00 21.23 646 CYS A O 1
ATOM 5058 N N . GLY A 1 625 ? 51.694 79.184 47.517 1.00 22.06 647 GLY A N 1
ATOM 5059 C CA . GLY A 1 625 ? 52.690 78.758 48.471 1.00 22.86 647 GLY A CA 1
ATOM 5060 C C . GLY A 1 625 ? 52.034 78.496 49.817 1.00 24.14 647 GLY A C 1
ATOM 5061 O O . GLY A 1 625 ? 50.845 78.797 49.979 1.00 22.63 647 GLY A O 1
ATOM 5062 N N . SER A 1 626 ? 52.807 77.911 50.737 1.00 24.65 648 SER A N 1
ATOM 5063 C CA . SER A 1 626 ? 52.350 77.701 52.119 1.00 24.78 648 SER A CA 1
ATOM 5064 C C . SER A 1 626 ? 52.238 79.061 52.816 1.00 26.50 648 SER A C 1
ATOM 5065 O O . SER A 1 626 ? 52.941 80.002 52.441 1.00 25.46 648 SER A O 1
ATOM 5068 N N . TYR A 1 627 ? 51.267 79.187 53.718 1.00 24.87 649 TYR A N 1
ATOM 5069 C CA . TYR A 1 627 ? 51.038 80.400 54.512 1.00 25.62 649 TYR A CA 1
ATOM 5070 C C . TYR A 1 627 ? 51.262 80.032 55.984 1.00 24.72 649 TYR A C 1
ATOM 5071 O O . TYR A 1 627 ? 50.406 79.433 56.612 1.00 22.68 649 TYR A O 1
ATOM 5080 N N . GLN A 1 628 ? 52.453 80.324 56.503 1.00 24.63 650 GLN A N 1
ATOM 5081 C CA . GLN A 1 628 ? 52.817 79.952 57.867 1.00 24.76 650 GLN A CA 1
ATOM 5082 C C . GLN A 1 628 ? 53.519 81.125 58.546 1.00 28.04 650 GLN A C 1
ATOM 5083 O O . GLN A 1 628 ? 54.721 81.072 58.752 1.00 29.74 650 GLN A O 1
ATOM 5089 N N . PRO A 1 629 ? 52.805 82.206 58.896 1.00 28.75 651 PRO A N 1
ATOM 5090 C CA . PRO A 1 629 ? 53.438 83.341 59.568 1.00 31.64 651 PRO A CA 1
ATOM 5091 C C . PRO A 1 629 ? 54.018 82.921 60.927 1.00 33.74 651 PRO A C 1
ATOM 5092 O O . PRO A 1 629 ? 53.410 82.140 61.672 1.00 30.97 651 PRO A O 1
ATOM 5096 N N . THR A 1 630 ? 55.207 83.456 61.225 1.00 38.04 652 THR A N 1
ATOM 5097 C CA . THR A 1 630 ? 55.861 83.291 62.525 1.00 45.96 652 THR A CA 1
ATOM 5098 C C . THR A 1 630 ? 54.879 83.617 63.646 1.00 46.23 652 THR A C 1
ATOM 5099 O O . THR A 1 630 ? 54.229 84.658 63.611 1.00 50.02 652 THR A O 1
ATOM 5103 N N . VAL A 1 631 ? 54.764 82.703 64.622 1.00 48.85 653 VAL A N 1
ATOM 5104 C CA . VAL A 1 631 ? 53.992 82.912 65.841 1.00 58.40 653 VAL A CA 1
ATOM 5105 C C . VAL A 1 631 ? 54.905 83.548 66.915 1.00 65.27 653 VAL A C 1
ATOM 5106 O O . VAL A 1 631 ? 55.948 82.957 67.227 1.00 53.35 653 VAL A O 1
ATOM 5110 N N . SER A 1 632 ? 54.511 84.741 67.415 1.00 68.82 654 SER A N 1
ATOM 5111 C CA . SER A 1 632 ? 55.097 85.420 68.583 1.00 83.73 654 SER A CA 1
ATOM 5112 C C . SER A 1 632 ? 54.060 85.474 69.720 1.00 84.89 654 SER A C 1
ATOM 5113 O O . SER A 1 632 ? 52.869 85.325 69.441 1.00 66.67 654 SER A O 1
ATOM 5116 N N . LEU A 1 633 ? 54.516 85.716 70.965 1.00 96.73 655 LEU A N 1
ATOM 5117 C CA . LEU A 1 633 ? 53.678 86.118 72.104 1.00 88.36 655 LEU A CA 1
ATOM 5118 C C . LEU A 1 633 ? 53.350 87.619 71.981 1.00 87.33 655 LEU A C 1
ATOM 5119 O O . LEU A 1 633 ? 52.172 87.972 71.703 1.00 78.93 655 LEU A O 1
#